Protein 5J7K (pdb70)

Sequence (607 aa):
GNLRVTDVTSTSVTLSWRGYPWATGYRVEYREAGGEWKEVTVPGDLSHRYTVTGLKPGTEYEFRVRAVNRPSSVSVTTGHHHHHPPGNLRVTDVTSTSVTLSWRGYPWATGYRVEYREAGGEWKEVTVPGDLSHRYTVTGLKPGTEYEFRVRAVNRVGRTFSVSVTTGHHHHHHGNLRVTDVTSTSVTLSWRGYPWATGYRVEYREAGGEWKEVTVPHRYTVTGLKPGTEYEFRVRAVNRSVSVTTGHHHHHLRVTDVTSTSVTLSWRVEYREARYTVTGLKPGTEYEFRVRAVVSVTTGHHHHHHNLRVTDVTSTSVTLSWYPWATGYRVEYREAEWKEVTVPGDLSHRYTVTGLKPGTEYEFRVRAVPSSVSVTTGHNLRVTDVTSTSVTLSWRGYPWATGYRVEYREAGGEWKEVTVPGDLSHRYTVTGLKPGTEYEFRVRAVSSVSVTTGHHHHNLRVTDVTSTSVTLSWRGYPWATGYRVEYREAGGWKEVTVPGDLSHRYTVTGLKPGTEYEFRVRAVNRVGRPSSVSVTTGHHHHHNLRVTDVTSTSVTLSWRYRYREVTVPGDLSHRYTVTGLKPGTEYEFRVRPSSVSVTTGHHHHHH

CATH classification: 2.60.40.10

Secondary structure (DSSP, 8-state):
--EEEEEE-SS-EEEEE---TT-SEEEEEEEESSS--EEEEE--SS-SEEEE--PPTT-EEEEEEEEET--EEEEEE-------/---SEEEEEE-SS-EEEEE---SS--EEEEEEEETTS--EEEEEE-SS--EEEE-SPPTT-EEEEEEEEESSSS----EEEE--B--S--/--EEEEEE-SS-EEEEE---TT-S-EEEEEEESS--EEEEEE--EEEE-SPPTT-EEEEEEEES---EEEE--EEE--/-EEEEE-SS-EEEE-----B---EEE--PPTT-EEE-------EEE---EETT-/--EEEEE-SS-EEEE--TT-SEEEEEEEE---EEEEEE-SS--EEEE--PPTT-EEEEEEEE----EEEE---/-EEEEEE-SS-EEEEE---SS-SSEEEEEEETT---EEEEE-SSS--EEEE--PPTT-EEEEEEEE--EEEEE--EEE-/-EEEEEE-SS-EEEEE---SS-SEEEEEEEES---EEEEE-S-SSS-EEE--PPTT-EEEEEEEEESSS---EEEEEE--EEE--/-EEEEEE-SS-EEEEE----B------SS--EEEE-S--TT-EEEEE----EEEEE-----S--

Nearest PDB structures (foldseek):
  5j7k-assembly1_H  TM=1.016E+00  e=1.680E-12  synthetic construct
  2uzx-assembly2_D  TM=4.941E-01  e=5.021E+00  Homo sapiens
  5j7k-assembly2_B  TM=1.011E+00  e=4.632E-16  synthetic construct
  5j7k-assembly1_A  TM=9.271E-01  e=4.120E-12  synthetic construct
  5j7k-assembly2_F  TM=9.405E-01  e=1.684E-10  synthetic construct

Foldseek 3Di:
DEKDWDDAAQFKTKIFADADPPFQWKKKWKAWPPGDIDIDIGGDDPGSMDMGGGHHGQTKMKIAMDGPVVGYIDIDGHHDDDDD/DDDQKDWDDAAQFKTKIAGDFDQQFQWKKKWKAFDVGDIDIDIGGDRVPRMDMGGGHHGFTKMWMDMATANPVDRDGTDIDHHHDDDDHD/DQKDWDDAAQFKTKIFGDDDPPAQWKKKWKFFPVTDIDIDTDSGMDMDGGHHGQGKMDMDMATVVGDDIDHHHDDPDD/DDFPDAEQFKTDDPPHDDKDDVCDIDGGRHGQGWIDDDDDVCDIGHHDDADPDD/DKDWDDAAQFKTKIFDDPPFQWKKKWKDWCDIDIDIGGDPVPRMDMGGRHHGQTKMKMDMDGCDDIDIDGHHD/DKDWDDFAQWKTKMADDDDPLDPFKKKWKQWVPDDIDIDTGGTDPDSMDMDGGHHGQTWMKIPMDGCHIDIDHGHDDDD/DKDWDDFAQFKTKMWDQADPPFQWKWKWKDFPPGTDIDIGTDDPNHIDMGGGHHGQTKMKMFMFGHHPPTHGDMDIDGHHDDPDD/DKDWDDAEQFKIKIFDCQDKDLDGDVDDPCRIDMDGGDHAQGWMWDCHPPPIDIDGGHDDVDHD

B-factor: mean 57.79, std 20.52, range [18.98, 185.15]

Solvent-accessible surface area: 32576 Å² total; per-residue (Å²): 73,93,10,51,6,61,64,6,41,14,68,15,0,6,0,7,14,102,14,63,83,93,8,120,3,2,86,2,8,36,82,64,76,79,34,130,75,66,95,54,90,12,102,23,40,131,32,39,65,73,52,9,96,72,8,93,69,39,24,99,10,62,0,84,14,42,29,14,131,104,132,37,56,3,46,0,28,1,2,64,82,24,138,62,142,76,36,56,14,34,11,52,82,3,37,25,64,19,0,15,2,23,4,41,34,18,117,177,2,67,6,5,49,0,52,39,60,70,64,76,33,146,106,68,107,41,82,17,112,28,30,62,36,11,84,66,57,4,96,72,12,73,63,38,31,102,11,63,0,52,36,38,26,16,84,55,162,40,81,30,140,97,4,43,2,21,1,0,87,32,88,77,67,121,96,86,14,36,4,79,84,2,37,20,62,22,0,32,5,39,18,50,46,36,129,117,35,104,12,31,29,8,22,47,66,44,74,81,43,91,129,46,71,47,102,23,142,50,83,89,49,5,95,75,10,108,77,39,41,103,19,28,1,37,38,51,41,64,111,124,118,9,50,1,19,1,2,71,44,88,146,124,78,42,12,81,40,2,41,15,63,34,6,14,36,14,61,94,41,124,111,60,107,91,133,141,66,9,101,61,5,86,66,39,28,118,14,47,31,98,124,28,88,157,43,53,2,28,2,0,45,40,104,117,60,187,124,14,38,3,81,41,2,36,23,65,21,1,15,0,27,57,70,133,96,7,105,1,15,9,2,36,33,82,62,101,146,112,71,100,49,65,24,96,30,69,50,25,22,79,64,56,2,92,75,9,92,75,38,24,99,16,60,1,83,24,49,57,108,136,67,47,5,48,1,25,1,2,130,78,21,136,9,69,43,1,47,23,66,15,1,12,6,24,15,48,39,33,144,78,16,85,4,4,10,0,9,34,69,68,80,69,39,82,88,82,101,39,101,8,121,27,62,66,53,28,77,71,54,5,100,70,11,111,65,34,23,105,10,55,3,93,37,116,44,70,107,27,5,32,1,22,2,0,52,44,110,158,127,8,50,18,76,44,6,34,17,75,15,0,13,0,22,16,69,24,51,87,68,13,52,4,7,72,4,39,64,119,62,63,60,100,115,43,80,40,108,22,108,34,60,75,63,12,73,80,45,7,95,73,9,89,68,40,25,99,7,62,2,38,15,53,24,35,61,118,112,39,112,190,22,56,6,62,1,29,1,0,54,32,76,87,124,130,52,103,58,99,45,10,29,16,70,21,0,8,16,31,33,105,114,84,143,161,140,105,80,17,127,28,113,55,40,64,103,111,37,18,100,64,29,48,71,39,27,112,10,83,12,79,43,201,130,81,62,45,65,1,27,2,2,100,54,39,72,63,81

Structure (mmCIF, N/CA/C/O backbone):
data_5J7K
#
_entry.id   5J7K
#
_cell.length_a   50.220
_cell.length_b   71.230
_cell.length_c   126.141
_cell.angle_alpha   90.00
_cell.angle_beta   90.43
_cell.angle_gamma   90.00
#
_symmetry.space_group_name_H-M   'P 1 21 1'
#
loop_
_entity.id
_entity.type
_entity.pdbx_description
1 polymer FN3con-a-lys
2 non-polymer 'ZINC ION'
3 water water
#
loop_
_atom_site.group_PDB
_atom_site.id
_atom_site.type_symbol
_atom_site.label_atom_id
_atom_site.label_alt_id
_atom_site.label_comp_id
_atom_site.label_asym_id
_atom_site.label_entity_id
_atom_site.label_seq_id
_atom_site.pdbx_PDB_ins_code
_atom_site.Cartn_x
_atom_site.Cartn_y
_atom_site.Cartn_z
_atom_site.occupancy
_atom_site.B_iso_or_equiv
_atom_site.auth_seq_id
_atom_site.auth_comp_id
_atom_site.auth_asym_id
_atom_site.auth_atom_id
_atom_site.pdbx_PDB_model_num
ATOM 1 N N . GLY A 1 6 ? 90.676 15.335 137.578 1.00 67.89 6 GLY A N 1
ATOM 2 C CA . GLY A 1 6 ? 91.180 14.561 136.459 1.00 65.35 6 GLY A CA 1
ATOM 3 C C . GLY A 1 6 ? 90.539 14.948 135.144 1.00 74.44 6 GLY A C 1
ATOM 4 O O . GLY A 1 6 ? 89.625 14.280 134.664 1.00 91.40 6 GLY A O 1
ATOM 5 N N . ASN A 1 7 ? 91.019 16.038 134.561 1.00 58.10 7 ASN A N 1
ATOM 6 C CA . ASN A 1 7 ? 90.459 16.534 133.317 1.00 54.16 7 ASN A CA 1
ATOM 7 C C . ASN A 1 7 ? 90.959 15.701 132.146 1.00 63.60 7 ASN A C 1
ATOM 8 O O . ASN A 1 7 ? 92.069 15.162 132.165 1.00 82.20 7 ASN A O 1
ATOM 13 N N . LEU A 1 8 ? 90.140 15.633 131.103 1.00 51.93 8 LEU A N 1
ATOM 14 C CA . LEU A 1 8 ? 90.461 14.877 129.906 1.00 39.65 8 LEU A CA 1
ATOM 15 C C . LEU A 1 8 ? 90.388 15.869 128.761 1.00 31.19 8 LEU A C 1
ATOM 16 O O . LEU A 1 8 ? 89.380 16.563 128.599 1.00 30.40 8 LEU A O 1
ATOM 21 N N . ARG A 1 9 ? 91.443 15.916 127.958 1.00 28.43 9 ARG A N 1
ATOM 22 C CA . ARG A 1 9 ? 91.606 16.975 126.981 1.00 31.14 9 ARG A CA 1
ATOM 23 C C . ARG A 1 9 ? 91.772 16.383 125.595 1.00 27.65 9 ARG A C 1
ATOM 24 O O . ARG A 1 9 ? 92.434 15.355 125.417 1.00 34.64 9 ARG A O 1
ATOM 28 N N . VAL A 1 10 ? 91.197 17.060 124.615 1.00 37.93 10 VAL A N 1
ATOM 29 C CA . VAL A 1 10 ? 91.277 16.639 123.228 1.00 28.80 10 VAL A CA 1
ATOM 30 C C . VAL A 1 10 ? 92.237 17.604 122.550 1.00 36.07 10 VAL A C 1
ATOM 31 O O . VAL A 1 10 ? 91.895 18.769 122.317 1.00 42.47 10 VAL A O 1
ATOM 35 N N . THR A 1 11 ? 93.449 17.144 122.247 1.00 59.80 11 THR A N 1
ATOM 36 C CA . THR A 1 11 ? 94.430 18.070 121.691 1.00 55.51 11 THR A CA 1
ATOM 37 C C . THR A 1 11 ? 94.209 18.269 120.197 1.00 53.05 11 THR A C 1
ATOM 38 O O . THR A 1 11 ? 94.184 19.405 119.713 1.00 68.82 11 THR A O 1
ATOM 42 N N . ASP A 1 12 ? 94.037 17.177 119.449 1.00 47.69 12 ASP A N 1
ATOM 43 C CA . ASP A 1 12 ? 93.861 17.260 118.006 1.00 46.03 12 ASP A CA 1
ATOM 44 C C . ASP A 1 12 ? 92.786 16.280 117.564 1.00 44.50 12 ASP A C 1
ATOM 45 O O . ASP A 1 12 ? 92.697 15.166 118.090 1.00 74.50 12 ASP A O 1
ATOM 50 N N . VAL A 1 13 ? 91.973 16.705 116.601 1.00 38.36 13 VAL A N 1
ATOM 51 C CA . VAL A 1 13 ? 90.923 15.885 116.009 1.00 37.93 13 VAL A CA 1
ATOM 52 C C . VAL A 1 13 ? 91.055 15.974 114.498 1.00 53.84 13 VAL A C 1
ATOM 53 O O . VAL A 1 13 ? 91.088 17.077 113.942 1.00 78.20 13 VAL A O 1
ATOM 57 N N . THR A 1 14 ? 91.097 14.827 113.836 1.00 45.99 14 THR A N 1
ATOM 58 C CA . THR A 1 14 ? 91.148 14.768 112.381 1.00 39.32 14 THR A CA 1
ATOM 59 C C . THR A 1 14 ? 89.925 13.997 111.883 1.00 41.40 14 THR A C 1
ATOM 60 O O . THR A 1 14 ? 89.048 13.611 112.658 1.00 51.74 14 THR A O 1
ATOM 64 N N . SER A 1 15 ? 89.856 13.813 110.566 1.00 42.47 15 SER A N 1
ATOM 65 C CA . SER A 1 15 ? 88.781 13.018 109.980 1.00 42.26 15 SER A CA 1
ATOM 66 C C . SER A 1 15 ? 88.831 11.558 110.422 1.00 36.51 15 SER A C 1
ATOM 67 O O . SER A 1 15 ? 87.783 10.911 110.524 1.00 46.92 15 SER A O 1
ATOM 70 N N . THR A 1 16 ? 90.024 11.022 110.693 1.00 36.04 16 THR A N 1
ATOM 71 C CA . THR A 1 16 ? 90.186 9.608 111.006 1.00 34.30 16 THR A CA 1
ATOM 72 C C . THR A 1 16 ? 90.815 9.345 112.365 1.00 46.18 16 THR A C 1
ATOM 73 O O . THR A 1 16 ? 91.001 8.176 112.724 1.00 55.01 16 THR A O 1
ATOM 77 N N . SER A 1 17 ? 91.135 10.377 113.140 1.00 43.40 17 SER A N 1
ATOM 78 C CA . SER A 1 17 ? 91.866 10.159 114.377 1.00 35.42 17 SER A CA 1
ATOM 79 C C . SER A 1 17 ? 91.439 11.185 115.414 1.00 32.29 17 SER A C 1
ATOM 80 O O . SER A 1 17 ? 90.820 12.201 115.094 1.00 35.47 17 SER A O 1
ATOM 83 N N . VAL A 1 18 ? 91.786 10.904 116.667 1.00 30.52 18 VAL A N 1
ATOM 84 C CA . VAL A 1 18 ? 91.531 11.797 117.791 1.00 36.14 18 VAL A CA 1
ATOM 85 C C . VAL A 1 18 ? 92.710 11.705 118.748 1.00 27.94 18 VAL A C 1
ATOM 86 O O . VAL A 1 18 ? 93.210 10.612 119.029 1.00 40.27 18 VAL A O 1
ATOM 90 N N . THR A 1 19 ? 93.162 12.853 119.240 1.00 33.48 19 THR A N 1
ATOM 91 C CA . THR A 1 19 ? 94.224 12.907 120.232 1.00 36.38 19 THR A CA 1
ATOM 92 C C . THR A 1 19 ? 93.613 13.277 121.572 1.00 56.26 19 THR A C 1
ATOM 93 O O . THR A 1 19 ? 92.801 14.206 121.655 1.00 68.11 19 THR A O 1
ATOM 97 N N . LEU A 1 20 ? 93.997 12.537 122.608 1.00 42.65 20 LEU A N 1
ATOM 98 C CA . LEU A 1 20 ? 93.465 12.729 123.944 1.00 25.45 20 LEU A CA 1
ATOM 99 C C . LEU A 1 20 ? 94.612 12.889 124.926 1.00 28.06 20 LEU A C 1
ATOM 100 O O . LEU A 1 20 ? 95.665 12.263 124.780 1.00 33.34 20 LEU A O 1
ATOM 105 N N . SER A 1 21 ? 94.400 13.733 125.928 1.00 36.66 21 SER A N 1
ATOM 106 C CA . SER A 1 21 ? 95.345 13.865 127.024 1.00 49.20 21 SER A CA 1
ATOM 107 C C . SER A 1 21 ? 94.553 13.944 128.320 1.00 38.42 21 SER A C 1
ATOM 108 O O . SER A 1 21 ? 93.496 14.578 128.370 1.00 63.49 21 SER A O 1
ATOM 111 N N . TRP A 1 22 ? 95.074 13.313 129.367 1.00 32.45 22 TRP A N 1
ATOM 112 C CA . TRP A 1 22 ? 94.388 13.250 130.648 1.00 34.37 22 TRP A CA 1
ATOM 113 C C . TRP A 1 22 ? 95.380 13.480 131.777 1.00 53.92 22 TRP A C 1
ATOM 114 O O . TRP A 1 22 ? 96.595 13.390 131.593 1.00 38.47 22 TRP A O 1
ATOM 125 N N . ARG A 1 23 ? 94.845 13.810 132.952 1.00 48.21 23 ARG A N 1
ATOM 126 C CA . ARG A 1 23 ? 95.702 13.989 134.116 1.00 41.49 23 ARG A CA 1
ATOM 127 C C . ARG A 1 23 ? 96.384 12.685 134.494 1.00 43.29 23 ARG A C 1
ATOM 128 O O . ARG A 1 23 ? 97.615 12.612 134.580 1.00 55.18 23 ARG A O 1
ATOM 136 N N . GLY A 1 24 ? 95.595 11.645 134.726 1.00 40.04 24 GLY A N 1
ATOM 137 C CA . GLY A 1 24 ? 96.130 10.357 135.110 1.00 51.33 24 GLY A CA 1
ATOM 138 C C . GLY A 1 24 ? 96.561 10.326 136.558 1.00 71.48 24 GLY A C 1
ATOM 139 O O . GLY A 1 24 ? 97.601 10.882 136.917 1.00 75.57 24 GLY A O 1
ATOM 140 N N . TYR A 1 25 ? 95.770 9.680 137.407 1.00 61.84 25 TYR A N 1
ATOM 141 C CA . TYR A 1 25 ? 96.081 9.678 138.823 1.00 54.75 25 TYR A CA 1
ATOM 142 C C . TYR A 1 25 ? 97.354 8.876 139.074 1.00 62.60 25 TYR A C 1
ATOM 143 O O . TYR A 1 25 ? 97.587 7.861 138.414 1.00 57.98 25 TYR A O 1
ATOM 145 N N . PRO A 1 26 ? 98.212 9.322 140.005 1.00 89.77 26 PRO A N 1
ATOM 146 C CA . PRO A 1 26 ? 99.452 8.627 140.358 1.00 89.81 26 PRO A CA 1
ATOM 147 C C . PRO A 1 26 ? 99.281 7.663 141.525 1.00 85.24 26 PRO A C 1
ATOM 148 O O . PRO A 1 26 ? 98.613 7.997 142.508 1.00 80.83 26 PRO A O 1
ATOM 152 N N . TRP A 1 27 ? 99.884 6.486 141.420 1.00 80.55 27 TRP A N 1
ATOM 153 C CA . TRP A 1 27 ? 100.574 6.106 140.192 1.00 64.33 27 TRP A CA 1
ATOM 154 C C . TRP A 1 27 ? 99.836 4.944 139.528 1.00 68.00 27 TRP A C 1
ATOM 155 O O . TRP A 1 27 ? 99.651 3.887 140.136 1.00 72.75 27 TRP A O 1
ATOM 157 N N . ALA A 1 28 ? 99.401 5.145 138.286 1.00 64.49 28 ALA A N 1
ATOM 158 C CA . ALA A 1 28 ? 98.683 4.116 137.548 1.00 63.21 28 ALA A CA 1
ATOM 159 C C . ALA A 1 28 ? 99.667 3.213 136.816 1.00 65.10 28 ALA A C 1
ATOM 160 O O . ALA A 1 28 ? 100.560 3.694 136.110 1.00 61.55 28 ALA A O 1
ATOM 162 N N . THR A 1 29 ? 99.509 1.902 137.006 1.00 62.52 29 THR A N 1
ATOM 163 C CA . THR A 1 29 ? 100.158 0.895 136.175 1.00 50.12 29 THR A CA 1
ATOM 164 C C . THR A 1 29 ? 99.899 1.101 134.688 1.00 55.88 29 THR A C 1
ATOM 165 O O . THR A 1 29 ? 100.567 0.491 133.850 1.00 64.26 29 THR A O 1
ATOM 169 N N . GLY A 1 30 ? 98.961 1.968 134.349 1.00 61.67 30 GLY A N 1
ATOM 170 C CA . GLY A 1 30 ? 98.619 2.189 132.961 1.00 50.19 30 GLY A CA 1
ATOM 171 C C . GLY A 1 30 ? 97.219 2.743 132.844 1.00 53.86 30 GLY A C 1
ATOM 172 O O . GLY A 1 30 ? 96.550 3.026 133.837 1.00 58.77 30 GLY A O 1
ATOM 173 N N . TYR A 1 31 ? 96.791 2.904 131.593 1.00 69.89 31 TYR A N 1
ATOM 174 C CA . TYR A 1 31 ? 95.502 3.509 131.301 1.00 68.23 31 TYR A CA 1
ATOM 175 C C . TYR A 1 31 ? 94.755 2.696 130.260 1.00 59.51 31 TYR A C 1
ATOM 176 O O . TYR A 1 31 ? 95.359 2.118 129.352 1.00 67.05 31 TYR A O 1
ATOM 185 N N . ARG A 1 32 ? 93.434 2.668 130.393 1.00 47.67 32 ARG A N 1
ATOM 186 C CA . ARG A 1 32 ? 92.562 2.021 129.424 1.00 48.66 32 ARG A CA 1
ATOM 187 C C . ARG A 1 32 ? 91.641 3.062 128.815 1.00 46.39 32 ARG A C 1
ATOM 188 O O . ARG A 1 32 ? 90.888 3.727 129.535 1.00 46.22 32 ARG A O 1
ATOM 196 N N . VAL A 1 33 ? 91.700 3.197 127.496 1.00 58.37 33 VAL A N 1
ATOM 197 C CA . VAL A 1 33 ? 90.847 4.117 126.759 1.00 59.82 33 VAL A CA 1
ATOM 198 C C . VAL A 1 33 ? 89.699 3.313 126.163 1.00 44.21 33 VAL A C 1
ATOM 199 O O . VAL A 1 33 ? 89.921 2.313 125.468 1.00 46.31 33 VAL A O 1
ATOM 201 N N . GLU A 1 34 ? 88.474 3.724 126.468 1.00 41.75 34 GLU A N 1
ATOM 202 C CA . GLU A 1 34 ? 87.269 3.090 125.958 1.00 45.74 34 GLU A CA 1
ATOM 203 C C . GLU A 1 34 ? 86.571 4.048 125.007 1.00 46.73 34 GLU A C 1
ATOM 204 O O . GLU A 1 34 ? 86.467 5.245 125.295 1.00 60.06 34 GLU A O 1
ATOM 207 N N . TYR A 1 35 ? 86.124 3.542 123.858 1.00 64.96 35 TYR A N 1
ATOM 208 C CA . TYR A 1 35 ? 85.403 4.416 122.944 1.00 47.08 35 TYR A CA 1
ATOM 209 C C . TYR A 1 35 ? 84.312 3.648 122.215 1.00 44.06 35 TYR A C 1
ATOM 210 O O . TYR A 1 35 ? 84.392 2.427 122.043 1.00 41.07 35 TYR A O 1
ATOM 219 N N . ARG A 1 36 ? 83.273 4.380 121.820 1.00 35.82 36 ARG A N 1
ATOM 220 C CA . ARG A 1 36 ? 82.179 3.825 121.039 1.00 38.61 36 ARG A CA 1
ATOM 221 C C . ARG A 1 36 ? 81.590 4.930 120.175 1.00 34.70 36 ARG A C 1
ATOM 222 O O . ARG A 1 36 ? 81.553 6.097 120.576 1.00 42.19 36 ARG A O 1
ATOM 230 N N . GLU A 1 37 ? 81.125 4.553 118.989 1.00 37.37 37 GLU A N 1
ATOM 231 C CA . GLU A 1 37 ? 80.340 5.476 118.190 1.00 39.33 37 GLU A CA 1
ATOM 232 C C . GLU A 1 37 ? 78.965 5.667 118.824 1.00 44.39 37 GLU A C 1
ATOM 233 O O . GLU A 1 37 ? 78.585 4.973 119.771 1.00 50.55 37 GLU A O 1
ATOM 239 N N . ALA A 1 38 ? 78.217 6.638 118.294 1.00 65.28 38 ALA A N 1
ATOM 240 C CA . ALA A 1 38 ? 76.899 6.940 118.844 1.00 69.89 38 ALA A CA 1
ATOM 241 C C . ALA A 1 38 ? 76.010 5.705 118.858 1.00 63.71 38 ALA A C 1
ATOM 242 O O . ALA A 1 38 ? 75.294 5.455 119.836 1.00 57.22 38 ALA A O 1
ATOM 244 N N . GLY A 1 39 ? 76.049 4.914 117.789 1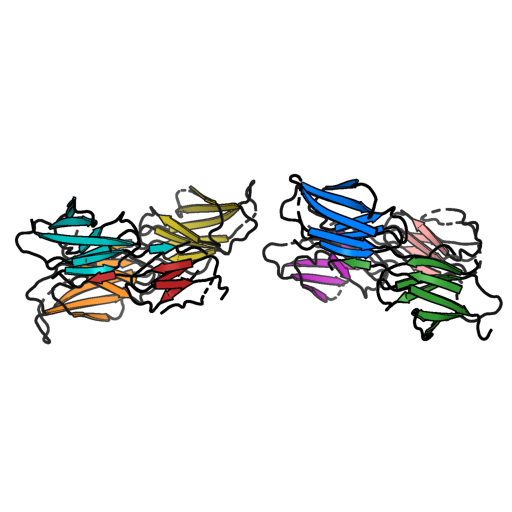.00 66.30 39 GLY A N 1
ATOM 245 C CA . GLY A 1 39 ? 75.279 3.689 117.744 1.00 69.13 39 GLY A CA 1
ATOM 246 C C . GLY A 1 39 ? 76.096 2.443 118.020 1.00 74.16 39 GLY A C 1
ATOM 247 O O . GLY A 1 39 ? 75.537 1.402 118.378 1.00 75.02 39 GLY A O 1
ATOM 248 N N . GLY A 1 40 ? 77.418 2.540 117.881 1.00 83.44 40 GLY A N 1
ATOM 249 C CA . GLY A 1 40 ? 78.279 1.376 117.886 1.00 69.19 40 GLY A CA 1
ATOM 250 C C . GLY A 1 40 ? 78.585 0.836 119.274 1.00 52.87 40 GLY A C 1
ATOM 251 O O . GLY A 1 40 ? 77.997 1.225 120.285 1.00 51.48 40 GLY A O 1
ATOM 252 N N . GLU A 1 41 ? 79.547 -0.083 119.303 1.00 61.01 41 GLU A N 1
ATOM 253 C CA . GLU A 1 41 ? 79.925 -0.816 120.502 1.00 64.80 41 GLU A CA 1
ATOM 254 C C . GLU A 1 41 ? 81.146 -0.195 121.171 1.00 61.63 41 GLU A C 1
ATOM 255 O O . GLU A 1 41 ? 81.965 0.463 120.525 1.00 66.99 41 GLU A O 1
ATOM 261 N N . TRP A 1 42 ? 81.268 -0.427 122.479 1.00 52.07 42 TRP A N 1
ATOM 262 C CA . TRP A 1 42 ? 82.471 -0.028 123.197 1.00 43.14 42 TRP A CA 1
ATOM 263 C C . TRP A 1 42 ? 83.663 -0.852 122.731 1.00 43.79 42 TRP A C 1
ATOM 264 O O . TRP A 1 42 ? 83.562 -2.070 122.560 1.00 52.01 42 TRP A O 1
ATOM 275 N N . LYS A 1 43 ? 84.792 -0.184 122.518 1.00 38.29 43 LYS A N 1
ATOM 276 C CA . LYS A 1 43 ? 86.063 -0.844 122.260 1.00 40.30 43 LYS A CA 1
ATOM 277 C C . LYS A 1 43 ? 87.093 -0.347 123.266 1.00 47.84 43 LYS A C 1
ATOM 278 O O . LYS A 1 43 ? 87.038 0.803 123.711 1.00 47.49 43 LYS A O 1
ATOM 282 N N . GLU A 1 44 ? 88.032 -1.217 123.633 1.00 42.27 44 GLU A N 1
ATOM 283 C CA . GLU A 1 44 ? 88.974 -0.932 124.707 1.00 41.65 44 GLU A CA 1
ATOM 284 C C . GLU A 1 44 ? 90.410 -1.034 124.217 1.00 45.51 44 GLU A C 1
ATOM 285 O O . GLU A 1 44 ? 90.776 -1.984 123.516 1.00 49.77 44 GLU A O 1
ATOM 291 N N . VAL A 1 45 ? 91.222 -0.055 124.608 1.00 40.15 45 VAL A N 1
ATOM 292 C CA . VAL A 1 45 ? 92.649 -0.033 124.315 1.00 43.29 45 VAL A CA 1
ATOM 293 C C . VAL A 1 45 ? 93.391 0.304 125.599 1.00 43.94 45 VAL A C 1
ATOM 294 O O . VAL A 1 45 ? 93.023 1.251 126.304 1.00 65.65 45 VAL A O 1
ATOM 298 N N . THR A 1 46 ? 94.440 -0.458 125.892 1.00 50.80 46 THR A N 1
ATOM 299 C CA . THR A 1 46 ? 95.208 -0.304 127.119 1.00 49.50 46 THR A CA 1
ATOM 300 C C . THR A 1 46 ? 96.521 0.396 126.795 1.00 47.09 46 THR A C 1
ATOM 301 O O . THR A 1 46 ? 97.245 -0.019 125.884 1.00 55.62 46 THR A O 1
ATOM 305 N N . VAL A 1 47 ? 96.809 1.464 127.523 1.00 46.73 47 VAL A N 1
ATOM 306 C CA . VAL A 1 47 ? 98.029 2.244 127.354 1.00 50.27 47 VAL A CA 1
ATOM 307 C C . VAL A 1 47 ? 98.881 2.057 128.603 1.00 57.92 47 VAL A C 1
ATOM 308 O O . VAL A 1 47 ? 98.445 2.421 129.702 1.00 52.34 47 VAL A O 1
ATOM 312 N N . PRO A 1 48 ? 100.078 1.490 128.491 1.00 75.43 48 PRO A N 1
ATOM 313 C CA . PRO A 1 48 ? 100.903 1.286 129.689 1.00 64.68 48 PRO A CA 1
ATOM 314 C C . PRO A 1 48 ? 101.475 2.607 130.172 1.00 71.07 48 PRO A C 1
ATOM 315 O O . PRO A 1 48 ? 102.336 3.195 129.512 1.00 72.99 48 PRO A O 1
ATOM 319 N N . GLY A 1 49 ? 100.992 3.089 131.311 1.00 81.51 49 GLY A N 1
ATOM 320 C CA . GLY A 1 49 ? 101.426 4.357 131.869 1.00 76.30 49 GLY A CA 1
ATOM 321 C C . GLY A 1 49 ? 102.785 4.277 132.535 1.00 75.88 49 GLY A C 1
ATOM 322 O O . GLY A 1 49 ? 103.485 3.277 132.385 1.00 76.86 49 GLY A O 1
ATOM 323 N N . ASP A 1 50 ? 103.170 5.322 133.267 1.00 77.51 50 ASP A N 1
ATOM 324 C CA . ASP A 1 50 ? 102.359 6.528 133.439 1.00 70.81 50 ASP A CA 1
ATOM 325 C C . ASP A 1 50 ? 103.101 7.681 132.768 1.00 64.65 50 ASP A C 1
ATOM 326 O O . ASP A 1 50 ? 102.756 8.857 132.915 1.00 72.77 50 ASP A O 1
ATOM 331 N N . LEU A 1 51 ? 104.144 7.302 132.030 1.00 62.98 51 LEU A N 1
ATOM 332 C CA . LEU A 1 51 ? 104.870 8.233 131.173 1.00 64.75 51 LEU A CA 1
ATOM 333 C C . LEU A 1 51 ? 103.921 9.116 130.375 1.00 61.93 51 LEU A C 1
ATOM 334 O O . LEU A 1 51 ? 104.085 10.341 130.315 1.00 55.52 51 LEU A O 1
ATOM 339 N N . SER A 1 52 ? 102.917 8.503 129.759 1.00 66.93 52 SER A N 1
ATOM 340 C CA . SER A 1 52 ? 102.124 9.117 128.700 1.00 59.25 52 SER A CA 1
ATOM 341 C C . SER A 1 52 ? 100.738 9.453 129.235 1.00 70.28 52 SER A C 1
ATOM 342 O O . SER A 1 52 ? 99.863 8.587 129.329 1.00 57.37 52 SER A O 1
ATOM 345 N N . HIS A 1 53 ? 100.543 10.727 129.566 1.00 79.03 53 HIS A N 1
ATOM 346 C CA . HIS A 1 53 ? 99.216 11.237 129.878 1.00 56.47 53 HIS A CA 1
ATOM 347 C C . HIS A 1 53 ? 98.430 11.439 128.587 1.00 46.61 53 HIS A C 1
ATOM 348 O O . HIS A 1 53 ? 97.438 12.171 128.581 1.00 53.71 53 HIS A O 1
ATOM 355 N N . ARG A 1 54 ? 98.857 10.813 127.490 1.00 49.91 54 ARG A N 1
ATOM 356 C CA . ARG A 1 54 ? 98.412 11.246 126.172 1.00 52.10 54 ARG A CA 1
ATOM 357 C C . ARG A 1 54 ? 98.310 10.047 125.238 1.00 48.59 54 ARG A C 1
ATOM 358 O O . ARG A 1 54 ? 99.087 9.095 125.349 1.00 53.07 54 ARG A O 1
ATOM 366 N N . TYR A 1 55 ? 97.348 10.100 124.314 1.00 42.23 55 TYR A N 1
ATOM 367 C CA . TYR A 1 55 ? 97.192 9.026 123.341 1.00 48.93 55 TYR A CA 1
ATOM 368 C C . TYR A 1 55 ? 96.437 9.521 122.113 1.00 34.64 55 TYR A C 1
ATOM 369 O O . TYR A 1 55 ? 95.563 10.386 122.212 1.00 33.58 55 TYR A O 1
ATOM 378 N N . THR A 1 56 ? 96.781 8.945 120.958 1.00 39.95 56 THR A N 1
ATOM 379 C CA . THR A 1 56 ? 96.163 9.255 119.671 1.00 41.56 56 THR A CA 1
ATOM 380 C C . THR A 1 56 ? 95.394 8.033 119.184 1.00 44.24 56 THR A C 1
ATOM 381 O O . THR A 1 56 ? 95.987 6.967 118.986 1.00 62.01 56 THR A O 1
ATOM 385 N N . VAL A 1 57 ? 94.085 8.187 118.986 1.00 33.40 57 VAL A N 1
ATOM 386 C CA . VAL A 1 57 ? 93.224 7.112 118.497 1.00 41.29 57 VAL A CA 1
ATOM 387 C C . VAL A 1 57 ? 93.078 7.271 116.990 1.00 38.83 57 VAL A C 1
ATOM 388 O O . VAL A 1 57 ? 92.559 8.291 116.527 1.00 45.29 57 VAL A O 1
ATOM 392 N N . THR A 1 58 ? 93.504 6.271 116.221 1.00 31.56 58 THR A N 1
ATOM 393 C CA . THR A 1 58 ? 93.430 6.334 114.767 1.00 32.92 58 THR A CA 1
ATOM 394 C C . THR A 1 58 ? 92.388 5.354 114.243 1.00 47.78 58 THR A C 1
ATOM 395 O O . THR A 1 58 ? 91.811 4.559 114.989 1.00 61.17 58 THR A O 1
ATOM 399 N N . GLY A 1 59 ? 92.165 5.418 112.931 1.00 44.61 59 GLY A N 1
ATOM 400 C CA . GLY A 1 59 ? 91.271 4.492 112.271 1.00 34.70 59 GLY A CA 1
ATOM 401 C C . GLY A 1 59 ? 89.803 4.809 112.420 1.00 43.17 59 GLY A C 1
ATOM 402 O O . GLY A 1 59 ? 88.973 3.897 112.347 1.00 52.65 59 GLY A O 1
ATOM 403 N N . LEU A 1 60 ? 89.447 6.072 112.628 1.00 39.24 60 LEU A N 1
ATOM 404 C CA . LEU A 1 60 ? 88.050 6.426 112.831 1.00 29.09 60 LEU A CA 1
ATOM 405 C C . LEU A 1 60 ? 87.383 6.787 111.502 1.00 39.43 60 LEU A C 1
ATOM 406 O O . LEU A 1 60 ? 88.034 7.176 110.531 1.00 58.05 60 LEU A O 1
ATOM 411 N N . LYS A 1 61 ? 86.112 6.655 111.475 1.00 32.54 61 LYS A N 1
ATOM 412 C CA . LYS A 1 61 ? 85.391 7.019 110.268 1.00 34.47 61 LYS A CA 1
ATOM 413 C C . LYS A 1 61 ? 85.105 8.515 110.255 1.00 49.01 61 LYS A C 1
ATOM 414 O O . LYS A 1 61 ? 84.729 9.082 111.285 1.00 47.41 61 LYS A O 1
ATOM 418 N N . PRO A 1 62 ? 85.312 9.167 109.107 1.00 52.33 62 PRO A N 1
ATOM 419 C CA . PRO A 1 62 ? 85.009 10.601 109.003 1.00 44.23 62 PRO A CA 1
ATOM 420 C C . PRO A 1 62 ? 83.554 10.888 109.333 1.00 44.47 62 PRO A C 1
ATOM 421 O O . PRO A 1 62 ? 82.668 10.071 109.096 1.00 53.31 62 PRO A O 1
ATOM 425 N N . GLY A 1 63 ? 83.331 12.044 109.946 1.00 45.52 63 GLY A N 1
ATOM 426 C CA . GLY A 1 63 ? 81.988 12.527 110.203 1.00 29.28 63 GLY A CA 1
ATOM 427 C C . GLY A 1 63 ? 81.204 11.676 111.178 1.00 26.28 63 GLY A C 1
ATOM 428 O O . GLY A 1 63 ? 79.992 11.502 111.005 1.00 37.54 63 GLY A O 1
ATOM 429 N N . THR A 1 64 ? 81.862 11.123 112.190 1.00 33.99 64 THR A N 1
ATOM 430 C CA . THR A 1 64 ? 81.235 10.159 113.081 1.00 38.02 64 THR A CA 1
ATOM 431 C C . THR A 1 64 ? 81.233 10.641 114.527 1.00 30.14 64 THR A C 1
ATOM 432 O O . THR A 1 64 ? 82.189 11.271 114.991 1.00 26.24 64 THR A O 1
ATOM 436 N N . GLU A 1 65 ? 80.142 10.341 115.231 1.00 38.69 65 GLU A N 1
ATOM 437 C CA . GLU A 1 65 ? 80.039 10.619 116.657 1.00 33.92 65 GLU A CA 1
ATOM 438 C C . GLU A 1 65 ? 80.718 9.524 117.460 1.00 24.92 65 GLU A C 1
ATOM 439 O O . GLU A 1 65 ? 80.393 8.343 117.304 1.00 36.37 65 GLU A O 1
ATOM 445 N N . TYR A 1 66 ? 81.646 9.917 118.328 1.00 28.86 66 TYR A N 1
ATOM 446 C CA . TYR A 1 66 ? 82.358 8.989 119.188 1.00 24.74 66 TYR A CA 1
ATOM 447 C C . TYR A 1 66 ? 82.239 9.451 120.628 1.00 25.63 66 TYR A C 1
ATOM 448 O O . TYR A 1 66 ? 82.100 10.644 120.903 1.00 56.26 66 TYR A O 1
ATOM 457 N N . GLU A 1 67 ? 82.327 8.501 121.546 1.00 26.91 67 GLU A N 1
ATOM 458 C CA . GLU A 1 67 ? 82.348 8.797 122.968 1.00 29.40 67 GLU A CA 1
ATOM 459 C C . GLU A 1 67 ? 83.601 8.187 123.574 1.00 41.58 67 GLU A C 1
ATOM 460 O O . GLU A 1 67 ? 83.965 7.056 123.246 1.00 36.37 67 GLU A O 1
ATOM 466 N N . PHE A 1 68 ? 84.265 8.942 124.445 1.00 44.31 68 PHE A N 1
ATOM 467 C CA . PHE A 1 68 ? 85.521 8.518 125.049 1.00 45.06 68 PHE A CA 1
ATOM 468 C C . PHE A 1 68 ? 85.471 8.688 126.558 1.00 42.57 68 PHE A C 1
ATOM 469 O O . PHE A 1 68 ? 84.908 9.662 127.067 1.00 44.76 68 PHE A O 1
ATOM 477 N N . ARG A 1 69 ? 86.049 7.723 127.265 1.00 28.90 69 ARG A N 1
ATOM 478 C CA . ARG A 1 69 ? 86.280 7.829 128.694 1.00 36.40 69 ARG A CA 1
ATOM 479 C C . ARG A 1 69 ? 87.567 7.078 128.988 1.00 31.18 69 ARG A C 1
ATOM 480 O O . ARG A 1 69 ? 87.867 6.069 128.344 1.00 42.66 69 ARG A O 1
ATOM 488 N N . VAL A 1 70 ? 88.331 7.575 129.953 1.00 34.00 70 VAL A N 1
ATOM 489 C CA . VAL A 1 70 ? 89.618 6.990 130.302 1.00 42.48 70 VAL A CA 1
ATOM 490 C C . VAL A 1 70 ? 89.619 6.631 131.779 1.00 41.61 70 VAL A C 1
ATOM 491 O O . VAL A 1 70 ? 89.142 7.405 132.615 1.00 38.73 70 VAL A O 1
ATOM 495 N N . ARG A 1 71 ? 90.165 5.461 132.098 1.00 51.49 71 ARG A N 1
ATOM 496 C CA . ARG A 1 71 ? 90.242 4.986 133.469 1.00 52.98 71 ARG A CA 1
ATOM 497 C C . ARG A 1 71 ? 91.667 4.540 133.756 1.00 64.40 71 ARG A C 1
ATOM 498 O O . ARG A 1 71 ? 92.297 3.872 132.930 1.00 78.91 71 ARG A O 1
ATOM 501 N N . ALA A 1 72 ? 92.166 4.913 134.931 1.00 54.62 72 ALA A N 1
ATOM 502 C CA . ALA A 1 72 ? 93.477 4.473 135.378 1.00 54.65 72 ALA A CA 1
ATOM 503 C C . ALA A 1 72 ? 93.403 3.016 135.810 1.00 54.21 72 ALA A C 1
ATOM 504 O O . ALA A 1 72 ? 92.371 2.543 136.294 1.00 69.69 72 ALA A O 1
ATOM 506 N N . VAL A 1 73 ? 94.507 2.303 135.637 1.00 58.87 73 VAL A N 1
ATOM 507 C CA . VAL A 1 73 ? 94.519 0.884 135.956 1.00 76.45 73 VAL A CA 1
ATOM 508 C C . VAL A 1 73 ? 95.595 0.544 136.989 1.00 91.78 73 VAL A C 1
ATOM 509 O O . VAL A 1 73 ? 96.765 0.833 136.746 1.00 82.86 73 VAL A O 1
ATOM 511 N N . ASN A 1 74 ? 95.246 -0.054 138.138 1.00 82.30 74 ASN A N 1
ATOM 512 C CA . ASN A 1 74 ? 93.886 -0.399 138.611 1.00 78.04 74 ASN A CA 1
ATOM 513 C C . ASN A 1 74 ? 93.023 -1.220 137.652 1.00 72.90 74 ASN A C 1
ATOM 514 O O . ASN A 1 74 ? 93.460 -2.239 137.117 1.00 64.92 74 ASN A O 1
ATOM 519 N N . ARG A 1 75 ? 91.796 -0.746 137.447 1.00 72.68 75 ARG A N 1
ATOM 520 C CA . ARG A 1 75 ? 90.842 -1.368 136.538 1.00 71.51 75 ARG A CA 1
ATOM 521 C C . ARG A 1 75 ? 89.628 -0.464 136.348 1.00 68.77 75 ARG A C 1
ATOM 522 O O . ARG A 1 75 ? 88.949 -0.107 137.314 1.00 69.99 75 ARG A O 1
ATOM 524 N N . PRO A 1 85 ? 85.054 8.401 136.062 1.00 72.36 85 PRO A N 1
ATOM 525 C CA . PRO A 1 85 ? 86.190 8.990 135.345 1.00 71.03 85 PRO A CA 1
ATOM 526 C C . PRO A 1 85 ? 85.806 10.249 134.576 1.00 68.84 85 PRO A C 1
ATOM 527 O O . PRO A 1 85 ? 84.734 10.804 134.811 1.00 79.50 85 PRO A O 1
ATOM 531 N N . SER A 1 86 ? 86.673 10.696 133.674 1.00 65.66 86 SER A N 1
ATOM 532 C CA . SER A 1 86 ? 86.379 11.829 132.808 1.00 64.43 86 SER A CA 1
ATOM 533 C C . SER A 1 86 ? 85.968 11.333 131.430 1.00 57.77 86 SER A C 1
ATOM 534 O O . SER A 1 86 ? 86.588 10.418 130.877 1.00 59.57 86 SER A O 1
ATOM 537 N N . SER A 1 87 ? 84.920 11.946 130.879 1.00 58.87 87 SER A N 1
ATOM 538 C CA . SER A 1 87 ? 84.315 11.516 129.625 1.00 44.09 87 SER A CA 1
ATOM 539 C C . SER A 1 87 ? 84.251 12.684 128.650 1.00 42.31 87 SER A C 1
ATOM 540 O O . SER A 1 87 ? 83.976 13.821 129.047 1.00 45.03 87 SER A O 1
ATOM 543 N N . VAL A 1 88 ? 84.519 12.402 127.372 1.00 36.46 88 VAL A N 1
ATOM 544 C CA . VAL A 1 88 ? 84.470 13.404 126.313 1.00 32.27 88 VAL A CA 1
ATOM 545 C C . VA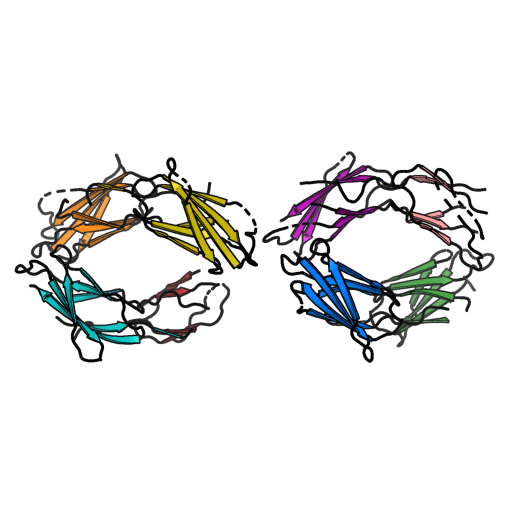L A 1 88 ? 83.729 12.846 125.099 1.00 38.60 88 VAL A C 1
ATOM 546 O O . VAL A 1 88 ? 83.730 11.637 124.849 1.00 58.79 88 VAL A O 1
ATOM 550 N N . SER A 1 89 ? 83.053 13.734 124.368 1.00 46.37 89 SER A N 1
ATOM 551 C CA . SER A 1 89 ? 82.327 13.401 123.144 1.00 27.58 89 SER A CA 1
ATOM 552 C C . SER A 1 89 ? 83.007 14.067 121.950 1.00 27.80 89 SER A C 1
ATOM 553 O O . SER A 1 89 ? 83.408 15.225 122.044 1.00 46.88 89 SER A O 1
ATOM 556 N N . VAL A 1 90 ? 83.176 13.338 120.838 1.00 28.32 90 VAL A N 1
ATOM 557 C CA . VAL A 1 90 ? 83.868 13.862 119.655 1.00 34.53 90 VAL A CA 1
ATOM 558 C C . VAL A 1 90 ? 83.101 13.531 118.371 1.00 36.14 90 VAL A C 1
ATOM 559 O O . VAL A 1 90 ? 82.609 12.412 118.198 1.00 55.47 90 VAL A O 1
ATOM 563 N N . THR A 1 91 ? 83.001 14.510 117.464 1.00 46.95 91 THR A N 1
ATOM 564 C CA . THR A 1 91 ? 82.547 14.300 116.086 1.00 40.94 91 THR A CA 1
ATOM 565 C C . THR A 1 91 ? 83.639 14.747 115.126 1.00 38.54 91 THR A C 1
ATOM 566 O O . THR A 1 91 ? 84.119 15.882 115.220 1.00 48.00 91 THR A O 1
ATOM 570 N N . THR A 1 92 ? 84.010 13.865 114.195 1.00 33.15 92 THR A N 1
ATOM 571 C CA . THR A 1 92 ? 85.063 14.125 113.220 1.00 32.66 92 THR A CA 1
ATOM 572 C C . THR A 1 92 ? 84.528 14.880 111.995 1.00 35.78 92 THR A C 1
ATOM 573 O O . THR A 1 92 ? 83.319 14.966 111.760 1.00 60.14 92 THR A O 1
ATOM 577 N N . GLY A 1 93 ? 85.456 15.453 111.225 1.00 43.55 93 GLY A N 1
ATOM 578 C CA . GLY A 1 93 ? 85.109 16.238 110.050 1.00 38.75 93 GLY A CA 1
ATOM 579 C C . GLY A 1 93 ? 84.990 15.506 108.718 1.00 52.27 93 GLY A C 1
ATOM 580 O O . GLY A 1 93 ? 85.618 14.481 108.488 1.00 65.85 93 GLY A O 1
ATOM 581 N N . HIS A 1 94 ? 84.163 16.076 107.840 1.00 62.18 94 HIS A N 1
ATOM 582 C CA . HIS A 1 94 ? 83.865 15.606 106.475 1.00 39.65 94 HIS A CA 1
ATOM 583 C C . HIS A 1 94 ? 83.700 16.862 105.588 1.00 42.50 94 HIS A C 1
ATOM 584 O O . HIS A 1 94 ? 83.590 17.937 106.164 1.00 57.10 94 HIS A O 1
ATOM 591 N N . HIS A 1 95 ? 83.686 16.826 104.243 1.00 51.06 95 HIS A N 1
ATOM 592 C CA . HIS A 1 95 ? 84.145 15.770 103.336 1.00 50.01 95 HIS A CA 1
ATOM 593 C C . HIS A 1 95 ? 85.645 15.874 103.103 1.00 73.17 95 HIS A C 1
ATOM 594 O O . HIS A 1 95 ? 86.215 16.966 103.154 1.00 72.69 95 HIS A O 1
ATOM 601 N N . HIS A 1 96 ? 86.278 14.753 102.769 1.00 80.13 96 HIS A N 1
ATOM 602 C CA . HIS A 1 96 ? 87.647 14.789 102.269 1.00 73.05 96 HIS A CA 1
ATOM 603 C C . HIS A 1 96 ? 87.690 14.447 100.787 1.00 76.29 96 HIS A C 1
ATOM 604 O O . HIS A 1 96 ? 87.258 15.244 99.946 1.00 85.67 96 HIS A O 1
ATOM 606 N N . HIS A 1 97 ? 88.201 13.266 100.467 1.00 61.63 97 HIS A N 1
ATOM 607 C CA . HIS A 1 97 ? 88.351 12.842 99.086 1.00 26.72 97 HIS A CA 1
ATOM 608 C C . HIS A 1 97 ? 89.232 13.966 98.419 1.00 27.09 97 HIS A C 1
ATOM 609 O O . HIS A 1 97 ? 90.362 14.051 98.874 1.00 29.93 97 HIS A O 1
ATOM 616 N N . HIS A 1 98 ? 88.890 14.831 97.433 1.00 52.43 98 HIS A N 1
ATOM 617 C CA . HIS A 1 98 ? 87.848 14.874 96.387 1.00 54.26 98 HIS A CA 1
ATOM 618 C C . HIS A 1 98 ? 86.426 15.139 96.869 1.00 34.69 98 HIS A C 1
ATOM 619 O O . HIS A 1 98 ? 85.696 15.929 96.264 1.00 36.34 98 HIS A O 1
ATOM 621 N N . PRO B 1 4 ? 111.379 16.598 193.486 1.00 97.22 4 PRO B N 1
ATOM 622 C CA . PRO B 1 4 ? 111.219 17.665 194.480 1.00 99.52 4 PRO B CA 1
ATOM 623 C C . PRO B 1 4 ? 112.520 18.435 194.694 1.00 97.12 4 PRO B C 1
ATOM 624 O O . PRO B 1 4 ? 113.583 17.862 194.449 1.00 98.48 4 PRO B O 1
ATOM 628 N N . PRO B 1 5 ? 112.450 19.703 195.139 1.00 90.47 5 PRO B N 1
ATOM 629 C CA . PRO B 1 5 ? 111.317 20.569 195.506 1.00 84.96 5 PRO B CA 1
ATOM 630 C C . PRO B 1 5 ? 110.176 20.645 194.487 1.00 73.54 5 PRO B C 1
ATOM 631 O O . PRO B 1 5 ? 110.418 20.579 193.282 1.00 78.35 5 PRO B O 1
ATOM 635 N N . GLY B 1 6 ? 108.945 20.783 194.976 1.00 71.02 6 GLY B N 1
ATOM 636 C CA . GLY B 1 6 ? 108.689 20.969 196.394 1.00 67.13 6 GLY B CA 1
ATOM 637 C C . GLY B 1 6 ? 108.484 22.441 196.686 1.00 55.17 6 GLY B C 1
ATOM 638 O O . GLY B 1 6 ? 109.443 23.204 196.755 1.00 58.87 6 GLY B O 1
ATOM 639 N N . ASN B 1 7 ? 107.217 22.836 196.834 1.00 68.30 7 ASN B N 1
ATOM 640 C CA . ASN B 1 7 ? 106.821 24.232 196.982 1.00 68.97 7 ASN B CA 1
ATOM 641 C C . ASN B 1 7 ? 107.093 25.005 195.700 1.00 58.18 7 ASN B C 1
ATOM 642 O O . ASN B 1 7 ? 106.860 26.216 195.648 1.00 49.85 7 ASN B O 1
ATOM 644 N N . LEU B 1 8 ? 107.568 24.317 194.659 1.00 62.47 8 LEU B N 1
ATOM 645 C CA . LEU B 1 8 ? 107.756 24.924 193.345 1.00 57.02 8 LEU B CA 1
ATOM 646 C C . LEU B 1 8 ? 107.979 23.813 192.331 1.00 43.95 8 LEU B C 1
ATOM 647 O O . LEU B 1 8 ? 108.885 22.992 192.494 1.00 49.01 8 LEU B O 1
ATOM 652 N N . ARG B 1 9 ? 107.145 23.787 191.298 1.00 49.16 9 ARG B N 1
ATOM 653 C CA . ARG B 1 9 ? 107.173 22.750 190.283 1.00 50.98 9 ARG B CA 1
ATOM 654 C C . ARG B 1 9 ? 106.995 23.412 188.932 1.00 41.88 9 ARG B C 1
ATOM 655 O O . ARG B 1 9 ? 106.430 24.503 188.834 1.00 48.79 9 ARG B O 1
ATOM 658 N N . VAL B 1 10 ? 107.469 22.757 187.884 1.00 36.32 10 VAL B N 1
ATOM 659 C CA . VAL B 1 10 ? 107.250 23.241 186.527 1.00 49.67 10 VAL B CA 1
ATOM 660 C C . VAL B 1 10 ? 106.464 22.160 185.814 1.00 46.71 10 VAL B C 1
ATOM 661 O O . VAL B 1 10 ? 106.883 20.997 185.804 1.00 51.52 10 VAL B O 1
ATOM 665 N N . THR B 1 11 ? 105.308 22.532 185.252 1.00 48.20 11 THR B N 1
ATOM 666 C CA . THR B 1 11 ? 104.387 21.547 184.690 1.00 39.98 11 THR B CA 1
ATOM 667 C C . THR B 1 11 ? 104.733 21.224 183.240 1.00 53.34 11 THR B C 1
ATOM 668 O O . THR B 1 11 ? 104.885 20.053 182.865 1.00 71.88 11 THR B O 1
ATOM 672 N N . ASP B 1 12 ? 104.917 22.258 182.426 1.00 38.96 12 ASP B N 1
ATOM 673 C CA . ASP B 1 12 ? 105.161 22.088 181.004 1.00 41.32 12 ASP B CA 1
ATOM 674 C C . ASP B 1 12 ? 106.141 23.143 180.514 1.00 40.11 12 ASP B C 1
ATOM 675 O O . ASP B 1 12 ? 106.052 24.314 180.891 1.00 50.95 12 ASP B O 1
ATOM 680 N N . VAL B 1 13 ? 107.066 22.720 179.658 1.00 37.94 13 VAL B N 1
ATOM 681 C CA . VAL B 1 13 ? 108.113 23.579 179.125 1.00 35.30 13 VAL B CA 1
ATOM 682 C C . VAL B 1 13 ? 108.030 23.538 177.607 1.00 40.71 13 VAL B C 1
ATOM 683 O O . VAL B 1 13 ? 108.205 22.472 177.005 1.00 40.22 13 VAL B O 1
ATOM 687 N N . THR B 1 14 ? 107.772 24.687 176.992 1.00 42.49 14 THR B N 1
ATOM 688 C CA . THR B 1 14 ? 107.751 24.815 175.541 1.00 54.99 14 THR B CA 1
ATOM 689 C C . THR B 1 14 ? 108.923 25.691 175.097 1.00 58.05 14 THR B C 1
ATOM 690 O O . THR B 1 14 ? 109.768 26.091 175.904 1.00 74.49 14 THR B O 1
ATOM 694 N N . SER B 1 15 ? 108.970 25.980 173.794 1.00 50.74 15 SER B N 1
ATOM 695 C CA . SER B 1 15 ? 110.050 26.795 173.246 1.00 49.65 15 SER B CA 1
ATOM 696 C C . SER B 1 15 ? 109.969 28.239 173.718 1.00 42.13 15 SER B C 1
ATOM 697 O O . SER B 1 15 ? 111.005 28.892 173.884 1.00 56.57 15 SER B O 1
ATOM 700 N N . THR B 1 16 ? 108.758 28.755 173.928 1.00 41.29 16 THR B N 1
ATOM 701 C CA . THR B 1 16 ? 108.569 30.157 174.267 1.00 44.89 16 THR B CA 1
ATOM 702 C C . THR B 1 16 ? 107.862 30.382 175.594 1.00 48.96 16 THR B C 1
ATOM 703 O O . THR B 1 16 ? 107.644 31.540 175.966 1.00 50.76 16 THR B O 1
ATOM 707 N N . SER B 1 17 ? 107.491 29.329 176.317 1.00 53.15 17 SER B N 1
ATOM 708 C CA . SER B 1 17 ? 106.757 29.538 177.552 1.00 36.95 17 SER B CA 1
ATOM 709 C C . SER B 1 17 ? 107.092 28.430 178.534 1.00 32.78 17 SER B C 1
ATOM 710 O O . SER B 1 17 ? 107.542 27.348 178.153 1.00 36.81 17 SER B O 1
ATOM 713 N N . VAL B 1 18 ? 106.868 28.721 179.810 1.00 34.51 18 VAL B N 1
ATOM 714 C CA . VAL B 1 18 ? 107.008 27.754 180.892 1.00 41.54 18 VAL B CA 1
ATOM 715 C C . VAL B 1 18 ? 105.863 27.986 181.868 1.00 39.96 18 VAL B C 1
ATOM 716 O O . VAL B 1 18 ? 105.522 29.132 182.174 1.00 37.80 18 VAL B O 1
ATOM 720 N N . THR B 1 19 ? 105.254 26.904 182.341 1.00 33.08 19 THR B N 1
ATOM 721 C CA . THR B 1 19 ? 104.178 26.981 183.318 1.00 31.21 19 THR B CA 1
ATOM 722 C C . THR B 1 19 ? 104.726 26.590 184.683 1.00 41.96 19 THR B C 1
ATOM 723 O O . THR B 1 19 ? 105.407 25.567 184.811 1.00 38.58 19 THR B O 1
ATOM 727 N N . LEU B 1 20 ? 104.443 27.410 185.693 1.00 45.14 20 LEU B N 1
ATOM 728 C CA . LEU B 1 20 ? 104.923 27.188 187.047 1.00 33.56 20 LEU B CA 1
ATOM 729 C C . LEU B 1 20 ? 103.753 26.959 187.996 1.00 47.49 20 LEU B C 1
ATOM 730 O O . LEU B 1 20 ? 102.668 27.522 187.820 1.00 45.74 20 LEU B O 1
ATOM 735 N N . SER B 1 21 ? 103.992 26.134 189.011 1.00 54.75 21 SER B N 1
ATOM 736 C CA . SER B 1 21 ? 103.028 25.863 190.066 1.00 38.02 21 SER B CA 1
ATOM 737 C C . SER B 1 21 ? 103.797 25.812 191.373 1.00 39.25 21 SER B C 1
ATOM 738 O O . SER B 1 21 ? 104.900 25.261 191.417 1.00 43.70 21 SER B O 1
ATOM 741 N N . TRP B 1 22 ? 103.232 26.389 192.431 1.00 47.75 22 TRP B N 1
ATOM 742 C CA . TRP B 1 22 ? 103.999 26.544 193.655 1.00 39.91 22 TRP B CA 1
ATOM 743 C C . TRP B 1 22 ? 103.093 26.469 194.875 1.00 61.21 22 TRP B C 1
ATOM 744 O O . TRP B 1 22 ? 101.864 26.386 194.777 1.00 79.52 22 TRP B O 1
ATOM 755 N N . ARG B 1 23 ? 103.738 26.497 196.036 1.00 62.29 23 ARG B N 1
ATOM 756 C CA . ARG B 1 23 ? 103.040 26.521 197.312 1.00 50.46 23 ARG B CA 1
ATOM 757 C C . ARG B 1 23 ? 102.239 27.802 197.469 1.00 50.61 23 ARG B C 1
ATOM 758 O O . ARG B 1 23 ? 102.782 28.906 197.382 1.00 57.58 23 ARG B O 1
ATOM 760 N N . GLY B 1 24 ? 100.941 27.640 197.706 1.00 65.70 24 GLY B N 1
ATOM 761 C CA . GLY B 1 24 ? 100.063 28.765 197.917 1.00 61.67 24 GLY B CA 1
ATOM 762 C C . GLY B 1 24 ? 99.793 28.967 199.397 1.00 66.08 24 GLY B C 1
ATOM 763 O O . GLY B 1 24 ? 99.542 28.017 200.133 1.00 70.55 24 GLY B O 1
ATOM 764 N N . TYR B 1 25 ? 99.862 30.223 199.820 1.00 73.87 25 TYR B N 1
ATOM 765 C CA . TYR B 1 25 ? 99.563 30.593 201.189 1.00 69.18 25 TYR B CA 1
ATOM 766 C C . TYR B 1 25 ? 98.296 31.430 201.219 1.00 67.13 25 TYR B C 1
ATOM 767 O O . TYR B 1 25 ? 98.170 32.370 200.422 1.00 68.41 25 TYR B O 1
ATOM 769 N N . PRO B 1 26 ? 97.341 31.133 202.104 1.00 59.31 26 PRO B N 1
ATOM 770 C CA . PRO B 1 26 ? 96.084 31.896 202.089 1.00 58.65 26 PRO B CA 1
ATOM 771 C C . PRO B 1 26 ? 96.246 33.327 202.571 1.00 56.27 26 PRO B C 1
ATOM 772 O O . PRO B 1 26 ? 95.580 34.225 202.038 1.00 64.85 26 PRO B O 1
ATOM 776 N N . TRP B 1 27 ? 97.108 33.566 203.567 1.00 53.71 27 TRP B N 1
ATOM 777 C CA . TRP B 1 27 ? 97.346 34.927 204.044 1.00 55.44 27 TRP B CA 1
ATOM 778 C C . TRP B 1 27 ? 97.941 35.816 202.957 1.00 59.53 27 TRP B C 1
ATOM 779 O O . TRP B 1 27 ? 97.681 37.024 202.938 1.00 65.45 27 TRP B O 1
ATOM 790 N N . ALA B 1 28 ? 98.733 35.244 202.053 1.00 65.88 28 ALA B N 1
ATOM 791 C CA . ALA B 1 28 ? 99.373 36.029 201.006 1.00 61.15 28 ALA B CA 1
ATOM 792 C C . ALA B 1 28 ? 98.333 36.643 200.078 1.00 62.79 28 ALA B C 1
ATOM 793 O O . ALA B 1 28 ? 97.375 35.981 199.670 1.00 60.50 28 ALA B O 1
ATOM 795 N N . THR B 1 29 ? 98.527 37.920 199.745 1.00 71.16 29 THR B N 1
ATOM 796 C CA . THR B 1 29 ? 97.618 38.595 198.825 1.00 78.77 29 THR B CA 1
ATOM 797 C C . THR B 1 29 ? 97.950 38.285 197.370 1.00 85.76 29 THR B C 1
ATOM 798 O O . THR B 1 29 ? 97.044 38.217 196.532 1.00 89.56 29 THR B O 1
ATOM 802 N N . GLY B 1 30 ? 99.226 38.081 197.057 1.00 82.55 30 GLY B N 1
ATOM 803 C CA . GLY B 1 30 ? 99.646 37.787 195.702 1.00 64.43 30 GLY B CA 1
ATOM 804 C C . GLY B 1 30 ? 101.031 37.180 195.698 1.00 68.03 30 GLY B C 1
ATOM 805 O O . GLY B 1 30 ? 101.622 36.915 196.747 1.00 65.50 30 GLY B O 1
ATOM 806 N N . TYR B 1 31 ? 101.549 36.968 194.487 1.00 78.24 31 TYR B N 1
ATOM 807 C CA . TYR B 1 31 ? 102.844 36.334 194.291 1.00 65.33 31 TYR B CA 1
ATOM 808 C C . TYR B 1 31 ? 103.602 37.045 193.180 1.00 47.29 31 TYR B C 1
ATOM 809 O O . TYR B 1 31 ? 103.007 37.548 192.225 1.00 56.70 31 TYR B O 1
ATOM 818 N N . ARG B 1 32 ? 104.926 37.077 193.310 1.00 39.54 32 ARG B N 1
ATOM 819 C CA . ARG B 1 32 ? 105.796 37.684 192.312 1.00 37.08 32 ARG B CA 1
ATOM 820 C C . ARG B 1 32 ? 106.718 36.618 191.745 1.00 43.61 32 ARG B C 1
ATOM 821 O O . ARG B 1 32 ? 107.487 36.001 192.489 1.00 39.47 32 ARG B O 1
ATOM 829 N N . VAL B 1 33 ? 106.648 36.418 190.432 1.00 38.36 33 VAL B N 1
ATOM 830 C CA . VAL B 1 33 ? 107.513 35.486 189.719 1.00 31.71 33 VAL B CA 1
ATOM 831 C C . VAL B 1 33 ? 108.672 36.268 189.120 1.00 34.88 33 VAL B C 1
ATOM 832 O O . VAL B 1 33 ? 108.461 37.272 188.427 1.00 25.85 33 VAL B O 1
ATOM 834 N N . GLU B 1 34 ? 109.892 35.810 189.380 1.00 41.66 34 GLU B N 1
ATOM 835 C CA . GLU B 1 34 ? 111.099 36.463 188.896 1.00 38.53 34 GLU B CA 1
ATOM 836 C C . GLU B 1 34 ? 111.843 35.509 187.975 1.00 38.13 34 GLU B C 1
ATOM 837 O O . GLU B 1 34 ? 111.900 34.304 188.234 1.00 36.76 34 GLU B O 1
ATOM 843 N N . TYR B 1 35 ? 112.403 36.051 186.896 1.00 32.56 35 TYR B N 1
ATOM 844 C CA . TYR B 1 35 ? 113.017 35.220 185.871 1.00 24.29 35 TYR B CA 1
ATOM 845 C C . TYR B 1 35 ? 113.972 36.051 185.032 1.00 31.44 35 TYR B C 1
ATOM 846 O O . TYR B 1 35 ? 113.852 37.276 184.961 1.00 39.03 35 TYR B O 1
ATOM 855 N N . ARG B 1 36 ? 114.909 35.363 184.383 1.00 32.73 36 ARG B N 1
ATOM 856 C CA . ARG B 1 36 ? 115.894 36.036 183.554 1.00 37.55 36 ARG B CA 1
ATOM 857 C C . ARG B 1 36 ? 116.580 35.019 182.656 1.00 34.61 36 ARG B C 1
ATOM 858 O O . ARG B 1 36 ? 116.558 33.813 182.915 1.00 29.04 36 ARG B O 1
ATOM 866 N N . GLU B 1 37 ? 117.187 35.531 181.590 1.00 44.48 37 GLU B N 1
ATOM 867 C CA . GLU B 1 37 ? 118.177 34.764 180.858 1.00 40.51 37 GLU B CA 1
ATOM 868 C C . GLU B 1 37 ? 119.408 34.551 181.732 1.00 54.22 37 GLU B C 1
ATOM 869 O O . GLU B 1 37 ? 119.647 35.280 182.696 1.00 64.13 37 GLU B O 1
ATOM 875 N N . ALA B 1 38 ? 120.197 33.540 181.379 1.00 93.99 38 ALA B N 1
ATOM 876 C CA . ALA B 1 38 ? 121.444 33.280 182.090 1.00 112.85 38 ALA B CA 1
ATOM 877 C C . ALA B 1 38 ? 122.382 34.468 181.937 1.00 132.56 38 ALA B C 1
ATOM 878 O O . ALA B 1 38 ? 122.791 34.806 180.822 1.00 138.90 38 ALA B O 1
ATOM 880 N N . GLY B 1 39 ? 122.709 35.112 183.053 1.00 141.78 39 GLY B N 1
ATOM 881 C CA . GLY B 1 39 ? 123.542 36.302 183.004 1.00 149.14 39 GLY B CA 1
ATOM 882 C C . GLY B 1 39 ? 122.839 37.499 182.404 1.00 142.60 39 GLY B C 1
ATOM 883 O O . GLY B 1 39 ? 123.483 38.334 181.755 1.00 150.66 39 GLY B O 1
ATOM 884 N N . GLY B 1 40 ? 121.527 37.602 182.602 1.00 116.95 40 GLY B N 1
ATOM 885 C CA . GLY B 1 40 ? 120.762 38.695 182.039 1.00 93.05 40 GLY B CA 1
ATOM 886 C C . GLY B 1 40 ? 120.064 39.566 183.062 1.00 68.03 40 GLY B C 1
ATOM 887 O O . GLY B 1 40 ? 120.409 39.561 184.248 1.00 62.87 40 GLY B O 1
ATOM 888 N N . GLU B 1 41 ? 119.072 40.322 182.603 1.00 59.33 41 GLU B N 1
ATOM 889 C CA . GLU B 1 41 ? 118.367 41.277 183.446 1.00 54.85 41 GLU B CA 1
ATOM 890 C C . GLU B 1 41 ? 117.149 40.594 184.051 1.00 44.11 41 GLU B C 1
ATOM 891 O O . GLU B 1 41 ? 116.260 40.139 183.322 1.00 46.63 41 GLU B O 1
ATOM 897 N N . TRP B 1 42 ? 117.121 40.509 185.380 1.00 37.49 42 TRP B N 1
ATOM 898 C CA . TRP B 1 42 ? 115.965 39.958 186.070 1.00 30.53 42 TRP B CA 1
ATOM 899 C C . TRP B 1 42 ? 114.700 40.674 185.639 1.00 37.87 42 TRP B C 1
ATOM 900 O O . TRP B 1 42 ? 114.663 41.905 185.564 1.00 51.22 42 TRP B O 1
ATOM 911 N N . LYS B 1 43 ? 113.667 39.895 185.346 1.00 31.94 43 LYS B N 1
ATOM 912 C CA . LYS B 1 43 ? 112.346 40.424 185.071 1.00 32.69 43 LYS B CA 1
ATOM 913 C C . LYS B 1 43 ? 111.401 39.924 186.149 1.00 33.69 43 LYS B C 1
ATOM 914 O O . LYS B 1 43 ? 111.715 38.990 186.890 1.00 42.10 43 LYS B O 1
ATOM 918 N N . GLU B 1 44 ? 110.242 40.564 186.249 1.00 40.87 44 GLU B N 1
ATOM 919 C CA . GLU B 1 44 ? 109.278 40.182 187.265 1.00 35.10 44 GLU B CA 1
ATOM 920 C C . GLU B 1 44 ? 107.869 40.399 186.746 1.00 47.30 44 GLU B C 1
ATOM 921 O O . GLU B 1 44 ? 10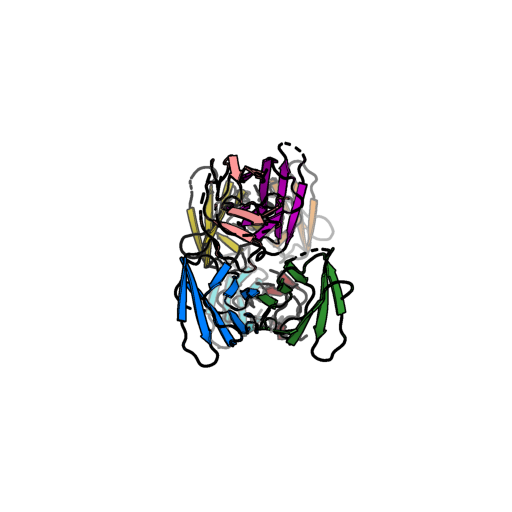7.622 41.243 185.880 1.00 47.08 44 GLU B O 1
ATOM 927 N N . VAL B 1 45 ? 106.950 39.610 187.287 1.00 50.85 45 VAL B N 1
ATOM 928 C CA . VAL B 1 45 ? 105.524 39.753 187.030 1.00 45.59 45 VAL B CA 1
ATOM 929 C C . VAL B 1 45 ? 104.787 39.380 188.307 1.00 58.31 45 VAL B C 1
ATOM 930 O O . VAL B 1 45 ? 105.128 38.392 188.965 1.00 63.68 45 VAL B O 1
ATOM 934 N N . THR B 1 46 ? 103.798 40.186 188.677 1.00 67.29 46 THR B N 1
ATOM 935 C CA . THR B 1 46 ? 103.017 39.954 189.883 1.00 52.05 46 THR B CA 1
ATOM 936 C C . THR B 1 46 ? 101.680 39.341 189.497 1.00 40.12 46 THR B C 1
ATOM 937 O O . THR B 1 46 ? 100.996 39.851 188.605 1.00 43.12 46 THR B O 1
ATOM 941 N N . VAL B 1 47 ? 101.318 38.250 190.157 1.00 40.81 47 VAL B N 1
ATOM 942 C CA . VAL B 1 47 ? 100.087 37.520 189.873 1.00 40.06 47 VAL B CA 1
ATOM 943 C C . VAL B 1 47 ? 99.184 37.621 191.099 1.00 61.32 47 VAL B C 1
ATOM 944 O O . VAL B 1 47 ? 99.561 37.153 192.182 1.00 68.54 47 VAL B O 1
ATOM 948 N N . PRO B 1 48 ? 98.010 38.238 190.988 1.00 60.14 48 PRO B N 1
ATOM 949 C CA . PRO B 1 48 ? 97.132 38.374 192.155 1.00 64.76 48 PRO B CA 1
ATOM 950 C C . PRO B 1 48 ? 96.538 37.040 192.587 1.00 66.14 48 PRO B C 1
ATOM 951 O O . PRO B 1 48 ? 96.411 36.095 191.805 1.00 75.45 48 PRO B O 1
ATOM 955 N N . GLY B 1 49 ? 96.184 36.972 193.870 1.00 65.45 49 GLY B N 1
ATOM 956 C CA . GLY B 1 49 ? 95.394 35.866 194.380 1.00 65.06 49 GLY B CA 1
ATOM 957 C C . GLY B 1 49 ? 96.133 34.851 195.230 1.00 65.28 49 GLY B C 1
ATOM 958 O O . GLY B 1 49 ? 97.190 34.355 194.833 1.00 61.87 49 GLY B O 1
ATOM 959 N N . ASP B 1 50 ? 95.571 34.521 196.399 1.00 76.57 50 ASP B N 1
ATOM 960 C CA . ASP B 1 50 ? 96.188 33.519 197.266 1.00 79.73 50 ASP B CA 1
ATOM 961 C C . ASP B 1 50 ? 96.028 32.117 196.694 1.00 79.05 50 ASP B C 1
ATOM 962 O O . ASP B 1 50 ? 96.942 31.288 196.795 1.00 70.46 50 ASP B O 1
ATOM 964 N N . LEU B 1 51 ? 94.871 31.828 196.106 1.00 72.19 51 LEU B N 1
ATOM 965 C CA . LEU B 1 51 ? 94.637 30.544 195.464 1.00 69.53 51 LEU B CA 1
ATOM 966 C C . LEU B 1 51 ? 95.195 30.491 194.052 1.00 72.77 51 LEU B C 1
ATOM 967 O O . LEU B 1 51 ? 95.115 29.440 193.406 1.00 68.06 51 LEU B O 1
ATOM 969 N N . SER B 1 52 ? 95.750 31.590 193.559 1.00 75.06 52 SER B N 1
ATOM 970 C CA . SER B 1 52 ? 96.360 31.608 192.234 1.00 68.30 52 SER B CA 1
ATOM 971 C C . SER B 1 52 ? 97.838 31.248 192.300 1.00 70.98 52 SER B C 1
ATOM 972 O O . SER B 1 52 ? 98.686 32.004 191.833 1.00 78.10 52 SER B O 1
ATOM 974 N N . HIS B 1 53 ? 98.180 30.102 192.891 1.00 66.90 53 HIS B N 1
ATOM 975 C CA . HIS B 1 53 ? 99.570 29.645 192.844 1.00 49.73 53 HIS B CA 1
ATOM 976 C C . HIS B 1 53 ? 99.760 28.754 191.614 1.00 54.40 53 HIS B C 1
ATOM 977 O O . HIS B 1 53 ? 99.892 27.529 191.682 1.00 65.18 53 HIS B O 1
ATOM 984 N N . ARG B 1 54 ? 99.774 29.426 190.462 1.00 39.31 54 ARG B N 1
ATOM 985 C CA . ARG B 1 54 ? 99.925 28.804 189.154 1.00 37.15 54 ARG B CA 1
ATOM 986 C C . ARG B 1 54 ? 100.077 29.891 188.097 1.00 37.75 54 ARG B C 1
ATOM 987 O O . ARG B 1 54 ? 99.319 30.867 188.103 1.00 38.56 54 ARG B O 1
ATOM 995 N N . TYR B 1 55 ? 101.044 29.746 187.192 1.00 47.79 55 TYR B N 1
ATOM 996 C CA . TYR B 1 55 ? 101.293 30.805 186.222 1.00 40.30 55 TYR B CA 1
ATOM 997 C C . TYR B 1 55 ? 102.043 30.241 185.021 1.00 35.41 55 TYR B C 1
ATOM 998 O O . TYR B 1 55 ? 102.771 29.254 185.136 1.00 58.34 55 TYR B O 1
ATOM 1007 N N . THR B 1 56 ? 101.860 30.888 183.870 1.00 44.64 56 THR B N 1
ATOM 1008 C CA . THR B 1 56 ? 102.539 30.535 182.625 1.00 44.19 56 THR B CA 1
ATOM 1009 C C . THR B 1 56 ? 103.346 31.740 182.156 1.00 40.80 56 THR B C 1
ATOM 1010 O O . THR B 1 56 ? 102.772 32.787 181.849 1.00 32.01 56 THR B O 1
ATOM 1014 N N . VAL B 1 57 ? 104.669 31.604 182.108 1.00 36.11 57 VAL B N 1
ATOM 1015 C CA . VAL B 1 57 ? 105.552 32.694 181.696 1.00 27.82 57 VAL B CA 1
ATOM 1016 C C . VAL B 1 57 ? 105.739 32.620 180.187 1.00 38.02 57 VAL B C 1
ATOM 1017 O O . VAL B 1 57 ? 106.335 31.666 179.676 1.00 37.62 57 VAL B O 1
ATOM 1021 N N . THR B 1 58 ? 105.245 33.634 179.479 1.00 44.14 58 THR B N 1
ATOM 1022 C CA . THR B 1 58 ? 105.241 33.686 178.023 1.00 36.64 58 THR B CA 1
ATOM 1023 C C . THR B 1 58 ? 106.363 34.588 177.509 1.00 40.75 58 THR B C 1
ATOM 1024 O O . THR B 1 58 ? 106.973 35.355 178.258 1.00 41.06 58 THR B O 1
ATOM 1028 N N . GLY B 1 59 ? 106.639 34.473 176.210 1.00 59.60 59 GLY B N 1
ATOM 1029 C CA . GLY B 1 59 ? 107.567 35.365 175.536 1.00 53.74 59 GLY B CA 1
ATOM 1030 C C . GLY B 1 59 ? 109.034 35.015 175.648 1.00 44.25 59 GLY B C 1
ATOM 1031 O O . GLY B 1 59 ? 109.879 35.872 175.361 1.00 48.86 59 GLY B O 1
ATOM 1032 N N . LEU B 1 60 ? 109.371 33.787 176.041 1.00 39.27 60 LEU B N 1
ATOM 1033 C CA . LEU B 1 60 ? 110.762 33.409 176.237 1.00 40.34 60 LEU B CA 1
ATOM 1034 C C . LEU B 1 60 ? 111.358 32.858 174.940 1.00 43.78 60 LEU B C 1
ATOM 1035 O O . LEU B 1 60 ? 110.645 32.477 174.007 1.00 67.10 60 LEU B O 1
ATOM 1040 N N . LYS B 1 61 ? 112.709 32.817 174.895 1.00 39.03 61 LYS B N 1
ATOM 1041 C CA . LYS B 1 61 ? 113.437 32.440 173.689 1.00 37.72 61 LYS B CA 1
ATOM 1042 C C . LYS B 1 61 ? 113.616 30.930 173.621 1.00 37.79 61 LYS B C 1
ATOM 1043 O O . LYS B 1 61 ? 113.843 30.285 174.648 1.00 36.45 61 LYS B O 1
ATOM 1047 N N . PRO B 1 62 ? 113.503 30.352 172.427 1.00 57.90 62 PRO B N 1
ATOM 1048 C CA . PRO B 1 62 ? 113.834 28.932 172.271 1.00 45.66 62 PRO B CA 1
ATOM 1049 C C . PRO B 1 62 ? 115.313 28.675 172.523 1.00 46.04 62 PRO B C 1
ATOM 1050 O O . PRO B 1 62 ? 116.179 29.467 172.140 1.00 52.62 62 PRO B O 1
ATOM 1054 N N . GLY B 1 63 ? 115.590 27.560 173.190 1.00 52.57 63 GLY B N 1
ATOM 1055 C CA . GLY B 1 63 ? 116.944 27.064 173.362 1.00 30.99 63 GLY B CA 1
ATOM 1056 C C . GLY B 1 63 ? 117.830 27.853 174.302 1.00 41.69 63 GLY B C 1
ATOM 1057 O O . GLY B 1 63 ? 119.018 28.036 174.013 1.00 53.21 63 GLY B O 1
ATOM 1058 N N . THR B 1 64 ? 117.296 28.313 175.429 1.00 35.50 64 THR B N 1
ATOM 1059 C CA . THR B 1 64 ? 118.083 29.151 176.324 1.00 32.70 64 THR B CA 1
ATOM 1060 C C . THR B 1 64 ? 117.834 28.763 177.772 1.00 38.51 64 THR B C 1
ATOM 1061 O O . THR B 1 64 ? 116.691 28.542 178.174 1.00 32.06 64 THR B O 1
ATOM 1065 N N . GLU B 1 65 ? 118.904 28.732 178.559 1.00 43.55 65 GLU B N 1
ATOM 1066 C CA . GLU B 1 65 ? 118.786 28.486 179.987 1.00 31.14 65 GLU B CA 1
ATOM 1067 C C . GLU B 1 65 ? 118.087 29.663 180.659 1.00 25.90 65 GLU B C 1
ATOM 1068 O O . GLU B 1 65 ? 118.363 30.819 180.342 1.00 36.18 65 GLU B O 1
ATOM 1074 N N . TYR B 1 66 ? 117.136 29.363 181.544 1.00 42.07 66 TYR B N 1
ATOM 1075 C CA . TYR B 1 66 ? 116.366 30.348 182.288 1.00 27.33 66 TYR B CA 1
ATOM 1076 C C . TYR B 1 66 ? 116.252 29.948 183.752 1.00 37.41 66 TYR B C 1
ATOM 1077 O O . TYR B 1 66 ? 116.188 28.764 184.091 1.00 52.68 66 TYR B O 1
ATOM 1086 N N . GLU B 1 67 ? 116.194 30.954 184.622 1.00 35.74 67 GLU B N 1
ATOM 1087 C CA . GLU B 1 67 ? 115.936 30.757 186.042 1.00 26.88 67 GLU B CA 1
ATOM 1088 C C . GLU B 1 67 ? 114.587 31.363 186.398 1.00 33.40 67 GLU B C 1
ATOM 1089 O O . GLU B 1 67 ? 114.227 32.425 185.886 1.00 24.54 67 GLU B O 1
ATOM 1095 N N . PHE B 1 68 ? 113.843 30.682 187.271 1.00 38.54 68 PHE B N 1
ATOM 1096 C CA . PHE B 1 68 ? 112.559 31.163 187.764 1.00 24.54 68 PHE B CA 1
ATOM 1097 C C . PHE B 1 68 ? 112.495 30.996 189.275 1.00 39.85 68 PHE B C 1
ATOM 1098 O O . PHE B 1 68 ? 112.941 29.979 189.812 1.00 48.42 68 PHE B O 1
ATOM 1106 N N . ARG B 1 69 ? 111.926 31.991 189.952 1.00 36.67 69 ARG B N 1
ATOM 1107 C CA . ARG B 1 69 ? 111.679 31.906 191.383 1.00 25.00 69 ARG B CA 1
ATOM 1108 C C . ARG B 1 69 ? 110.505 32.809 191.726 1.00 29.95 69 ARG B C 1
ATOM 1109 O O . ARG B 1 69 ? 110.328 33.871 191.123 1.00 44.06 69 ARG B O 1
ATOM 1113 N N . VAL B 1 70 ? 109.704 32.378 192.699 1.00 42.01 70 VAL B N 1
ATOM 1114 C CA . VAL B 1 70 ? 108.469 33.061 193.067 1.00 43.19 70 VAL B CA 1
ATOM 1115 C C . VAL B 1 70 ? 108.523 33.436 194.544 1.00 44.37 70 VAL B C 1
ATOM 1116 O O . VAL B 1 70 ? 109.069 32.692 195.367 1.00 55.28 70 VAL B O 1
ATOM 1120 N N . ARG B 1 71 ? 107.978 34.610 194.873 1.00 39.72 71 ARG B N 1
ATOM 1121 C CA . ARG B 1 71 ? 108.004 35.135 196.233 1.00 34.27 71 ARG B CA 1
ATOM 1122 C C . ARG B 1 71 ? 106.623 35.648 196.606 1.00 34.29 71 ARG B C 1
ATOM 1123 O O . ARG B 1 71 ? 105.986 36.360 195.822 1.00 45.82 71 ARG B O 1
ATOM 1125 N N . ALA B 1 72 ? 106.169 35.289 197.802 1.00 45.31 72 ALA B N 1
ATOM 1126 C CA . ALA B 1 72 ? 104.878 35.738 198.294 1.00 41.55 72 ALA B CA 1
ATOM 1127 C C . ALA B 1 72 ? 104.996 37.137 198.885 1.00 47.09 72 ALA B C 1
ATOM 1128 O O . ALA B 1 72 ? 105.999 37.480 199.520 1.00 44.90 72 ALA B O 1
ATOM 1130 N N . VAL B 1 73 ? 103.962 37.946 198.669 1.00 48.85 73 VAL B N 1
ATOM 1131 C CA . VAL B 1 73 ? 103.944 39.343 199.086 1.00 57.02 73 VAL B CA 1
ATOM 1132 C C . VAL B 1 73 ? 102.763 39.563 200.028 1.00 63.65 73 VAL B C 1
ATOM 1133 O O . VAL B 1 73 ? 101.694 38.970 199.850 1.00 53.79 73 VAL B O 1
ATOM 1137 N N . ASN B 1 74 ? 102.968 40.407 201.048 1.00 84.07 74 ASN B N 1
ATOM 1138 C CA . ASN B 1 74 ? 101.960 40.596 202.090 1.00 77.80 74 ASN B CA 1
ATOM 1139 C C . ASN B 1 74 ? 100.868 41.569 201.670 1.00 84.47 74 ASN B C 1
ATOM 1140 O O . ASN B 1 74 ? 99.702 41.387 202.038 1.00 95.95 74 ASN B O 1
ATOM 1145 N N . ARG B 1 75 ? 101.235 42.605 200.920 1.00 77.20 75 ARG B N 1
ATOM 1146 C CA . ARG B 1 75 ? 100.300 43.651 200.518 1.00 85.11 75 ARG B CA 1
ATOM 1147 C C . ARG B 1 75 ? 100.905 44.372 199.315 1.00 74.91 75 ARG B C 1
ATOM 1148 O O . ARG B 1 75 ? 101.625 43.755 198.517 1.00 72.45 75 ARG B O 1
ATOM 1150 N N . VAL B 1 76 ? 100.616 45.667 199.181 1.00 71.83 76 VAL B N 1
ATOM 1151 C CA . VAL B 1 76 ? 101.346 46.477 198.213 1.00 84.41 76 VAL B CA 1
ATOM 1152 C C . VAL B 1 76 ? 102.818 46.539 198.594 1.00 88.39 76 VAL B C 1
ATOM 1153 O O . VAL B 1 76 ? 103.703 46.435 197.737 1.00 81.69 76 VAL B O 1
ATOM 1157 N N . GLY B 1 77 ? 103.106 46.678 199.885 1.00 92.28 77 GLY B N 1
ATOM 1158 C CA . GLY B 1 77 ? 104.480 46.606 200.339 1.00 91.41 77 GLY B CA 1
ATOM 1159 C C . GLY B 1 77 ? 105.058 45.214 200.162 1.00 76.42 77 GLY B C 1
ATOM 1160 O O . GLY B 1 77 ? 104.343 44.213 200.142 1.00 75.86 77 GLY B O 1
ATOM 1161 N N . ARG B 1 78 ? 106.379 45.156 200.033 1.00 77.53 78 ARG B N 1
ATOM 1162 C CA . ARG B 1 78 ? 107.051 43.885 199.805 1.00 88.16 78 ARG B CA 1
ATOM 1163 C C . ARG B 1 78 ? 107.068 43.049 201.079 1.00 84.57 78 ARG B C 1
ATOM 1164 O O . ARG B 1 78 ? 107.141 43.574 202.193 1.00 88.52 78 ARG B O 1
ATOM 1166 N N . THR B 1 79 ? 106.996 41.732 200.908 1.00 73.45 79 THR B N 1
ATOM 1167 C CA . THR B 1 79 ? 107.097 40.803 202.021 1.00 80.31 79 THR B CA 1
ATOM 1168 C C . THR B 1 79 ? 108.309 39.901 201.849 1.00 71.83 79 THR B C 1
ATOM 1169 O O . THR B 1 79 ? 108.846 39.746 200.749 1.00 73.14 79 THR B O 1
ATOM 1171 N N . PHE B 1 80 ? 108.728 39.297 202.957 1.00 71.41 80 PHE B N 1
ATOM 1172 C CA . PHE B 1 80 ? 109.802 38.311 202.937 1.00 75.00 80 PHE B CA 1
ATOM 1173 C C . PHE B 1 80 ? 109.242 36.908 202.738 1.00 69.41 80 PHE B C 1
ATOM 1174 O O . PHE B 1 80 ? 108.033 36.693 202.827 1.00 71.21 80 PHE B O 1
ATOM 1176 N N . SER B 1 87 ? 114.050 28.190 193.824 1.00 94.42 87 SER B N 1
ATOM 1177 C CA . SER B 1 87 ? 114.138 28.497 192.403 1.00 73.78 87 SER B CA 1
ATOM 1178 C C . SER B 1 87 ? 114.272 27.224 191.577 1.00 74.28 87 SER B C 1
ATOM 1179 O O . SER B 1 87 ? 114.605 26.163 192.104 1.00 69.86 87 SER B O 1
ATOM 1182 N N . VAL B 1 88 ? 113.995 27.334 190.280 1.00 50.67 88 VAL B N 1
ATOM 1183 C CA . VAL B 1 88 ? 114.170 26.233 189.344 1.00 44.49 88 VAL B CA 1
ATOM 1184 C C . VAL B 1 88 ? 114.860 26.755 188.092 1.00 37.95 88 VAL B C 1
ATOM 1185 O O . VAL B 1 88 ? 114.739 27.932 187.737 1.00 41.35 88 VAL B O 1
ATOM 1189 N N . SER B 1 89 ? 115.593 25.868 187.425 1.00 35.59 89 SER B N 1
ATOM 1190 C CA . SER B 1 89 ? 116.312 26.181 186.197 1.00 30.58 89 SER B CA 1
ATOM 1191 C C . SER B 1 89 ? 115.624 25.483 185.032 1.00 28.30 89 SER B C 1
ATOM 1192 O O . SER B 1 89 ? 115.325 24.293 185.121 1.00 32.58 89 SER B O 1
ATOM 1195 N N . VAL B 1 90 ? 115.371 26.217 183.949 1.00 28.74 90 VAL B N 1
ATOM 1196 C CA . VAL B 1 90 ? 114.640 25.697 182.797 1.00 30.51 90 VAL B CA 1
ATOM 1197 C C . VAL B 1 90 ? 115.407 26.020 181.519 1.00 28.58 90 VAL B C 1
ATOM 1198 O O . VAL B 1 90 ? 115.952 27.120 181.374 1.00 49.86 90 VAL B O 1
ATOM 1202 N N . THR B 1 91 ? 115.448 25.063 180.593 1.00 31.97 91 THR B N 1
ATOM 1203 C CA . THR B 1 91 ? 115.914 25.291 179.231 1.00 28.08 91 THR B CA 1
ATOM 1204 C C . THR B 1 91 ? 114.762 25.001 178.281 1.00 33.89 91 THR B C 1
ATOM 1205 O O . THR B 1 91 ? 114.142 23.936 178.357 1.00 51.64 91 THR B O 1
ATOM 1209 N N . THR B 1 92 ? 114.466 25.960 177.410 1.00 39.07 92 THR B N 1
ATOM 1210 C CA . THR B 1 92 ? 113.410 25.820 176.423 1.00 29.74 92 THR B CA 1
ATOM 1211 C C . THR B 1 92 ? 113.902 24.998 175.231 1.00 44.79 92 THR B C 1
ATOM 1212 O O . THR B 1 92 ? 115.104 24.835 175.010 1.00 74.12 92 THR B O 1
ATOM 1216 N N . GLY B 1 93 ? 112.950 24.466 174.461 1.00 39.96 93 GLY B N 1
ATOM 1217 C CA . GLY B 1 93 ? 113.297 23.704 173.278 1.00 51.14 93 GLY B CA 1
ATOM 1218 C C . GLY B 1 93 ? 113.501 24.590 172.066 1.00 45.61 93 GLY B C 1
ATOM 1219 O O . GLY B 1 93 ? 113.115 25.758 172.051 1.00 45.06 93 GLY B O 1
ATOM 1220 N N . HIS B 1 94 ? 114.118 24.036 171.019 1.00 43.09 94 HIS B N 1
ATOM 1221 C CA . HIS B 1 94 ? 114.442 24.851 169.855 1.00 50.42 94 HIS B CA 1
ATOM 1222 C C . HIS B 1 94 ? 114.415 24.027 168.575 1.00 51.44 94 HIS B C 1
ATOM 1223 O O . HIS B 1 94 ? 114.815 22.862 168.581 1.00 60.22 94 HIS B O 1
ATOM 1230 N N . HIS B 1 95 ? 113.888 24.651 167.499 1.00 67.14 95 HIS B N 1
ATOM 1231 C CA . HIS B 1 95 ? 113.915 24.222 166.088 1.00 52.90 95 HIS B CA 1
ATOM 1232 C C . HIS B 1 95 ? 112.624 24.581 165.350 1.00 65.62 95 HIS B C 1
ATOM 1233 O O . HIS B 1 95 ? 111.790 23.703 165.108 1.00 64.39 95 HIS B O 1
ATOM 1235 N N . HIS B 1 96 ? 112.473 25.842 164.928 1.00 72.80 96 HIS B N 1
ATOM 1236 C CA . HIS B 1 96 ? 111.207 26.353 164.406 1.00 81.43 96 HIS B CA 1
ATOM 1237 C C . HIS B 1 96 ? 111.030 26.221 162.889 1.00 45.86 96 HIS B C 1
ATOM 1238 O O . HIS B 1 96 ? 109.892 26.133 162.420 1.00 37.35 96 HIS B O 1
ATOM 1240 N N . HIS B 1 97 ? 112.105 26.206 162.101 1.00 39.06 97 HIS B N 1
ATOM 1241 C CA . HIS B 1 97 ? 111.967 26.128 160.655 1.00 43.69 97 HIS B CA 1
ATOM 1242 C C . HIS B 1 97 ? 112.397 24.764 160.158 1.00 50.19 97 HIS B C 1
ATOM 1243 O O . HIS B 1 97 ? 111.566 23.834 160.091 1.00 52.25 97 HIS B O 1
ATOM 1245 N N . HIS B 1 98 ? 113.645 24.582 159.737 1.00 68.16 98 HIS B N 1
ATOM 1246 C CA . HIS B 1 98 ? 114.052 23.344 159.084 1.00 84.09 98 HIS B CA 1
ATOM 1247 C C . HIS B 1 98 ? 115.568 23.215 159.136 1.00 72.08 98 HIS B C 1
ATOM 1248 O O . HIS B 1 98 ? 116.277 24.098 159.625 1.00 69.34 98 HIS B O 1
ATOM 1250 N N . HIS B 1 99 ? 116.050 22.099 158.597 1.00 60.49 99 HIS B N 1
ATOM 1251 C CA . HIS B 1 99 ? 117.456 21.712 158.605 1.00 62.95 99 HIS B CA 1
ATOM 1252 C C . HIS B 1 99 ? 118.410 22.842 158.236 1.00 63.34 99 HIS B C 1
ATOM 1253 O O . HIS B 1 99 ? 119.531 22.902 158.743 1.00 69.53 99 HIS B O 1
ATOM 1255 N N . GLY C 1 6 ? 87.345 14.773 92.320 1.00 77.20 6 GLY C N 1
ATOM 1256 C CA . GLY C 1 6 ? 87.541 15.812 91.326 1.00 72.59 6 GLY C CA 1
ATOM 1257 C C . GLY C 1 6 ? 88.970 16.312 91.252 1.00 75.72 6 GLY C C 1
ATOM 1258 O O . GLY C 1 6 ? 89.910 15.616 91.638 1.00 78.91 6 GLY C O 1
ATOM 1259 N N . ASN C 1 7 ? 89.131 17.536 90.752 1.00 68.09 7 ASN C N 1
ATOM 1260 C CA . ASN C 1 7 ? 90.454 18.126 90.610 1.00 69.18 7 ASN C CA 1
ATOM 1261 C C . ASN C 1 7 ? 90.974 18.741 91.903 1.00 75.45 7 ASN C C 1
ATOM 1262 O O . ASN C 1 7 ? 92.155 19.101 91.962 1.00 82.72 7 ASN C O 1
ATOM 1264 N N . LEU C 1 8 ? 90.136 18.867 92.934 1.00 71.81 8 LEU C N 1
ATOM 1265 C CA . LEU C 1 8 ? 90.532 19.464 94.203 1.00 62.79 8 LEU C CA 1
ATOM 1266 C C . LEU C 1 8 ? 90.163 18.514 95.334 1.00 79.20 8 LEU C C 1
ATOM 1267 O O . LEU C 1 8 ? 89.019 18.055 95.417 1.00 83.92 8 LEU C O 1
ATOM 1272 N N . ARG C 1 9 ? 91.132 18.243 96.212 1.00 68.24 9 ARG C N 1
ATOM 1273 C CA . ARG C 1 9 ? 91.008 17.233 97.254 1.00 52.63 9 ARG C CA 1
ATOM 1274 C C . ARG C 1 9 ? 91.375 17.801 98.619 1.00 52.89 9 ARG C C 1
ATOM 1275 O O . ARG C 1 9 ? 92.199 18.714 98.733 1.00 47.84 9 ARG C O 1
ATOM 1277 N N . VAL C 1 10 ? 90.759 17.238 99.656 1.00 63.43 10 VAL C N 1
ATOM 1278 C CA . VAL C 1 10 ? 90.994 17.632 101.044 1.00 52.76 10 VAL C CA 1
ATOM 1279 C C . VAL C 1 10 ? 91.875 16.582 101.718 1.00 56.10 10 VAL C C 1
ATOM 1280 O O . VAL C 1 10 ? 91.429 15.456 101.963 1.00 73.31 10 VAL C O 1
ATOM 1284 N N . THR C 1 11 ? 93.126 16.939 102.033 1.00 53.61 11 THR C N 1
ATOM 1285 C CA . THR C 1 11 ? 94.047 15.968 102.618 1.00 52.36 11 THR C CA 1
ATOM 1286 C C . THR C 1 11 ? 93.820 15.764 104.121 1.00 62.47 11 THR C C 1
ATOM 1287 O O . THR C 1 11 ? 93.659 14.624 104.576 1.00 77.56 11 THR C O 1
ATOM 1291 N N . ASP C 1 12 ? 93.776 16.842 104.908 1.00 53.19 12 ASP C N 1
ATOM 1292 C CA . ASP C 1 12 ? 93.630 16.737 106.358 1.00 52.75 12 ASP C CA 1
ATOM 1293 C C . ASP C 1 12 ? 92.604 17.762 106.820 1.00 48.58 12 ASP C C 1
ATOM 1294 O O . ASP C 1 12 ? 92.592 18.895 106.335 1.00 63.57 12 ASP C O 1
ATOM 1299 N N . VAL C 1 13 ? 91.766 17.376 107.782 1.00 47.21 13 VAL C N 1
ATOM 1300 C CA . VAL C 1 13 ? 90.722 18.251 108.301 1.00 38.92 13 VAL C CA 1
ATOM 1301 C C . VAL C 1 13 ? 90.823 18.266 109.817 1.00 38.97 13 VAL C C 1
ATOM 1302 O O . VAL C 1 13 ? 90.839 17.208 110.453 1.00 38.47 13 VAL C O 1
ATOM 1306 N N . THR C 1 14 ? 90.879 19.459 110.395 1.00 42.05 14 THR C N 1
ATOM 1307 C CA . THR C 1 14 ? 90.929 19.634 111.839 1.00 48.24 14 THR C CA 1
ATOM 1308 C C . THR C 1 14 ? 89.716 20.468 112.252 1.00 57.43 14 THR C C 1
ATOM 1309 O O . THR C 1 14 ? 88.920 20.898 111.416 1.00 68.12 14 THR C O 1
ATOM 1313 N N . SER C 1 15 ? 89.559 20.678 113.560 1.00 50.85 15 SER C N 1
ATOM 1314 C CA . SER C 1 15 ? 88.503 21.557 114.051 1.00 50.55 15 SER C CA 1
ATOM 1315 C C . SER C 1 15 ? 88.719 23.005 113.626 1.00 61.30 15 SER C C 1
ATOM 1316 O O . SER C 1 15 ? 87.750 23.741 113.421 1.00 69.21 15 SER C O 1
ATOM 1319 N N . THR C 1 16 ? 89.970 23.436 113.481 1.00 74.04 16 THR C N 1
ATOM 1320 C CA . THR C 1 16 ? 90.256 24.830 113.183 1.00 64.44 16 THR C CA 1
ATOM 1321 C C . THR C 1 16 ? 91.021 25.023 111.886 1.00 61.30 16 THR C C 1
ATOM 1322 O O . THR C 1 16 ? 91.289 26.169 111.510 1.00 76.41 16 THR C O 1
ATOM 1326 N N . SER C 1 17 ? 91.368 23.951 111.181 1.00 63.03 17 SER C N 1
ATOM 1327 C CA . SER C 1 17 ? 92.157 24.108 109.973 1.00 62.11 17 SER C CA 1
ATOM 1328 C C . SER C 1 17 ? 91.798 22.996 109.007 1.00 43.52 17 SER C C 1
ATOM 1329 O O . SER C 1 17 ? 91.264 21.953 109.392 1.00 43.18 17 SER C O 1
ATOM 1332 N N . VAL C 1 18 ? 92.126 23.232 107.743 1.00 51.85 18 VAL C N 1
ATOM 1333 C CA . VAL C 1 18 ? 91.949 22.264 106.671 1.00 46.26 18 VAL C CA 1
ATOM 1334 C C . VAL C 1 18 ? 93.094 22.473 105.694 1.00 45.20 18 VAL C C 1
ATOM 1335 O O . VAL C 1 18 ? 93.467 23.611 105.396 1.00 52.71 18 VAL C O 1
ATOM 1339 N N . THR C 1 19 ? 93.671 21.379 105.212 1.00 48.11 19 THR C N 1
ATOM 1340 C CA . THR C 1 19 ? 94.725 21.438 104.211 1.00 59.77 19 THR C CA 1
ATOM 1341 C C . THR C 1 19 ? 94.157 20.981 102.873 1.00 43.82 19 THR C C 1
ATOM 1342 O O . THR C 1 19 ? 93.408 20.001 102.807 1.00 41.20 19 THR C O 1
ATOM 1346 N N . LEU C 1 20 ? 94.485 21.722 101.816 1.00 43.75 20 LEU C N 1
ATOM 1347 C CA . LEU C 1 20 ? 93.974 21.461 100.479 1.00 66.26 20 LEU C CA 1
ATOM 1348 C C . LEU C 1 20 ? 95.115 21.329 99.480 1.00 65.86 20 LEU C C 1
ATOM 1349 O O . LEU C 1 20 ? 96.161 21.971 99.611 1.00 62.66 20 LEU C O 1
ATOM 1354 N N . SER C 1 21 ? 94.888 20.487 98.471 1.00 67.30 21 SER C N 1
ATOM 1355 C CA . SER C 1 21 ? 95.796 20.318 97.347 1.00 59.61 21 SER C CA 1
ATOM 1356 C C . SER C 1 21 ? 94.996 20.338 96.054 1.00 50.43 21 SER C C 1
ATOM 1357 O O . SER C 1 21 ? 93.891 19.790 95.982 1.00 48.05 21 SER C O 1
ATOM 1360 N N . TRP C 1 22 ? 95.568 20.971 95.036 1.00 57.76 22 TRP C N 1
ATOM 1361 C CA . TRP C 1 22 ? 94.912 21.159 93.754 1.00 54.63 22 TRP C CA 1
ATOM 1362 C C . TRP C 1 22 ? 95.910 20.968 92.623 1.00 69.21 22 TRP C C 1
ATOM 1363 O O . TRP C 1 22 ? 97.093 21.289 92.758 1.00 82.04 22 TRP C O 1
ATOM 1374 N N . ARG C 1 23 ? 95.416 20.447 91.502 1.00 65.27 23 ARG C N 1
ATOM 1375 C CA . ARG C 1 23 ? 96.277 20.218 90.350 1.00 62.17 23 ARG C CA 1
ATOM 1376 C C . ARG C 1 23 ? 96.822 21.539 89.819 1.00 55.35 23 ARG C C 1
ATOM 1377 O O . ARG C 1 23 ? 96.120 22.553 89.788 1.00 49.43 23 ARG C O 1
ATOM 1379 N N . GLY C 1 24 ? 98.085 21.522 89.407 1.00 68.76 24 GLY C N 1
ATOM 1380 C CA . GLY C 1 24 ? 98.693 22.723 88.876 1.00 79.55 24 GLY C CA 1
ATOM 1381 C C . GLY C 1 24 ? 98.062 23.153 87.566 1.00 84.98 24 GLY C C 1
ATOM 1382 O O . GLY C 1 24 ? 97.545 22.344 86.792 1.00 90.31 24 GLY C O 1
ATOM 1383 N N . TYR C 1 25 ? 98.111 24.465 87.319 1.00 79.55 25 TYR C N 1
ATOM 1384 C CA . TYR C 1 25 ? 97.611 25.061 86.092 1.00 63.79 25 TYR C CA 1
ATOM 1385 C C . TYR C 1 25 ? 98.778 25.541 85.236 1.00 63.72 25 TYR C C 1
ATOM 1386 O O . TYR C 1 25 ? 99.800 25.987 85.764 1.00 69.75 25 TYR C O 1
ATOM 1388 N N . PRO C 1 26 ? 98.663 25.471 83.910 1.00 63.85 26 PRO C N 1
ATOM 1389 C CA . PRO C 1 26 ? 99.804 25.850 83.065 1.00 60.19 26 PRO C CA 1
ATOM 1390 C C . PRO C 1 26 ? 99.944 27.362 82.968 1.00 71.45 26 PRO C C 1
ATOM 1391 O O . PRO C 1 26 ? 98.965 28.076 82.731 1.00 79.39 26 PRO C O 1
ATOM 1395 N N . TRP C 1 27 ? 101.173 27.844 83.176 1.00 80.85 27 TRP C N 1
ATOM 1396 C CA . TRP C 1 27 ? 101.518 29.262 83.020 1.00 86.10 27 TRP C CA 1
ATOM 1397 C C . TRP C 1 27 ? 100.815 30.136 84.066 1.00 69.01 27 TRP C C 1
ATOM 1398 O O . TRP C 1 27 ? 100.236 31.177 83.749 1.00 69.74 27 TRP C O 1
ATOM 1400 N N . ALA C 1 28 ? 100.885 29.707 85.326 1.00 68.45 28 ALA C N 1
ATOM 1401 C CA . ALA C 1 28 ? 100.258 30.401 86.445 1.00 61.74 28 ALA C CA 1
ATOM 1402 C C . ALA C 1 28 ? 101.314 30.740 87.487 1.00 74.28 28 ALA C C 1
ATOM 1403 O O . ALA C 1 28 ? 102.121 29.881 87.860 1.00 76.60 28 ALA C O 1
ATOM 1405 N N . THR C 1 29 ? 101.313 31.992 87.942 1.00 79.73 29 THR C N 1
ATOM 1406 C CA . THR C 1 29 ? 102.263 32.492 88.932 1.00 70.90 29 THR C CA 1
ATOM 1407 C C . THR C 1 29 ? 101.831 32.237 90.370 1.00 81.17 29 THR C C 1
ATOM 1408 O O . THR C 1 29 ? 102.611 32.506 91.291 1.00 93.85 29 THR C O 1
ATOM 1410 N N . GLY C 1 30 ? 100.633 31.718 90.580 1.00 81.42 30 GLY C N 1
ATOM 1411 C CA . GLY C 1 30 ? 100.126 31.479 91.916 1.00 58.41 30 GLY C CA 1
ATOM 1412 C C . GLY C 1 30 ? 98.622 31.306 91.884 1.00 60.36 30 GLY C C 1
ATOM 1413 O O . GLY C 1 30 ? 97.989 31.348 90.828 1.00 80.81 30 GLY C O 1
ATOM 1414 N N . TYR C 1 31 ? 98.061 31.100 93.077 1.00 57.58 31 TYR C N 1
ATOM 1415 C CA . TYR C 1 31 ? 96.663 30.714 93.207 1.00 55.00 31 TYR C CA 1
ATOM 1416 C C . TYR C 1 31 ? 95.965 31.504 94.305 1.00 65.62 31 TYR C C 1
ATOM 1417 O O . TYR C 1 31 ? 96.588 31.938 95.277 1.00 77.06 31 TYR C O 1
ATOM 1426 N N . ARG C 1 32 ? 94.658 31.693 94.124 1.00 71.06 32 ARG C N 1
ATOM 1427 C CA . ARG C 1 32 ? 93.794 32.344 95.101 1.00 64.00 32 ARG C CA 1
ATOM 1428 C C . ARG C 1 32 ? 92.762 31.335 95.584 1.00 61.68 32 ARG C C 1
ATOM 1429 O O . ARG C 1 32 ? 91.968 30.824 94.786 1.00 76.12 32 ARG C O 1
ATOM 1431 N N . VAL C 1 33 ? 92.765 31.063 96.885 1.00 57.55 33 VAL C N 1
ATOM 1432 C CA . VAL C 1 33 ? 91.829 30.134 97.506 1.00 53.03 33 VAL C CA 1
ATOM 1433 C C . VAL C 1 33 ? 90.715 30.945 98.145 1.00 50.81 33 VAL C C 1
ATOM 1434 O O . VAL C 1 33 ? 90.976 31.822 98.977 1.00 54.25 33 VAL C O 1
ATOM 1436 N N . GLU C 1 34 ? 89.478 30.652 97.768 1.00 50.74 34 GLU C N 1
ATOM 1437 C CA . GLU C 1 34 ? 88.312 31.333 98.306 1.00 50.12 34 GLU C CA 1
ATOM 1438 C C . GLU C 1 34 ? 87.552 30.362 99.194 1.00 46.66 34 GLU C C 1
ATOM 1439 O O . GLU C 1 34 ? 87.346 29.203 98.817 1.00 45.53 34 GLU C O 1
ATOM 1441 N N . TYR C 1 35 ? 87.145 30.834 100.370 1.00 58.95 35 TYR C N 1
ATOM 1442 C CA . TYR C 1 35 ? 86.408 30.020 101.326 1.00 45.86 35 TYR C CA 1
ATOM 1443 C C . TYR C 1 35 ? 85.355 30.863 102.033 1.00 50.48 35 TYR C C 1
ATOM 1444 O O . TYR C 1 35 ? 85.521 32.073 102.213 1.00 65.84 35 TYR C O 1
ATOM 1453 N N . ARG C 1 36 ? 84.265 30.209 102.432 1.00 47.55 36 ARG C N 1
ATOM 1454 C CA . ARG C 1 36 ? 83.168 30.885 103.107 1.00 51.94 36 ARG C CA 1
ATOM 1455 C C . ARG C 1 36 ? 82.466 29.921 104.048 1.00 64.75 36 ARG C C 1
ATOM 1456 O O . ARG C 1 36 ? 82.526 28.700 103.882 1.00 76.48 36 ARG C O 1
ATOM 1464 N N . GLU C 1 37 ? 81.789 30.497 105.035 1.00 70.88 37 GLU C N 1
ATOM 1465 C CA . GLU C 1 37 ? 80.889 29.753 105.895 1.00 65.04 37 GLU C CA 1
ATOM 1466 C C . GLU C 1 37 ? 79.537 29.585 105.207 1.00 66.77 37 GLU C C 1
ATOM 1467 O O . GLU C 1 37 ? 79.246 30.208 104.182 1.00 64.98 37 GLU C O 1
ATOM 1469 N N . ALA C 1 38 ? 78.697 28.731 105.792 1.00 84.80 38 ALA C N 1
ATOM 1470 C CA . ALA C 1 38 ? 77.411 28.391 105.196 1.00 85.29 38 ALA C CA 1
ATOM 1471 C C . ALA C 1 38 ? 76.406 29.532 105.240 1.00 81.86 38 ALA C C 1
ATOM 1472 O O . ALA C 1 38 ? 75.258 29.329 104.830 1.00 83.37 38 ALA C O 1
ATOM 1474 N N . GLY C 1 39 ? 76.794 30.709 105.718 1.00 74.80 39 GLY C N 1
ATOM 1475 C CA . GLY C 1 39 ? 75.923 31.870 105.698 1.00 73.00 39 GLY C CA 1
ATOM 1476 C C . GLY C 1 39 ? 75.513 32.289 104.298 1.00 78.18 39 GLY C C 1
ATOM 1477 O O . GLY C 1 39 ? 74.359 32.103 103.912 1.00 88.71 39 GLY C O 1
ATOM 1478 N N . GLY C 1 40 ? 76.449 32.846 103.532 1.00 81.30 40 GLY C N 1
ATOM 1479 C CA . GLY C 1 40 ? 77.816 33.047 103.983 1.00 71.92 40 GLY C CA 1
ATOM 1480 C C . GLY C 1 40 ? 78.657 33.892 103.047 1.00 76.33 40 GLY C C 1
ATOM 1481 O O . GLY C 1 40 ? 78.487 33.844 101.828 1.00 65.62 40 GLY C O 1
ATOM 1482 N N . GLU C 1 41 ? 79.577 34.664 103.618 1.00 73.55 41 GLU C N 1
ATOM 1483 C CA . GLU C 1 41 ? 80.365 35.630 102.865 1.00 81.66 41 GLU C CA 1
ATOM 1484 C C . GLU C 1 41 ? 81.718 35.035 102.498 1.00 72.99 41 GLU C C 1
ATOM 1485 O O . GLU C 1 41 ? 82.434 34.520 103.364 1.00 64.57 41 GLU C O 1
ATOM 1487 N N . TRP C 1 42 ? 82.066 35.126 101.218 1.00 73.11 42 TRP C N 1
ATOM 1488 C CA . TRP C 1 42 ? 83.314 34.550 100.743 1.00 58.13 42 TRP C CA 1
ATOM 1489 C C . TRP C 1 42 ? 84.513 35.332 101.252 1.00 60.89 42 TRP C C 1
ATOM 1490 O O . TRP C 1 42 ? 84.536 36.566 101.228 1.00 66.14 42 TRP C O 1
ATOM 1501 N N . LYS C 1 43 ? 85.520 34.596 101.695 1.00 63.33 43 LYS C N 1
ATOM 1502 C CA . LYS C 1 43 ? 86.828 35.141 102.003 1.00 60.90 43 LYS C CA 1
ATOM 1503 C C . LYS C 1 43 ? 87.838 34.400 101.143 1.00 76.10 43 LYS C C 1
ATOM 1504 O O . LYS C 1 43 ? 87.681 33.206 100.866 1.00 89.40 43 LYS C O 1
ATOM 1506 N N . GLU C 1 44 ? 88.850 35.122 100.685 1.00 69.59 44 GLU C N 1
ATOM 1507 C CA . GLU C 1 44 ? 89.878 34.550 99.835 1.00 64.92 44 GLU C CA 1
ATOM 1508 C C . GLU C 1 44 ? 91.237 34.844 100.436 1.00 56.70 44 GLU C C 1
ATOM 1509 O O . GLU C 1 44 ? 91.445 35.917 100.999 1.00 57.09 44 GLU C O 1
ATOM 1511 N N . VAL C 1 45 ? 92.145 33.877 100.328 1.00 56.43 45 VAL C N 1
ATOM 1512 C CA . VAL C 1 45 ? 93.556 34.032 100.669 1.00 56.42 45 VAL C CA 1
ATOM 1513 C C . VAL C 1 45 ? 94.378 33.706 99.429 1.00 60.45 45 VAL C C 1
ATOM 1514 O O . VAL C 1 45 ? 94.067 32.757 98.698 1.00 71.73 45 VAL C O 1
ATOM 1518 N N . THR C 1 46 ? 95.380 34.536 99.146 1.00 57.61 46 THR C N 1
ATOM 1519 C CA . THR C 1 46 ? 96.198 34.381 97.949 1.00 61.49 46 THR C CA 1
ATOM 1520 C C . THR C 1 46 ? 97.572 33.834 98.328 1.00 61.00 46 THR C C 1
ATOM 1521 O O . THR C 1 46 ? 98.320 34.480 99.071 1.00 72.14 46 THR C O 1
ATOM 1525 N N . VAL C 1 47 ? 97.906 32.663 97.791 1.00 64.65 47 VAL C N 1
ATOM 1526 C CA . VAL C 1 47 ? 99.178 31.985 98.005 1.00 62.19 47 VAL C CA 1
ATOM 1527 C C . VAL C 1 47 ? 99.881 31.815 96.661 1.00 70.66 47 VAL C C 1
ATOM 1528 O O . VAL C 1 47 ? 99.342 31.161 95.763 1.00 69.22 47 VAL C O 1
ATOM 1530 N N . PRO C 1 48 ? 101.076 32.389 96.453 1.00 69.29 48 PRO C N 1
ATOM 1531 C CA . PRO C 1 48 ? 101.736 32.208 95.153 1.00 69.32 48 PRO C CA 1
ATOM 1532 C C . PRO C 1 48 ? 102.308 30.800 94.993 1.00 84.52 48 PRO C C 1
ATOM 1533 O O . PRO C 1 48 ? 101.898 29.878 95.700 1.00 92.47 48 PRO C O 1
ATOM 1537 N N . HIS C 1 53 ? 101.526 23.356 95.187 1.00 95.86 53 HIS C N 1
ATOM 1538 C CA . HIS C 1 53 ? 100.163 23.866 95.086 1.00 94.16 53 HIS C CA 1
ATOM 1539 C C . HIS C 1 53 ? 99.290 23.373 96.240 1.00 96.25 53 HIS C C 1
ATOM 1540 O O . HIS C 1 53 ? 98.207 22.834 96.018 1.00 101.88 53 HIS C O 1
ATOM 1542 N N . ARG C 1 54 ? 99.763 23.559 97.471 1.00 84.86 54 ARG C N 1
ATOM 1543 C CA . ARG C 1 54 ? 99.044 23.124 98.660 1.00 65.63 54 ARG C CA 1
ATOM 1544 C C . ARG C 1 54 ? 99.090 24.217 99.719 1.00 75.91 54 ARG C C 1
ATOM 1545 O O . ARG C 1 54 ? 100.086 24.935 99.850 1.00 71.19 54 ARG C O 1
ATOM 1550 N N . TYR C 1 55 ? 98.012 24.318 100.495 1.00 76.27 55 TYR C N 1
ATOM 1551 C CA . TYR C 1 55 ? 97.933 25.329 101.539 1.00 62.80 55 TYR C CA 1
ATOM 1552 C C . TYR C 1 55 ? 96.928 24.893 102.595 1.00 58.11 55 TYR C C 1
ATOM 1553 O O . TYR C 1 55 ? 95.949 24.205 102.294 1.00 48.06 55 TYR C O 1
ATOM 1562 N N . THR C 1 56 ? 97.178 25.310 103.834 1.00 50.97 56 THR C N 1
ATOM 1563 C CA . THR C 1 56 ? 96.320 24.993 104.968 1.00 45.42 56 THR C CA 1
ATOM 1564 C C . THR C 1 56 ? 95.633 26.273 105.426 1.00 45.54 56 THR C C 1
ATOM 1565 O O . THR C 1 56 ? 96.303 27.237 105.808 1.00 46.83 56 THR C O 1
ATOM 1569 N N . VAL C 1 57 ? 94.305 26.276 105.415 1.00 44.79 57 VAL C N 1
ATOM 1570 C CA . VAL C 1 57 ? 93.544 27.445 105.836 1.00 46.72 57 VAL C CA 1
ATOM 1571 C C . VAL C 1 57 ? 93.290 27.298 107.327 1.00 56.62 57 VAL C C 1
ATOM 1572 O O . VAL C 1 57 ? 92.677 26.320 107.767 1.00 64.11 57 VAL C O 1
ATOM 1576 N N . THR C 1 58 ? 93.763 28.268 108.100 1.00 55.73 58 THR C N 1
ATOM 1577 C CA . THR C 1 58 ? 93.677 28.247 109.549 1.00 63.54 58 THR C CA 1
ATOM 1578 C C . THR C 1 58 ? 92.676 29.290 110.030 1.00 66.78 58 THR C C 1
ATOM 1579 O O . THR C 1 58 ? 92.158 30.098 109.255 1.00 72.84 58 THR C O 1
ATOM 1583 N N . GLY C 1 59 ? 92.420 29.272 111.335 1.00 66.44 59 GLY C N 1
ATOM 1584 C CA . GLY C 1 59 ? 91.554 30.269 111.929 1.00 74.88 59 GLY C CA 1
ATOM 1585 C C . GLY C 1 59 ? 90.083 30.006 111.717 1.00 68.66 59 GLY C C 1
ATOM 1586 O O . GLY C 1 59 ? 89.283 30.950 111.725 1.00 76.38 59 GLY C O 1
ATOM 1587 N N . LEU C 1 60 ? 89.708 28.746 111.512 1.00 55.19 60 LEU C N 1
ATOM 1588 C CA . LEU C 1 60 ? 88.340 28.332 111.250 1.00 53.71 60 LEU C CA 1
ATOM 1589 C C . LEU C 1 60 ? 87.634 27.902 112.536 1.00 54.19 60 LEU C C 1
ATOM 1590 O O . LEU C 1 60 ? 88.261 27.457 113.504 1.00 48.85 60 LEU C O 1
ATOM 1595 N N . LYS C 1 61 ? 86.275 28.002 112.517 1.00 61.90 61 LYS C N 1
ATOM 1596 C CA . LYS C 1 61 ? 85.481 27.646 113.694 1.00 64.90 61 LYS C CA 1
ATOM 1597 C C . LYS C 1 61 ? 85.197 26.151 113.706 1.00 56.40 61 LYS C C 1
ATOM 1598 O O . LYS C 1 61 ? 84.778 25.599 112.685 1.00 47.54 61 LYS C O 1
ATOM 1602 N N . PRO C 1 62 ? 85.421 25.475 114.828 1.00 63.20 62 PRO C N 1
ATOM 1603 C CA . PRO C 1 62 ? 85.096 24.046 114.911 1.00 51.03 62 PRO C CA 1
ATOM 1604 C C . PRO C 1 62 ? 83.619 23.735 114.704 1.00 51.36 62 PRO C C 1
ATOM 1605 O O . PRO C 1 62 ? 82.732 24.519 115.050 1.00 70.13 62 PRO C O 1
ATOM 1609 N N . GLY C 1 63 ? 83.379 22.564 114.113 1.00 51.12 63 GLY C N 1
ATOM 1610 C CA . GLY C 1 63 ? 82.053 21.991 113.943 1.00 62.85 63 GLY C CA 1
ATOM 1611 C C . GLY C 1 63 ? 81.106 22.720 113.016 1.00 69.69 63 GLY C C 1
ATOM 1612 O O . GLY C 1 63 ? 79.886 22.633 113.197 1.00 65.28 63 GLY C O 1
ATOM 1613 N N . THR C 1 64 ? 81.629 23.424 112.017 1.00 72.23 64 THR C N 1
ATOM 1614 C CA . THR C 1 64 ? 80.805 24.182 111.087 1.00 71.40 64 THR C CA 1
ATOM 1615 C C . THR C 1 64 ? 81.180 23.811 109.658 1.00 60.26 64 THR C C 1
ATOM 1616 O O . THR C 1 64 ? 82.335 23.490 109.362 1.00 65.56 64 THR C O 1
ATOM 1620 N N . GLU C 1 65 ? 80.183 23.838 108.784 1.00 48.64 65 GLU C N 1
ATOM 1621 C CA . GLU C 1 65 ? 80.368 23.525 107.375 1.00 45.92 65 GLU C CA 1
ATOM 1622 C C . GLU C 1 65 ? 80.931 24.728 106.627 1.00 47.52 65 GLU C C 1
ATOM 1623 O O . GLU C 1 65 ? 80.356 25.822 106.667 1.00 54.57 65 GLU C O 1
ATOM 1629 N N . TYR C 1 66 ? 82.029 24.504 105.910 1.00 52.26 66 TYR C N 1
ATOM 1630 C CA . TYR C 1 66 ? 82.732 25.504 105.121 1.00 47.98 66 TYR C CA 1
ATOM 1631 C C . TYR C 1 66 ? 82.786 25.072 103.662 1.00 66.42 66 TYR C C 1
ATOM 1632 O O . TYR C 1 66 ? 82.665 23.889 103.332 1.00 85.58 66 TYR C O 1
ATOM 1641 N N . GLU C 1 67 ? 82.977 26.054 102.787 1.00 56.24 67 GLU C N 1
ATOM 1642 C CA . GLU C 1 67 ? 83.159 25.823 101.362 1.00 38.38 67 GLU C CA 1
ATOM 1643 C C . GLU C 1 67 ? 84.503 26.377 100.920 1.00 38.16 67 GLU C C 1
ATOM 1644 O O . GLU C 1 67 ? 84.902 27.460 101.349 1.00 40.26 67 GLU C O 1
ATOM 1647 N N . PHE C 1 68 ? 85.209 25.623 100.078 1.00 51.03 68 PHE C N 1
ATOM 1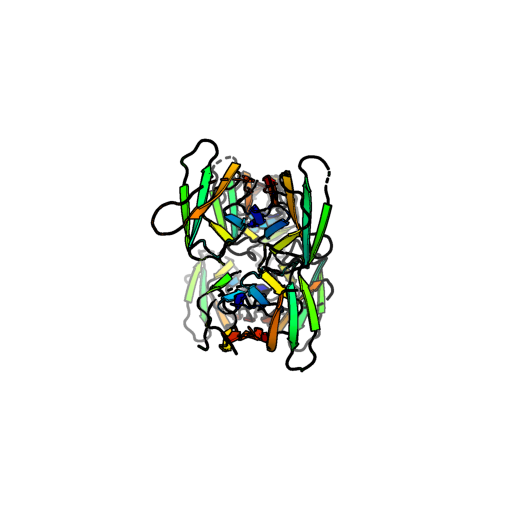648 C CA . PHE C 1 68 ? 86.522 26.009 99.580 1.00 39.06 68 PHE C CA 1
ATOM 1649 C C . PHE C 1 68 ? 86.568 25.858 98.069 1.00 61.84 68 PHE C C 1
ATOM 1650 O O . PHE C 1 68 ? 86.069 24.873 97.515 1.00 70.39 68 PHE C O 1
ATOM 1658 N N . ARG C 1 69 ? 87.183 26.836 97.412 1.00 54.75 69 ARG C N 1
ATOM 1659 C CA . ARG C 1 69 ? 87.471 26.756 95.991 1.00 38.94 69 ARG C CA 1
ATOM 1660 C C . ARG C 1 69 ? 88.778 27.489 95.746 1.00 52.25 69 ARG C C 1
ATOM 1661 O O . ARG C 1 69 ? 89.108 28.452 96.444 1.00 68.01 69 ARG C O 1
ATOM 1664 N N . VAL C 1 70 ? 89.534 27.007 94.770 1.00 49.77 70 VAL C N 1
ATOM 1665 C CA . VAL C 1 70 ? 90.801 27.613 94.390 1.00 51.01 70 VAL C CA 1
ATOM 1666 C C . VAL C 1 70 ? 90.638 28.031 92.941 1.00 58.80 70 VAL C C 1
ATOM 1667 O O . VAL C 1 70 ? 90.008 27.323 92.147 1.00 68.53 70 VAL C O 1
ATOM 1671 N N . ARG C 1 71 ? 91.160 29.203 92.613 1.00 53.20 71 ARG C N 1
ATOM 1672 C CA . ARG C 1 71 ? 90.977 29.781 91.296 1.00 51.36 71 ARG C CA 1
ATOM 1673 C C . ARG C 1 71 ? 92.321 30.156 90.701 1.00 53.16 71 ARG C C 1
ATOM 1674 O O . ARG C 1 71 ? 93.226 30.616 91.405 1.00 46.22 71 ARG C O 1
ATOM 1676 N N . ALA C 1 72 ? 92.443 29.921 89.402 1.00 65.92 72 ALA C N 1
ATOM 1677 C CA . ALA C 1 72 ? 93.622 30.328 88.664 1.00 88.62 72 ALA C CA 1
ATOM 1678 C C . ALA C 1 72 ? 93.611 31.841 88.510 1.00 90.82 72 ALA C C 1
ATOM 1679 O O . ALA C 1 72 ? 92.554 32.478 88.504 1.00 89.62 72 ALA C O 1
ATOM 1681 N N . VAL C 1 73 ? 94.798 32.422 88.395 1.00 151.99 73 VAL C N 1
ATOM 1682 C CA . VAL C 1 73 ? 94.900 33.871 88.352 1.00 169.43 73 VAL C CA 1
ATOM 1683 C C . VAL C 1 73 ? 95.511 34.352 87.042 1.00 177.60 73 VAL C C 1
ATOM 1684 O O . VAL C 1 73 ? 96.553 33.860 86.610 1.00 185.15 73 VAL C O 1
ATOM 1686 N N . ASN C 1 74 ? 94.845 35.321 86.413 1.00 180.28 74 ASN C N 1
ATOM 1687 C CA . ASN C 1 74 ? 93.637 35.930 86.976 1.00 139.25 74 ASN C CA 1
ATOM 1688 C C . ASN C 1 74 ? 92.376 35.127 86.662 1.00 109.62 74 ASN C C 1
ATOM 1689 O O . ASN C 1 74 ? 91.301 35.412 87.192 1.00 98.28 74 ASN C O 1
ATOM 1691 N N . ARG C 1 75 ? 92.523 34.119 85.806 1.00 101.88 75 ARG C N 1
ATOM 1692 C CA . ARG C 1 75 ? 91.430 33.207 85.481 1.00 99.83 75 ARG C CA 1
ATOM 1693 C C . ARG C 1 75 ? 91.948 32.017 84.681 1.00 102.40 75 ARG C C 1
ATOM 1694 O O . ARG C 1 75 ? 91.171 31.177 84.229 1.00 98.20 75 ARG C O 1
ATOM 1696 N N . SER C 1 87 ? 83.242 24.156 95.137 1.00 82.87 87 SER C N 1
ATOM 1697 C CA . SER C 1 87 ? 84.200 23.144 94.706 1.00 85.41 87 SER C CA 1
ATOM 1698 C C . SER C 1 87 ? 84.245 21.996 95.712 1.00 79.79 87 SER C C 1
ATOM 1699 O O . SER C 1 87 ? 83.849 20.875 95.396 1.00 75.25 87 SER C O 1
ATOM 1702 N N . VAL C 1 88 ? 84.697 22.267 96.932 1.00 76.35 88 VAL C N 1
ATOM 1703 C CA . VAL C 1 88 ? 84.725 21.248 97.971 1.00 73.12 88 VAL C CA 1
ATOM 1704 C C . VAL C 1 88 ? 84.093 21.816 99.235 1.00 56.49 88 VAL C C 1
ATOM 1705 O O . VAL C 1 88 ? 84.217 23.011 99.525 1.00 56.14 88 VAL C O 1
ATOM 1709 N N . SER C 1 89 ? 83.387 20.961 99.969 1.00 55.54 89 SER C N 1
ATOM 1710 C CA . SER C 1 89 ? 82.737 21.331 101.219 1.00 61.58 89 SER C CA 1
ATOM 1711 C C . SER C 1 89 ? 83.388 20.575 102.372 1.00 52.89 89 SER C C 1
ATOM 1712 O O . SER C 1 89 ? 83.620 19.365 102.276 1.00 58.43 89 SER C O 1
ATOM 1715 N N . VAL C 1 90 ? 83.660 21.283 103.466 1.00 51.72 90 VAL C N 1
ATOM 1716 C CA . VAL C 1 90 ? 84.380 20.732 104.605 1.00 53.35 90 VAL C CA 1
ATOM 1717 C C . VAL C 1 90 ? 83.627 21.065 105.885 1.00 49.24 90 VAL C C 1
ATOM 1718 O O . VAL C 1 90 ? 83.119 22.179 106.047 1.00 56.94 90 VAL C O 1
ATOM 1722 N N . THR C 1 91 ? 83.560 20.095 106.795 1.00 57.55 91 THR C N 1
ATOM 1723 C CA . THR C 1 91 ? 83.059 20.283 108.152 1.00 46.89 91 THR C CA 1
ATOM 1724 C C . THR C 1 91 ? 84.179 19.983 109.132 1.00 46.20 91 THR C C 1
ATOM 1725 O O . THR C 1 91 ? 84.887 18.986 108.985 1.00 46.60 91 THR C O 1
ATOM 1729 N N . THR C 1 92 ? 84.376 20.882 110.082 1.00 51.32 92 THR C N 1
ATOM 1730 C CA . THR C 1 92 ? 85.396 20.758 111.110 1.00 50.08 92 THR C CA 1
ATOM 1731 C C . THR C 1 92 ? 84.894 19.890 112.269 1.00 60.22 92 THR C C 1
ATOM 1732 O O . THR C 1 92 ? 83.713 19.535 112.355 1.00 59.98 92 THR C O 1
ATOM 1736 N N . GLY C 1 93 ? 85.826 19.548 113.169 1.00 62.83 93 GLY C N 1
ATOM 1737 C CA . GLY C 1 93 ? 85.525 18.691 114.294 1.00 47.74 93 GLY C CA 1
ATOM 1738 C C . GLY C 1 93 ? 84.787 19.401 115.418 1.00 56.84 93 GLY C C 1
ATOM 1739 O O . GLY C 1 93 ? 84.818 20.624 115.559 1.00 67.12 93 GLY C O 1
ATOM 1740 N N . HIS C 1 94 ? 84.110 18.581 116.227 1.00 55.24 94 HIS C N 1
ATOM 1741 C CA . HIS C 1 94 ? 83.215 18.970 117.302 1.00 44.46 94 HIS C CA 1
ATOM 1742 C C . HIS C 1 94 ? 83.542 18.107 118.517 1.00 42.43 94 HIS C C 1
ATOM 1743 O O . HIS C 1 94 ? 83.897 16.936 118.359 1.00 39.98 94 HIS C O 1
ATOM 1750 N N . HIS C 1 95 ? 83.506 18.690 119.721 1.00 48.78 95 HIS C N 1
ATOM 1751 C CA . HIS C 1 95 ? 83.795 17.882 120.905 1.00 45.05 95 HIS C CA 1
ATOM 1752 C C . HIS C 1 95 ? 83.332 18.558 122.194 1.00 38.25 95 HIS C C 1
ATOM 1753 O O . HIS C 1 95 ? 83.360 19.785 122.316 1.00 50.93 95 HIS C O 1
ATOM 1760 N N . HIS C 1 96 ? 82.932 17.725 123.161 1.00 45.24 96 HIS C N 1
ATOM 1761 C CA . HIS C 1 96 ? 82.586 18.122 124.538 1.00 47.98 96 HIS C CA 1
ATOM 1762 C C . HIS C 1 96 ? 83.056 17.033 125.506 1.00 33.42 96 HIS C C 1
ATOM 1763 O O . HIS C 1 96 ? 82.878 15.858 125.207 1.00 63.29 96 HIS C O 1
ATOM 1770 N N . HIS C 1 97 ? 83.592 17.376 126.676 1.00 38.71 97 HIS C N 1
ATOM 1771 C CA . HIS C 1 97 ? 83.689 18.736 127.180 1.00 53.33 97 HIS C CA 1
ATOM 1772 C C . HIS C 1 97 ? 85.139 19.173 127.245 1.00 52.83 97 HIS C C 1
ATOM 1773 O O . HIS C 1 97 ? 85.939 18.580 127.966 1.00 33.06 97 HIS C O 1
ATOM 1780 N N . HIS C 1 98 ? 85.462 20.214 126.489 1.00 58.48 98 HIS C N 1
ATOM 1781 C CA . HIS C 1 98 ? 86.800 20.786 126.444 1.00 35.40 98 HIS C CA 1
ATOM 1782 C C . HIS C 1 98 ? 86.723 22.056 125.616 1.00 37.07 98 HIS C C 1
ATOM 1783 O O . HIS C 1 98 ? 86.692 23.161 126.162 1.00 64.49 98 HIS C O 1
ATOM 1790 N N . LEU D 1 8 ? 83.890 19.429 157.137 1.00 64.92 8 LEU D N 1
ATOM 1791 C CA . LEU D 1 8 ? 85.265 19.283 157.595 1.00 62.59 8 LEU D CA 1
ATOM 1792 C C . LEU D 1 8 ? 85.323 18.421 158.848 1.00 68.61 8 LEU D C 1
ATOM 1793 O O . LEU D 1 8 ? 84.551 17.474 159.001 1.00 63.39 8 LEU D O 1
ATOM 1795 N N . ARG D 1 9 ? 86.238 18.758 159.751 1.00 71.02 9 ARG D N 1
ATOM 1796 C CA . ARG D 1 9 ? 86.447 17.991 160.969 1.00 68.49 9 ARG D CA 1
ATOM 1797 C C . ARG D 1 9 ? 86.544 18.940 162.152 1.00 70.53 9 ARG D C 1
ATOM 1798 O O . ARG D 1 9 ? 87.328 19.894 162.125 1.00 74.35 9 ARG D O 1
ATOM 1800 N N . VAL D 1 10 ? 85.744 18.682 163.180 1.00 65.44 10 VAL D N 1
ATOM 1801 C CA . VAL D 1 10 ? 85.752 19.480 164.404 1.00 54.76 10 VAL D CA 1
ATOM 1802 C C . VAL D 1 10 ? 86.673 18.755 165.378 1.00 67.62 10 VAL D C 1
ATOM 1803 O O . VAL D 1 10 ? 86.251 17.879 166.134 1.00 74.60 10 VAL D O 1
ATOM 1807 N N . THR D 1 11 ? 87.951 19.133 165.362 1.00 71.00 11 THR D N 1
ATOM 1808 C CA . THR D 1 11 ? 88.965 18.417 166.129 1.00 73.12 11 THR D CA 1
ATOM 1809 C C . THR D 1 11 ? 88.979 18.781 167.609 1.00 64.70 11 THR D C 1
ATOM 1810 O O . THR D 1 11 ? 89.397 17.955 168.427 1.00 71.34 11 THR D O 1
ATOM 1814 N N . ASP D 1 12 ? 88.548 19.987 167.974 1.00 49.57 12 ASP D N 1
ATOM 1815 C CA . ASP D 1 12 ? 88.505 20.379 169.376 1.00 48.90 12 ASP D CA 1
ATOM 1816 C C . ASP D 1 12 ? 87.342 21.333 169.597 1.00 60.03 12 ASP D C 1
ATOM 1817 O O . ASP D 1 12 ? 86.988 22.118 168.716 1.00 52.82 12 ASP D O 1
ATOM 1819 N N . VAL D 1 13 ? 86.752 21.258 170.787 1.00 66.38 13 VAL D N 1
ATOM 1820 C CA . VAL D 1 13 ? 85.668 22.149 171.183 1.00 59.01 13 VAL D CA 1
ATOM 1821 C C . VAL D 1 13 ? 85.992 22.697 172.564 1.00 69.31 13 VAL D C 1
ATOM 1822 O O . VAL D 1 13 ? 86.306 21.935 173.483 1.00 74.15 13 VAL D O 1
ATOM 1826 N N . THR D 1 14 ? 85.930 24.016 172.705 1.00 71.12 14 THR D N 1
ATOM 1827 C CA . THR D 1 14 ? 86.212 24.700 173.956 1.00 55.14 14 THR D CA 1
ATOM 1828 C C . THR D 1 14 ? 85.024 25.610 174.254 1.00 44.58 14 THR D C 1
ATOM 1829 O O . THR D 1 14 ? 84.073 25.685 173.473 1.00 45.25 14 THR D O 1
ATOM 1833 N N . SER D 1 15 ? 85.059 26.273 175.411 1.00 45.78 15 SER D N 1
ATOM 1834 C CA . SER D 1 15 ? 84.000 27.208 175.763 1.00 40.38 15 SER D CA 1
ATOM 1835 C C . SER D 1 15 ? 83.954 28.380 174.791 1.00 52.99 15 SER D C 1
ATOM 1836 O O . SER D 1 15 ? 82.873 28.874 174.454 1.00 69.10 15 SER D O 1
ATOM 1839 N N . THR D 1 16 ? 85.120 28.836 174.323 1.00 60.84 16 THR D N 1
ATOM 1840 C CA . THR D 1 16 ? 85.209 30.057 173.531 1.00 55.30 16 THR D CA 1
ATOM 1841 C C . THR D 1 16 ? 86.013 29.891 172.245 1.00 46.35 16 THR D C 1
ATOM 1842 O O . THR D 1 16 ? 86.222 30.880 171.533 1.00 47.56 16 THR D O 1
ATOM 1846 N N . SER D 1 17 ? 86.469 28.681 171.924 1.00 47.79 17 SER D N 1
ATOM 1847 C CA . SER D 1 17 ? 87.324 28.470 170.765 1.00 56.00 17 SER D CA 1
ATOM 1848 C C . SER D 1 17 ? 87.008 27.131 170.117 1.00 65.12 17 SER D C 1
ATOM 1849 O O . SER D 1 17 ? 86.501 26.211 170.766 1.00 74.26 17 SER D O 1
ATOM 1852 N N . VAL D 1 18 ? 87.325 27.038 168.825 1.00 54.18 18 VAL D N 1
ATOM 1853 C CA . VAL D 1 18 ? 87.143 25.831 168.024 1.00 54.39 18 VAL D CA 1
ATOM 1854 C C . VAL D 1 18 ? 88.297 25.741 167.033 1.00 66.79 18 VAL D C 1
ATOM 1855 O O . VAL D 1 18 ? 88.747 26.759 166.498 1.00 81.45 18 VAL D O 1
ATOM 1859 N N . THR D 1 19 ? 88.777 24.524 166.793 1.00 63.81 19 THR D N 1
ATOM 1860 C CA . THR D 1 19 ? 89.847 24.263 165.843 1.00 70.62 19 THR D CA 1
ATOM 1861 C C . THR D 1 19 ? 89.312 23.436 164.680 1.00 67.68 19 THR D C 1
ATOM 1862 O O . THR D 1 19 ? 88.396 22.625 164.847 1.00 68.26 19 THR D O 1
ATOM 1866 N N . LEU D 1 20 ? 89.890 23.648 163.496 1.00 57.62 20 LEU D N 1
ATOM 1867 C CA . LEU D 1 20 ? 89.416 23.008 162.277 1.00 65.35 20 LEU D CA 1
ATOM 1868 C C . LEU D 1 20 ? 90.583 22.706 161.348 1.00 71.14 20 LEU D C 1
ATOM 1869 O O . LEU D 1 20 ? 91.605 23.397 161.360 1.00 74.74 20 LEU D O 1
ATOM 1871 N N . SER D 1 21 ? 90.409 21.676 160.520 1.00 75.74 21 SER D N 1
ATOM 1872 C CA . SER D 1 21 ? 91.450 21.249 159.597 1.00 86.60 21 SER D CA 1
ATOM 1873 C C . SER D 1 21 ? 90.832 20.894 158.252 1.00 87.99 21 SER D C 1
ATOM 1874 O O . SER D 1 21 ? 89.640 20.593 158.149 1.00 103.93 21 SER D O 1
ATOM 1877 N N . TRP D 1 22 ? 91.682 20.914 157.227 1.00 69.94 22 TRP D N 1
ATOM 1878 C CA . TRP D 1 22 ? 91.303 20.644 155.838 1.00 65.48 22 TRP D CA 1
ATOM 1879 C C . TRP D 1 22 ? 89.997 21.318 155.401 1.00 78.70 22 TRP D C 1
ATOM 1880 O O . TRP D 1 22 ? 88.997 20.637 155.171 1.00 80.90 22 TRP D O 1
ATOM 1882 N N . ARG D 1 23 ? 89.998 22.645 155.278 1.00 80.01 23 ARG D N 1
ATOM 1883 C CA . ARG D 1 23 ? 91.160 23.483 155.573 1.00 70.71 23 ARG D CA 1
ATOM 1884 C C . ARG D 1 23 ? 90.709 24.789 156.216 1.00 78.30 23 ARG D C 1
ATOM 1885 O O . ARG D 1 23 ? 91.526 25.643 156.555 1.00 80.81 23 ARG D O 1
ATOM 1887 N N . VAL D 1 33 ? 87.286 29.954 158.827 1.00 80.67 33 VAL D N 1
ATOM 1888 C CA . VAL D 1 33 ? 86.297 30.814 158.193 1.00 64.53 33 VAL D CA 1
ATOM 1889 C C . VAL D 1 33 ? 85.268 29.948 157.483 1.00 62.29 33 VAL D C 1
ATOM 1890 O O . VAL D 1 33 ? 85.563 28.804 157.139 1.00 64.11 33 VAL D O 1
ATOM 1892 N N . GLU D 1 34 ? 84.048 30.455 157.322 1.00 63.61 34 GLU D N 1
ATOM 1893 C CA . GLU D 1 34 ? 83.590 31.671 157.990 1.00 68.54 34 GLU D CA 1
ATOM 1894 C C . GLU D 1 34 ? 82.555 31.295 159.043 1.00 73.80 34 GLU D C 1
ATOM 1895 O O . GLU D 1 34 ? 81.473 30.805 158.714 1.00 79.71 34 GLU D O 1
ATOM 1901 N N . TYR D 1 35 ? 82.897 31.518 160.310 1.00 62.48 35 TYR D N 1
ATOM 1902 C CA . TYR D 1 35 ? 82.034 31.130 161.417 1.00 55.63 35 TYR D CA 1
ATOM 1903 C C . TYR D 1 35 ? 80.846 32.073 161.560 1.00 59.21 35 TYR D C 1
ATOM 1904 O O . TYR D 1 35 ? 80.976 33.288 161.398 1.00 59.45 35 TYR D O 1
ATOM 1913 N N . ARG D 1 36 ? 79.681 31.500 161.864 1.00 74.23 36 ARG D N 1
ATOM 1914 C CA . ARG D 1 36 ? 78.445 32.264 162.010 1.00 71.06 36 ARG D CA 1
ATOM 1915 C C . ARG D 1 36 ? 77.565 31.600 163.065 1.00 74.99 36 ARG D C 1
ATOM 1916 O O . ARG D 1 36 ? 77.997 30.676 163.758 1.00 60.59 36 ARG D O 1
ATOM 1918 N N . GLU D 1 37 ? 76.324 32.107 163.170 1.00 91.40 37 GLU D N 1
ATOM 1919 C CA . GLU D 1 37 ? 75.164 31.560 163.892 1.00 79.91 37 GLU D CA 1
ATOM 1920 C C . GLU D 1 37 ? 74.916 32.231 165.245 1.00 64.42 37 GLU D C 1
ATOM 1921 O O . GLU D 1 37 ? 73.806 32.133 165.786 1.00 56.37 37 GLU D O 1
ATOM 1927 N N . ALA D 1 38 ? 75.898 32.956 165.773 1.00 69.07 38 ALA D N 1
ATOM 1928 C CA . ALA D 1 38 ? 75.650 33.830 166.929 1.00 64.94 38 ALA D CA 1
ATOM 1929 C C . ALA D 1 38 ? 76.790 34.814 167.142 1.00 71.86 38 ALA D C 1
ATOM 1930 O O . ALA D 1 38 ? 76.911 35.412 168.213 1.00 72.34 38 ALA D O 1
ATOM 1932 N N . ARG D 1 54 ? 95.094 24.909 158.922 1.00 75.74 54 ARG D N 1
ATOM 1933 C CA . ARG D 1 54 ? 94.575 24.475 160.212 1.00 62.76 54 ARG D CA 1
ATOM 1934 C C . ARG D 1 54 ? 94.541 25.645 161.193 1.00 68.81 54 ARG D C 1
ATOM 1935 O O . ARG D 1 54 ? 95.580 26.219 161.516 1.00 73.60 54 ARG D O 1
ATOM 1943 N N . TYR D 1 55 ? 93.347 25.988 161.676 1.00 66.37 55 TYR D N 1
ATOM 1944 C CA . TYR D 1 55 ? 93.143 27.243 162.387 1.00 68.15 55 TYR D CA 1
ATOM 1945 C C . TYR D 1 55 ? 92.253 27.047 163.606 1.00 85.75 55 TYR D C 1
ATOM 1946 O O . TYR D 1 55 ? 91.325 26.232 163.587 1.00 82.06 55 TYR D O 1
ATOM 1955 N N . THR D 1 56 ? 92.537 27.814 164.660 1.00 82.64 56 THR D N 1
ATOM 1956 C CA . THR D 1 56 ? 91.764 27.800 165.899 1.00 61.32 56 THR D CA 1
ATOM 1957 C C . THR D 1 56 ? 90.957 29.093 165.971 1.00 64.05 56 THR D C 1
ATOM 1958 O O . THR D 1 56 ? 91.532 30.183 166.060 1.00 73.32 56 THR D O 1
ATOM 1962 N N . VAL D 1 57 ? 89.627 28.967 165.936 1.00 70.44 57 VAL D N 1
ATOM 1963 C CA . VAL D 1 57 ? 88.754 30.134 165.950 1.00 67.93 57 VAL D CA 1
ATOM 1964 C C . VAL D 1 57 ? 88.667 30.699 167.367 1.00 66.59 57 VAL D C 1
ATOM 1965 O O . VAL D 1 57 ? 88.789 29.974 168.361 1.00 63.26 57 VAL D O 1
ATOM 1969 N N . THR D 1 58 ? 88.465 32.013 167.460 1.00 73.00 58 THR D N 1
ATOM 1970 C CA . THR D 1 58 ? 88.506 32.751 168.716 1.00 71.08 58 THR D CA 1
ATOM 1971 C C . THR D 1 58 ? 87.232 33.578 168.873 1.00 63.79 58 THR D C 1
ATOM 1972 O O . THR D 1 58 ? 86.575 33.935 167.890 1.00 68.35 58 THR D O 1
ATOM 1976 N N . GLY D 1 59 ? 86.863 33.845 170.127 1.00 63.39 59 GLY D N 1
ATOM 1977 C CA . GLY D 1 59 ? 85.820 34.807 170.431 1.00 61.65 59 GLY D CA 1
ATOM 1978 C C . GLY D 1 59 ? 84.425 34.241 170.520 1.00 65.37 59 GLY D C 1
ATOM 1979 O O . GLY D 1 59 ? 83.454 35.002 170.421 1.00 65.15 59 GLY D O 1
ATOM 1980 N N . LEU D 1 60 ? 84.293 32.934 170.718 1.00 63.12 60 LEU D N 1
ATOM 1981 C CA . LEU D 1 60 ? 82.991 32.294 170.709 1.00 51.75 60 LEU D CA 1
ATOM 1982 C C . LEU D 1 60 ? 82.368 32.341 172.102 1.00 47.50 60 LEU D C 1
ATOM 1983 O O . LEU D 1 60 ? 83.063 32.364 173.123 1.00 51.33 60 LEU D O 1
ATOM 1988 N N . LYS D 1 61 ? 81.090 32.368 172.137 1.00 45.42 61 LYS D N 1
ATOM 1989 C CA . LYS D 1 61 ? 80.565 32.451 173.490 1.00 46.13 61 LYS D CA 1
ATOM 1990 C C . LYS D 1 61 ? 80.216 31.060 174.008 1.00 46.98 61 LYS D C 1
ATOM 1991 O O . LYS D 1 61 ? 79.759 30.211 173.235 1.00 48.23 61 LYS D O 1
ATOM 1995 N N . PRO D 1 62 ? 80.442 30.797 175.298 1.00 40.52 62 PRO D N 1
ATOM 1996 C CA . PRO D 1 62 ? 80.080 29.488 175.862 1.00 38.66 62 PRO D CA 1
ATOM 1997 C C . PRO D 1 62 ? 78.587 29.209 175.745 1.00 37.75 62 PRO D C 1
ATOM 1998 O O . PRO D 1 62 ? 77.753 30.110 175.857 1.00 44.25 62 PRO D O 1
ATOM 2002 N N . GLY D 1 63 ? 78.255 27.942 175.512 1.00 38.80 63 GLY D N 1
ATOM 2003 C CA . GLY D 1 63 ? 76.867 27.526 175.436 1.00 35.85 63 GLY D CA 1
ATOM 2004 C C . GLY D 1 63 ? 76.101 28.099 174.269 1.00 59.08 63 GLY D C 1
ATOM 2005 O O . GLY D 1 63 ? 74.906 28.360 174.394 1.00 80.83 63 GLY D O 1
ATOM 2006 N N . THR D 1 64 ? 76.762 28.309 173.141 1.00 56.47 64 THR D N 1
ATOM 2007 C CA . THR D 1 64 ? 76.173 28.956 171.981 1.00 66.62 64 THR D CA 1
ATOM 2008 C C . THR D 1 64 ? 76.288 28.022 170.792 1.00 62.53 64 THR D C 1
ATOM 2009 O O . THR D 1 64 ? 77.359 27.479 170.530 1.00 62.51 64 THR D O 1
ATOM 2013 N N . GLU D 1 65 ? 75.193 27.831 170.074 1.00 50.87 65 GLU D N 1
ATOM 2014 C CA . GLU D 1 65 ? 75.254 27.074 168.836 1.00 52.45 65 GLU D CA 1
ATOM 2015 C C . GLU D 1 65 ? 75.940 27.888 167.742 1.00 63.48 65 GLU D C 1
ATOM 2016 O O . GLU D 1 65 ? 75.814 29.113 167.668 1.00 71.22 65 GLU D O 1
ATOM 2022 N N . TYR D 1 66 ? 76.677 27.185 166.885 1.00 52.09 66 TYR D N 1
ATOM 2023 C CA . TYR D 1 66 ? 77.419 27.806 165.799 1.00 49.84 66 TYR D CA 1
ATOM 2024 C C . TYR D 1 66 ? 77.379 26.905 164.577 1.00 63.35 66 TYR D C 1
ATOM 2025 O O . TYR D 1 66 ? 77.286 25.679 164.693 1.00 72.67 66 TYR D O 1
ATOM 2034 N N . GLU D 1 67 ? 77.455 27.528 163.402 1.00 65.09 67 GLU D N 1
ATOM 2035 C CA . GLU D 1 67 ? 77.363 26.838 162.123 1.00 54.27 67 GLU D CA 1
ATOM 2036 C C . GLU D 1 67 ? 78.638 27.066 161.325 1.00 59.91 67 GLU D C 1
ATOM 2037 O O . GLU D 1 67 ? 79.154 28.188 161.267 1.00 76.13 67 GLU D O 1
ATOM 2039 N N . PHE D 1 68 ? 79.138 25.996 160.712 1.00 66.68 68 PHE D N 1
ATOM 2040 C CA . PHE D 1 68 ? 80.352 26.039 159.910 1.00 84.32 68 PHE D CA 1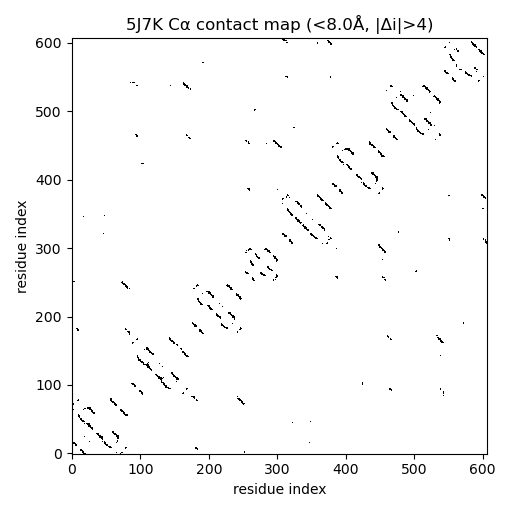
ATOM 2041 C C . PHE D 1 68 ? 80.157 25.235 158.632 1.00 121.97 68 PHE D C 1
ATOM 2042 O O . PHE D 1 68 ? 79.603 24.132 158.659 1.00 126.93 68 PHE D O 1
ATOM 2050 N N . ARG D 1 69 ? 80.624 25.795 157.518 1.00 151.56 69 ARG D N 1
ATOM 2051 C CA . ARG D 1 69 ? 80.626 25.117 156.230 1.00 164.83 69 ARG D CA 1
ATOM 2052 C C . ARG D 1 69 ? 81.880 25.523 155.466 1.00 165.25 69 ARG D C 1
ATOM 2053 O O . ARG D 1 69 ? 82.352 26.658 155.586 1.00 175.54 69 ARG D O 1
ATOM 2056 N N . VAL D 1 70 ? 82.403 24.577 154.679 1.00 151.66 70 VAL D N 1
ATOM 2057 C CA . VAL D 1 70 ? 83.660 24.696 153.932 1.00 136.01 70 VAL D CA 1
ATOM 2058 C C . VAL D 1 70 ? 84.684 25.239 155.002 1.00 140.07 70 VAL D C 1
ATOM 2059 O O . VAL D 1 70 ? 84.961 24.461 155.912 1.00 130.84 70 VAL D O 1
ATOM 2063 N N . ARG D 1 71 ? 85.263 26.454 155.026 1.00 148.32 71 ARG D N 1
ATOM 2064 C CA . ARG D 1 71 ? 85.459 27.443 153.973 1.00 161.61 71 ARG D CA 1
ATOM 2065 C C . ARG D 1 71 ? 86.951 27.675 153.757 1.00 161.59 71 ARG D C 1
ATOM 2066 O O . ARG D 1 71 ? 87.704 27.917 154.702 1.00 169.47 71 ARG D O 1
ATOM 2068 N N . ALA D 1 72 ? 87.369 27.586 152.498 1.00 154.74 72 ALA D N 1
ATOM 2069 C CA . ALA D 1 72 ? 88.758 27.846 152.150 1.00 136.38 72 ALA D CA 1
ATOM 2070 C C . ALA D 1 72 ? 89.109 29.298 152.437 1.00 124.13 72 ALA D C 1
ATOM 2071 O O . ALA D 1 72 ? 88.443 30.215 151.947 1.00 124.49 72 ALA D O 1
ATOM 2073 N N . VAL D 1 73 ? 90.152 29.497 153.238 1.00 116.60 73 VAL D N 1
ATOM 2074 C CA . VAL D 1 73 ? 90.684 30.820 153.556 1.00 110.93 73 VAL D CA 1
ATOM 2075 C C . VAL D 1 73 ? 92.163 30.682 153.905 1.00 111.09 73 VAL D C 1
ATOM 2076 O O . VAL D 1 73 ? 93.003 31.440 153.421 1.00 121.61 73 VAL D O 1
ATOM 2080 N N . VAL D 1 88 ? 79.478 21.907 159.410 1.00 78.49 88 VAL D N 1
ATOM 2081 C CA . VAL D 1 88 ? 79.516 21.344 160.754 1.00 53.87 88 VAL D CA 1
ATOM 2082 C C . VAL D 1 88 ? 78.927 22.315 161.775 1.00 51.97 88 VAL D C 1
ATOM 2083 O O . VAL D 1 88 ? 79.228 23.508 161.763 1.00 47.03 88 VAL D O 1
ATOM 2087 N N . SER D 1 89 ? 78.071 21.793 162.648 1.00 54.65 89 SER D N 1
ATOM 2088 C CA . SER D 1 89 ? 77.534 22.544 163.774 1.00 40.98 89 SER D CA 1
ATOM 2089 C C . SER D 1 89 ? 78.392 22.286 165.007 1.00 37.73 89 SER D C 1
ATOM 2090 O O . SER D 1 89 ? 78.894 21.176 165.200 1.00 42.93 89 SER D O 1
ATOM 2093 N N . VAL D 1 90 ? 78.575 23.315 165.830 1.00 32.70 90 VAL D N 1
ATOM 2094 C CA . VAL D 1 90 ? 79.418 23.225 167.017 1.00 29.76 90 VAL D CA 1
ATOM 2095 C C . VAL D 1 90 ? 78.750 23.991 168.150 1.00 36.57 90 VAL D C 1
ATOM 2096 O O . VAL D 1 90 ? 78.374 25.155 167.980 1.00 56.41 90 VAL D O 1
ATOM 2100 N N . THR D 1 91 ? 78.608 23.343 169.305 1.00 37.96 91 THR D N 1
ATOM 2101 C CA . THR D 1 91 ? 78.103 23.980 170.514 1.00 30.35 91 THR D CA 1
ATOM 2102 C C . THR D 1 91 ? 79.231 24.048 171.534 1.00 48.35 91 THR D C 1
ATOM 2103 O O . THR D 1 91 ? 79.897 23.042 171.798 1.00 45.23 91 THR D O 1
ATOM 2107 N N . THR D 1 92 ? 79.446 25.233 172.096 1.00 43.50 92 THR D N 1
ATOM 2108 C CA . THR D 1 92 ? 80.571 25.502 172.975 1.00 41.67 92 THR D CA 1
ATOM 2109 C C . THR D 1 92 ? 80.149 25.367 174.435 1.00 49.42 92 THR D C 1
ATOM 2110 O O . THR D 1 92 ? 79.098 24.805 174.755 1.00 55.04 92 THR D O 1
ATOM 2114 N N . GLY D 1 93 ? 80.979 25.901 175.330 1.00 61.23 93 GLY D N 1
ATOM 2115 C CA . GLY D 1 93 ? 80.743 25.892 176.766 1.00 30.41 93 GLY D CA 1
ATOM 2116 C C . GLY D 1 93 ? 80.288 24.569 177.351 1.00 41.85 93 GLY D C 1
ATOM 2117 O O . GLY D 1 93 ? 80.561 23.515 176.781 1.00 53.50 93 GLY D O 1
ATOM 2118 N N . HIS D 1 94 ? 79.643 24.606 178.515 1.00 31.31 94 HIS D N 1
ATOM 2119 C CA . HIS D 1 94 ? 79.619 25.782 179.373 1.00 19.69 94 HIS D CA 1
ATOM 2120 C C . HIS D 1 94 ? 79.614 25.288 180.805 1.00 18.98 94 HIS D C 1
ATOM 2121 O O . HIS D 1 94 ? 79.705 24.086 181.060 1.00 28.51 94 HIS D O 1
ATOM 2128 N N . HIS D 1 95 ? 79.545 26.222 181.740 1.00 20.34 95 HIS D N 1
ATOM 2129 C CA . HIS D 1 95 ? 79.422 25.868 183.139 1.00 30.76 95 HIS D CA 1
ATOM 2130 C C . HIS D 1 95 ? 78.726 27.005 183.852 1.00 36.58 95 HIS D C 1
ATOM 2131 O O . HIS D 1 95 ? 78.819 28.168 183.454 1.00 52.50 95 HIS D O 1
ATOM 2138 N N . HIS D 1 96 ? 78.043 26.658 184.920 1.00 28.19 96 HIS D N 1
ATOM 2139 C CA . HIS D 1 96 ? 77.383 27.649 185.752 1.00 31.83 96 HIS D CA 1
ATOM 2140 C C . HIS D 1 96 ? 78.221 27.856 187.002 1.00 39.50 96 HIS D C 1
ATOM 2141 O O . HIS D 1 96 ? 78.272 26.989 187.881 1.00 25.92 96 HIS D O 1
ATOM 2148 N N . HIS D 1 97 ? 78.943 28.976 187.021 1.00 62.08 97 HIS D N 1
ATOM 2149 C CA . HIS D 1 97 ? 79.433 29.568 188.249 1.00 67.56 97 HIS D CA 1
ATOM 2150 C C . HIS D 1 97 ? 78.243 30.156 189.016 1.00 83.54 97 HIS D C 1
ATOM 2151 O O . HIS D 1 97 ? 77.841 31.269 188.671 1.00 84.45 97 HIS D O 1
ATOM 2158 N N . HIS D 1 98 ? 77.642 29.502 190.019 1.00 84.48 98 HIS D N 1
ATOM 2159 C CA . HIS D 1 98 ? 77.808 28.114 190.457 1.00 63.91 98 HIS D CA 1
ATOM 2160 C C . HIS D 1 98 ? 76.587 27.778 191.324 1.00 62.75 98 HIS D C 1
ATOM 2161 O O . HIS D 1 98 ? 76.060 28.654 192.008 1.00 81.00 98 HIS D O 1
ATOM 2163 N N . HIS D 1 99 ? 76.123 26.532 191.306 1.00 70.20 99 HIS D N 1
ATOM 2164 C CA . HIS D 1 99 ? 74.929 26.199 192.085 1.00 68.47 99 HIS D CA 1
ATOM 2165 C C . HIS D 1 99 ? 75.258 25.966 193.559 1.00 51.50 99 HIS D C 1
ATOM 2166 O O . HIS D 1 99 ? 74.602 25.164 194.224 1.00 52.82 99 HIS D O 1
ATOM 2174 N N . ASN E 1 7 ? 114.459 12.545 134.077 1.00 57.69 7 ASN E N 1
ATOM 2175 C CA . ASN E 1 7 ? 113.520 11.806 133.239 1.00 66.20 7 ASN E CA 1
ATOM 2176 C C . ASN E 1 7 ? 112.824 12.741 132.249 1.00 68.86 7 ASN E C 1
ATOM 2177 O O . ASN E 1 7 ? 111.762 13.294 132.537 1.00 70.44 7 ASN E O 1
ATOM 2179 N N . LEU E 1 8 ? 113.469 12.945 131.099 1.00 72.14 8 LEU E N 1
ATOM 2180 C CA . LEU E 1 8 ? 113.003 13.837 130.041 1.00 56.15 8 LEU E CA 1
ATOM 2181 C C . LEU E 1 8 ? 113.088 13.143 128.685 1.00 66.35 8 LEU E C 1
ATOM 2182 O O . LEU E 1 8 ? 114.022 12.375 128.441 1.00 66.66 8 LEU E O 1
ATOM 2187 N N . ARG E 1 9 ? 112.091 13.365 127.824 1.00 68.46 9 ARG E N 1
ATOM 2188 C CA . ARG E 1 9 ? 112.034 12.717 126.519 1.00 46.91 9 ARG E CA 1
ATOM 2189 C C . ARG E 1 9 ? 111.921 13.763 125.413 1.00 50.64 9 ARG E C 1
ATOM 2190 O O . ARG E 1 9 ? 111.276 14.800 125.587 1.00 56.30 9 ARG E O 1
ATOM 2192 N N . VAL E 1 10 ? 112.541 13.474 124.269 1.00 57.70 10 VAL E N 1
ATOM 2193 C CA . VAL E 1 10 ? 112.487 14.329 123.087 1.00 46.94 10 VAL E CA 1
ATOM 2194 C C . VAL E 1 10 ? 111.531 13.668 122.105 1.00 50.46 10 VAL E C 1
ATOM 2195 O O . VAL E 1 10 ? 111.859 12.652 121.480 1.00 55.77 10 VAL E O 1
ATOM 2199 N N . THR E 1 11 ? 110.353 14.266 121.936 1.00 53.78 11 THR E N 1
ATOM 2200 C CA . THR E 1 11 ? 109.314 13.617 121.141 1.00 61.27 11 THR E CA 1
ATOM 2201 C C . THR E 1 11 ? 109.594 13.729 119.648 1.00 64.09 11 THR E C 1
ATOM 2202 O O . THR E 1 11 ? 109.551 12.730 118.922 1.00 86.37 11 THR E O 1
ATOM 2206 N N . ASP E 1 12 ? 109.881 14.935 119.170 1.00 50.66 12 ASP E N 1
ATOM 2207 C CA . ASP E 1 12 ? 110.122 15.171 117.753 1.00 52.48 12 ASP E CA 1
ATOM 2208 C C . ASP E 1 12 ? 111.231 16.197 117.596 1.00 69.96 12 ASP E C 1
ATOM 2209 O O . ASP E 1 12 ? 111.380 17.100 118.423 1.00 83.07 12 ASP E O 1
ATOM 2211 N N . VAL E 1 13 ? 112.017 16.046 116.537 1.00 60.52 13 VAL E N 1
ATOM 2212 C CA . VAL E 1 13 ? 113.088 16.978 116.227 1.00 40.03 13 VAL E CA 1
ATOM 2213 C C . VAL E 1 13 ? 112.861 17.443 114.801 1.00 57.49 13 VAL E C 1
ATOM 2214 O O . VAL E 1 13 ? 112.744 16.619 113.892 1.00 67.26 13 VAL E O 1
ATOM 2218 N N . THR E 1 14 ? 112.788 18.753 114.604 1.00 48.96 14 THR E N 1
ATOM 2219 C CA . THR E 1 14 ? 112.632 19.329 113.279 1.00 48.87 14 THR E CA 1
ATOM 2220 C C . THR E 1 14 ? 113.832 20.246 113.044 1.00 51.31 14 THR E C 1
ATOM 2221 O O . THR E 1 14 ? 114.658 20.462 113.934 1.00 59.85 14 THR E O 1
ATOM 2225 N N . SER E 1 15 ? 113.927 20.800 111.836 1.00 48.66 15 SER E N 1
ATOM 2226 C CA . SER E 1 15 ? 114.992 21.746 111.527 1.00 37.44 15 SER E CA 1
ATOM 2227 C C . SER E 1 15 ? 114.894 23.008 112.377 1.00 36.11 15 SER E C 1
ATOM 2228 O O . SER E 1 15 ? 115.913 23.645 112.663 1.00 51.50 15 SER E O 1
ATOM 2231 N N . THR E 1 16 ? 113.687 23.395 112.775 1.00 40.33 16 THR E N 1
ATOM 2232 C CA . THR E 1 16 ? 113.479 24.636 113.506 1.00 34.74 16 THR E CA 1
ATOM 2233 C C . THR E 1 16 ? 112.810 24.443 114.858 1.00 37.17 16 THR E C 1
ATOM 2234 O O . THR E 1 16 ? 112.617 25.428 115.578 1.00 43.82 16 THR E O 1
ATOM 2238 N N . SER E 1 17 ? 112.466 23.215 115.243 1.00 33.75 17 SER E N 1
ATOM 2239 C CA . SER E 1 17 ? 111.689 23.027 116.459 1.00 32.99 17 SER E CA 1
ATOM 2240 C C . SER E 1 17 ? 112.036 21.701 117.122 1.00 36.59 17 SER E C 1
ATOM 2241 O O . SER E 1 17 ? 112.627 20.807 116.509 1.00 33.67 17 SER E O 1
ATOM 2244 N N . VAL E 1 18 ? 111.651 21.592 118.393 1.00 40.33 18 VAL E N 1
ATOM 2245 C CA . VAL E 1 18 ? 111.851 20.392 119.200 1.00 32.17 18 VAL E CA 1
ATOM 2246 C C . VAL E 1 18 ? 110.656 20.241 120.134 1.00 34.51 18 VAL E C 1
ATOM 2247 O O . VAL E 1 18 ? 110.183 21.220 120.719 1.00 47.39 18 VAL E O 1
ATOM 2251 N N . THR E 1 19 ? 110.161 19.012 120.271 1.00 36.41 19 THR E N 1
ATOM 2252 C CA . THR E 1 19 ? 109.063 18.702 121.179 1.00 38.56 19 THR E CA 1
ATOM 2253 C C . THR E 1 19 ? 109.597 17.922 122.372 1.00 38.17 19 THR E C 1
ATOM 2254 O O . THR E 1 19 ? 110.395 16.993 122.210 1.00 40.00 19 THR E O 1
ATOM 2258 N N . LEU E 1 20 ? 109.145 18.290 123.566 1.00 32.24 20 LEU E N 1
ATOM 2259 C CA . LEU E 1 20 ? 109.635 17.696 124.798 1.00 44.24 20 LEU E CA 1
ATOM 2260 C C . LEU E 1 20 ? 108.481 17.135 125.620 1.00 50.32 20 LEU E C 1
ATOM 2261 O O . LEU E 1 20 ? 107.381 17.695 125.641 1.00 41.32 20 LEU E O 1
ATOM 2266 N N . SER E 1 21 ? 108.747 16.027 126.308 1.00 53.65 21 SER E N 1
ATOM 2267 C CA . SER E 1 21 ? 107.801 15.438 127.245 1.00 40.96 21 SER E CA 1
ATOM 2268 C C . SER E 1 21 ? 108.528 15.030 128.515 1.00 47.75 21 SER E C 1
ATOM 2269 O O . SER E 1 21 ? 109.680 14.593 128.462 1.00 77.59 21 SER E O 1
ATOM 2272 N N . TRP E 1 22 ? 107.870 15.221 129.657 1.00 41.60 22 TRP E N 1
ATOM 2273 C CA . TRP E 1 22 ? 108.465 14.847 130.937 1.00 42.22 22 TRP E CA 1
ATOM 2274 C C . TRP E 1 22 ? 107.444 14.302 131.948 1.00 51.51 22 TRP E C 1
ATOM 2275 O O . TRP E 1 22 ? 106.233 14.477 131.801 1.00 63.98 22 TRP E O 1
ATOM 2286 N N . TYR E 1 25 ? 105.995 16.539 138.520 1.00 112.18 25 TYR E N 1
ATOM 2287 C CA . TYR E 1 25 ? 106.661 16.985 139.737 1.00 93.36 25 TYR E CA 1
ATOM 2288 C C . TYR E 1 25 ? 105.642 17.261 140.838 1.00 84.00 25 TYR E C 1
ATOM 2289 O O . TYR E 1 25 ? 104.534 17.721 140.561 1.00 82.57 25 TYR E O 1
ATOM 2291 N N . PRO E 1 26 ? 106.025 17.012 142.091 1.00 81.45 26 PRO E N 1
ATOM 2292 C CA . PRO E 1 26 ? 105.065 17.160 143.195 1.00 79.93 26 PRO E CA 1
ATOM 2293 C C . PRO E 1 26 ? 104.786 18.625 143.494 1.00 80.29 26 PRO E C 1
ATOM 2294 O O . PRO E 1 26 ? 105.707 19.426 143.669 1.00 68.13 26 PRO E O 1
ATOM 2298 N N . TRP E 1 27 ? 103.496 18.963 143.553 1.00 92.36 27 TRP E N 1
ATOM 2299 C CA . TRP E 1 27 ? 103.038 20.321 143.854 1.00 88.68 27 TRP E CA 1
ATOM 2300 C C . TRP E 1 27 ? 103.637 21.339 142.888 1.00 83.14 27 TRP E C 1
ATOM 2301 O O . TRP E 1 27 ? 104.079 22.418 143.289 1.00 84.19 27 TRP E O 1
ATOM 2303 N N . ALA E 1 28 ? 103.656 20.994 141.604 1.00 65.97 28 ALA E N 1
ATOM 2304 C CA . ALA E 1 28 ? 104.208 21.877 140.588 1.00 54.82 28 ALA E CA 1
ATOM 2305 C C . ALA E 1 28 ? 103.091 22.723 139.995 1.00 54.82 28 ALA E C 1
ATOM 2306 O O . ALA E 1 28 ? 102.068 22.193 139.554 1.00 52.50 28 ALA E O 1
ATOM 2308 N N . THR E 1 29 ? 103.290 24.039 139.991 1.00 58.95 29 THR E N 1
ATOM 2309 C CA . THR E 1 29 ? 102.320 24.940 139.380 1.00 51.89 29 THR E CA 1
ATOM 2310 C C . THR E 1 29 ? 102.446 24.912 137.866 1.00 50.93 29 THR E C 1
ATOM 2311 O O . THR E 1 29 ? 101.446 24.827 137.144 1.00 47.00 29 THR E O 1
ATOM 2315 N N . GLY E 1 30 ? 103.677 24.971 137.385 1.00 50.06 30 GLY E N 1
ATOM 2316 C CA . GLY E 1 30 ? 104.001 24.956 135.980 1.00 49.65 30 GLY E CA 1
ATOM 2317 C C . GLY E 1 30 ? 105.415 24.448 135.847 1.00 62.52 30 GLY E C 1
ATOM 2318 O O . GLY E 1 30 ? 106.011 23.968 136.812 1.00 61.36 30 GLY E O 1
ATOM 2319 N N . TYR E 1 31 ? 105.942 24.511 134.634 1.00 52.70 31 TYR E N 1
ATOM 2320 C CA . TYR E 1 31 ? 107.281 24.006 134.398 1.00 40.00 31 TYR E CA 1
ATOM 2321 C C . TYR E 1 31 ? 108.060 25.039 133.610 1.00 41.33 31 TYR E C 1
ATOM 2322 O O . TYR E 1 31 ? 107.503 25.753 132.777 1.00 42.20 31 TYR E O 1
ATOM 2331 N N . ARG E 1 32 ? 109.359 25.103 133.880 1.00 47.77 32 ARG E N 1
ATOM 2332 C CA . ARG E 1 32 ? 110.256 26.030 133.210 1.00 46.29 32 ARG E CA 1
ATOM 2333 C C . ARG E 1 32 ? 111.264 25.231 132.406 1.00 51.64 32 ARG E C 1
ATOM 2334 O O . ARG E 1 32 ? 112.027 24.440 132.970 1.00 64.27 32 ARG E O 1
ATOM 2336 N N . VAL E 1 33 ? 111.252 25.429 131.095 1.00 33.04 33 VAL E N 1
ATOM 2337 C CA . VAL E 1 33 ? 112.186 24.786 130.186 1.00 30.52 33 VAL E CA 1
ATOM 2338 C C . VAL E 1 33 ? 113.256 25.803 129.823 1.00 34.48 33 VAL E C 1
ATOM 2339 O O . VAL E 1 33 ? 112.941 26.893 129.332 1.00 53.74 33 VAL E O 1
ATOM 2341 N N . GLU E 1 34 ? 114.516 25.455 130.070 1.00 35.78 34 GLU E N 1
ATOM 2342 C CA . GLU E 1 34 ? 115.652 26.300 129.730 1.00 33.09 34 GLU E CA 1
ATOM 2343 C C . GLU E 1 34 ? 116.446 25.645 128.609 1.00 35.33 34 GLU E C 1
ATOM 2344 O O . GLU E 1 34 ? 116.713 24.440 128.647 1.00 38.86 34 GLU E O 1
ATOM 2350 N N . TYR E 1 35 ? 116.836 26.443 127.621 1.00 36.08 35 TYR E N 1
ATOM 2351 C CA . TYR E 1 35 ? 117.581 25.941 126.480 1.00 30.70 35 TYR E CA 1
ATOM 2352 C C . TYR E 1 35 ? 118.646 26.939 126.053 1.00 47.18 35 TYR E C 1
ATOM 2353 O O . TYR E 1 35 ? 118.495 28.153 126.222 1.00 45.71 35 TYR E O 1
ATOM 2362 N N . ARG E 1 36 ? 119.719 26.397 125.474 1.00 47.25 36 ARG E N 1
ATOM 2363 C CA . ARG E 1 36 ? 120.870 27.172 125.037 1.00 41.49 36 ARG E CA 1
ATOM 2364 C C . ARG E 1 36 ? 121.479 26.506 123.808 1.00 42.86 36 ARG E C 1
ATOM 2365 O O . ARG E 1 36 ? 121.291 25.312 123.565 1.00 38.63 36 ARG E O 1
ATOM 2373 N N . GLU E 1 37 ? 122.198 27.303 123.022 1.00 53.19 37 GLU E N 1
ATOM 2374 C CA . GLU E 1 37 ? 122.889 26.813 121.835 1.00 46.97 37 GLU E CA 1
ATOM 2375 C C . GLU E 1 37 ? 124.223 26.197 122.263 1.00 55.10 37 GLU E C 1
ATOM 2376 O O . GLU E 1 37 ? 124.498 26.011 123.451 1.00 58.08 37 GLU E O 1
ATOM 2382 N N . ALA E 1 38 ? 125.067 25.861 121.294 1.00 65.48 38 ALA E N 1
ATOM 2383 C CA . ALA E 1 38 ? 126.435 25.461 121.570 1.00 55.82 38 ALA E CA 1
ATOM 2384 C C . ALA E 1 38 ? 127.344 26.685 121.476 1.00 64.24 38 ALA E C 1
ATOM 2385 O O . ALA E 1 38 ? 127.018 27.660 120.794 1.00 73.42 38 ALA E O 1
ATOM 2387 N N . GLU E 1 41 ? 124.016 30.746 124.872 1.00 83.71 41 GLU E N 1
ATOM 2388 C CA . GLU E 1 41 ? 122.968 31.710 125.186 1.00 88.97 41 GLU E CA 1
ATOM 2389 C C . GLU E 1 41 ? 121.766 31.012 125.816 1.00 81.14 41 GLU E C 1
ATOM 2390 O O . GLU E 1 41 ? 120.893 30.494 125.114 1.00 78.05 41 GLU E O 1
ATOM 2396 N N . TRP E 1 42 ? 121.734 30.993 127.149 1.00 65.94 42 TRP E N 1
ATOM 2397 C CA . TRP E 1 42 ? 120.597 30.396 127.836 1.00 62.74 42 TRP E CA 1
ATOM 2398 C C . TRP E 1 42 ? 119.336 31.214 127.591 1.00 63.99 42 TRP E C 1
ATOM 2399 O O . TRP E 1 42 ? 119.331 32.442 127.748 1.00 73.02 42 TRP E O 1
ATOM 2410 N N . LYS E 1 43 ? 118.258 30.522 127.261 1.00 53.76 43 LYS E N 1
ATOM 2411 C CA . LYS E 1 43 ? 116.933 31.108 127.227 1.00 41.49 43 LYS E CA 1
ATOM 2412 C C . LYS E 1 43 ? 116.045 30.266 128.128 1.00 41.39 43 LYS E C 1
ATOM 2413 O O . LYS E 1 43 ? 116.386 29.131 128.467 1.00 43.79 43 LYS E O 1
ATOM 2417 N N . GLU E 1 44 ? 114.914 30.829 128.535 1.00 43.20 44 GLU E N 1
ATOM 2418 C CA . GLU E 1 44 ? 114.011 30.099 129.411 1.00 44.73 44 GLU E CA 1
ATOM 2419 C C . GLU E 1 44 ? 112.581 30.522 129.137 1.00 54.75 44 GLU E C 1
ATOM 2420 O O . GLU E 1 44 ? 112.278 31.718 129.093 1.00 77.38 44 GLU E O 1
ATOM 2426 N N . VAL E 1 45 ? 111.712 29.537 128.947 1.00 45.17 45 VAL E N 1
ATOM 2427 C CA . VAL E 1 45 ? 110.279 29.758 128.848 1.00 46.29 45 VAL E CA 1
ATOM 2428 C C . VAL E 1 45 ? 109.598 28.773 129.788 1.00 45.11 45 VAL E C 1
ATOM 2429 O O . VAL E 1 45 ? 109.923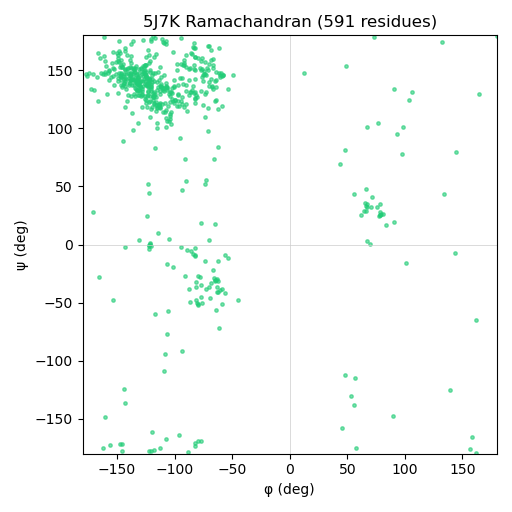 27.581 129.789 1.00 44.44 45 VAL E O 1
ATOM 2433 N N . THR E 1 46 ? 108.656 29.272 130.583 1.00 45.89 46 THR E N 1
ATOM 2434 C CA . THR E 1 46 ? 107.962 28.475 131.584 1.00 55.62 46 THR E CA 1
ATOM 2435 C C . THR E 1 46 ? 106.579 28.135 131.053 1.00 51.93 46 THR E C 1
ATOM 2436 O O . THR E 1 46 ? 105.870 29.016 130.557 1.00 57.23 46 THR E O 1
ATOM 2440 N N . VAL E 1 47 ? 106.206 26.865 131.131 1.00 42.21 47 VAL E N 1
ATOM 2441 C CA . VAL E 1 47 ? 104.887 26.457 130.666 1.00 47.19 47 VAL E CA 1
ATOM 2442 C C . VAL E 1 47 ? 104.049 26.147 131.905 1.00 51.19 47 VAL E C 1
ATOM 2443 O O . VAL E 1 47 ? 104.287 25.142 132.591 1.00 58.75 47 VAL E O 1
ATOM 2447 N N . PRO E 1 48 ? 103.072 26.988 132.238 1.00 48.43 48 PRO E N 1
ATOM 2448 C CA . PRO E 1 48 ? 102.282 26.751 133.449 1.00 50.49 48 PRO E CA 1
ATOM 2449 C C . PRO E 1 48 ? 101.283 25.631 133.223 1.00 50.10 48 PRO E C 1
ATOM 2450 O O . PRO E 1 48 ? 100.944 25.282 132.091 1.00 71.74 48 PRO E O 1
ATOM 2454 N N . GLY E 1 49 ? 100.807 25.073 134.329 1.00 47.43 49 GLY E N 1
ATOM 2455 C CA . GLY E 1 49 ? 99.891 23.955 134.270 1.00 48.83 49 GLY E CA 1
ATOM 2456 C C . GLY E 1 49 ? 100.554 22.631 134.582 1.00 53.36 49 GLY E C 1
ATOM 2457 O O . GLY E 1 49 ? 101.547 22.253 133.953 1.00 68.59 49 GLY E O 1
ATOM 2458 N N . ASP E 1 50 ? 100.017 21.926 135.578 1.00 56.37 50 ASP E N 1
ATOM 2459 C CA . ASP E 1 50 ? 100.487 20.577 135.871 1.00 63.37 50 ASP E CA 1
ATOM 2460 C C . ASP E 1 50 ? 100.236 19.646 134.694 1.00 58.85 50 ASP E C 1
ATOM 2461 O O . ASP E 1 50 ? 101.087 18.813 134.360 1.00 80.16 50 ASP E O 1
ATOM 2466 N N . LEU E 1 51 ? 99.070 19.769 134.057 1.00 62.18 51 LEU E N 1
ATOM 2467 C CA . LEU E 1 51 ? 98.775 18.975 132.872 1.00 75.95 51 LEU E CA 1
ATOM 2468 C C . LEU E 1 51 ? 99.665 19.347 131.695 1.00 75.13 51 LEU E C 1
ATOM 2469 O O . LEU E 1 51 ? 99.833 18.532 130.780 1.00 68.48 51 LEU E O 1
ATOM 2471 N N . SER E 1 52 ? 100.238 20.552 131.695 1.00 70.36 52 SER E N 1
ATOM 2472 C CA . SER E 1 52 ? 101.190 20.941 130.661 1.00 69.15 52 SER E CA 1
ATOM 2473 C C . SER E 1 52 ? 102.449 20.086 130.756 1.00 71.70 52 SER E C 1
ATOM 2474 O O . SER E 1 52 ? 103.505 20.555 131.190 1.00 64.12 52 SER E O 1
ATOM 2476 N N . HIS E 1 53 ? 102.338 18.828 130.334 1.00 71.16 53 HIS E N 1
ATOM 2477 C CA . HIS E 1 53 ? 103.409 17.844 130.402 1.00 52.40 53 HIS E CA 1
ATOM 2478 C C . HIS E 1 53 ? 104.300 17.847 129.165 1.00 48.76 53 HIS E C 1
ATOM 2479 O O . HIS E 1 53 ? 105.302 17.124 129.138 1.00 44.16 53 HIS E O 1
ATOM 2486 N N . ARG E 1 54 ? 103.954 18.639 128.153 1.00 59.33 54 ARG E N 1
ATOM 2487 C CA . ARG E 1 54 ? 104.662 18.710 126.883 1.00 48.78 54 ARG E CA 1
ATOM 2488 C C . ARG E 1 54 ? 104.873 20.163 126.486 1.00 46.54 54 ARG E C 1
ATOM 2489 O O . ARG E 1 54 ? 104.122 21.055 126.889 1.00 55.01 54 ARG E O 1
ATOM 2497 N N . TYR E 1 55 ? 105.921 20.392 125.701 1.00 36.78 55 TYR E N 1
ATOM 2498 C CA . TYR E 1 55 ? 106.169 21.712 125.144 1.00 39.68 55 TYR E CA 1
ATOM 2499 C C . TYR E 1 55 ? 106.984 21.561 123.872 1.00 34.21 55 TYR E C 1
ATOM 2500 O O . TYR E 1 55 ? 107.857 20.696 123.778 1.00 31.81 55 TYR E O 1
ATOM 2509 N N . THR E 1 56 ? 106.699 22.429 122.905 1.00 45.32 56 THR E N 1
ATOM 2510 C CA . THR E 1 56 ? 107.410 22.475 121.633 1.00 52.39 56 THR E CA 1
ATOM 2511 C C . THR E 1 56 ? 108.167 23.794 121.554 1.00 62.25 56 THR E C 1
ATOM 2512 O O . THR E 1 56 ? 107.555 24.866 121.582 1.00 74.00 56 THR E O 1
ATOM 2516 N N . VAL E 1 57 ? 109.489 23.713 121.433 1.00 51.04 57 VAL E N 1
ATOM 2517 C CA . VAL E 1 57 ? 110.336 24.897 121.344 1.00 33.52 57 VAL E CA 1
ATOM 2518 C C . VAL E 1 57 ? 110.555 25.217 119.871 1.00 29.61 57 VAL E C 1
ATOM 2519 O O . VAL E 1 57 ? 111.053 24.378 119.116 1.00 35.35 57 VAL E O 1
ATOM 2523 N N . THR E 1 58 ? 110.162 26.419 119.461 1.00 32.71 58 THR E N 1
ATOM 2524 C CA . THR E 1 58 ? 110.271 26.883 118.086 1.00 37.83 58 THR E CA 1
ATOM 2525 C C . THR E 1 58 ? 111.319 27.987 118.000 1.00 54.14 58 THR E C 1
ATOM 2526 O O . THR E 1 58 ? 111.911 28.397 119.003 1.00 67.36 58 THR E O 1
ATOM 2530 N N . GLY E 1 59 ? 111.565 28.454 116.779 1.00 51.63 59 GLY E N 1
ATOM 2531 C CA . GLY E 1 59 ? 112.495 29.544 116.588 1.00 50.58 59 GLY E CA 1
ATOM 2532 C C . GLY E 1 59 ? 113.933 29.111 116.667 1.00 48.28 59 GLY E C 1
ATOM 2533 O O . GLY E 1 59 ? 114.804 29.930 116.977 1.00 46.55 59 GLY E O 1
ATOM 2534 N N . LEU E 1 60 ? 114.207 27.840 116.402 1.00 41.83 60 LEU E N 1
ATOM 2535 C CA . LEU E 1 60 ? 115.561 27.327 116.491 1.00 32.78 60 LEU E CA 1
ATOM 2536 C C . LEU E 1 60 ? 116.246 27.424 115.138 1.00 33.49 60 LEU E C 1
ATOM 2537 O O . LEU E 1 60 ? 115.597 27.423 114.089 1.00 39.09 60 LEU E O 1
ATOM 2542 N N . LYS E 1 61 ? 117.555 27.493 115.173 1.00 29.48 61 LYS E N 1
ATOM 2543 C CA . LYS E 1 61 ? 118.313 27.571 113.935 1.00 32.07 61 LYS E CA 1
ATOM 2544 C C . LYS E 1 61 ? 118.557 26.172 113.386 1.00 42.90 61 LYS E C 1
ATOM 2545 O O . LYS E 1 61 ? 118.936 25.273 114.146 1.00 48.12 61 LYS E O 1
ATOM 2549 N N . PRO E 1 62 ? 118.328 25.954 112.094 1.00 32.83 62 PRO E N 1
ATOM 2550 C CA . PRO E 1 62 ? 118.650 24.656 111.495 1.00 29.19 62 PRO E CA 1
ATOM 2551 C C . PRO E 1 62 ? 120.126 24.330 111.660 1.00 47.28 62 PRO E C 1
ATOM 2552 O O . PRO E 1 62 ? 120.984 25.216 111.639 1.00 63.10 62 PRO E O 1
ATOM 2556 N N . GLY E 1 63 ? 120.415 23.046 111.847 1.00 34.22 63 GLY E N 1
ATOM 2557 C CA . GLY E 1 63 ? 121.789 22.593 111.928 1.00 24.07 63 GLY E CA 1
ATOM 2558 C C . GLY E 1 63 ? 122.550 23.127 113.120 1.00 40.38 63 GLY E C 1
ATOM 2559 O O . GLY E 1 63 ? 123.778 23.265 113.051 1.00 33.01 63 GLY E O 1
ATOM 2560 N N . THR E 1 64 ? 121.861 23.410 114.224 1.00 40.55 64 THR E N 1
ATOM 2561 C CA . THR E 1 64 ? 122.492 23.948 115.419 1.00 32.12 64 THR E CA 1
ATOM 2562 C C . THR E 1 64 ? 122.221 23.017 116.590 1.00 31.48 64 THR E C 1
ATOM 2563 O O . THR E 1 64 ? 121.136 22.442 116.713 1.00 40.72 64 THR E O 1
ATOM 2567 N N . GLU E 1 65 ? 123.230 22.870 117.433 1.00 39.32 65 GLU E N 1
ATOM 2568 C CA . GLU E 1 65 ? 123.148 22.044 118.625 1.00 31.47 65 GLU E CA 1
ATOM 2569 C C . GLU E 1 65 ? 122.501 22.823 119.766 1.00 28.12 65 GLU E C 1
ATOM 2570 O O . GLU E 1 65 ? 122.859 23.977 120.021 1.00 37.95 65 GLU E O 1
ATOM 2576 N N . TYR E 1 66 ? 121.507 22.218 120.412 1.00 31.80 66 TYR E N 1
ATOM 2577 C CA . TYR E 1 66 ? 120.841 22.839 121.546 1.00 25.84 66 TYR E CA 1
ATOM 2578 C C . TYR E 1 66 ? 120.891 21.895 122.740 1.00 33.05 66 TYR E C 1
ATOM 2579 O O . TYR E 1 66 ? 120.966 20.673 122.593 1.00 37.53 66 TYR E O 1
ATOM 2588 N N . GLU E 1 67 ? 120.827 22.473 123.932 1.00 25.76 67 GLU E N 1
ATOM 2589 C CA . GLU E 1 67 ? 120.684 21.703 125.158 1.00 41.98 67 GLU E CA 1
ATOM 2590 C C . GLU E 1 67 ? 119.406 22.158 125.840 1.00 46.97 67 GLU E C 1
ATOM 2591 O O . GLU E 1 67 ? 119.140 23.359 125.939 1.00 45.31 67 GLU E O 1
ATOM 2597 N N . PHE E 1 68 ? 118.628 21.195 126.322 1.00 45.18 68 PHE E N 1
ATOM 2598 C CA . PHE E 1 68 ? 117.317 21.469 126.884 1.00 25.16 68 PHE E CA 1
ATOM 2599 C C . PHE E 1 68 ? 117.249 20.842 128.264 1.00 44.59 68 PHE E C 1
ATOM 2600 O O . PHE E 1 68 ? 117.669 19.697 128.459 1.00 53.85 68 PHE E O 1
ATOM 2608 N N . ARG E 1 69 ? 116.697 21.591 129.214 1.00 37.22 69 ARG E N 1
ATOM 2609 C CA . ARG E 1 69 ? 116.442 21.063 130.541 1.00 37.34 69 ARG E CA 1
ATOM 2610 C C . ARG E 1 69 ? 115.180 21.715 131.076 1.00 31.23 69 ARG E C 1
ATOM 2611 O O . ARG E 1 69 ? 114.900 22.883 130.795 1.00 49.79 69 ARG E O 1
ATOM 2619 N N . VAL E 1 70 ? 114.407 20.938 131.826 1.00 33.93 70 VAL E N 1
ATOM 2620 C CA . VAL E 1 70 ? 113.145 21.397 132.385 1.00 52.03 70 VAL E CA 1
ATOM 2621 C C . VAL E 1 70 ? 113.161 21.181 133.893 1.00 52.26 70 VAL E C 1
ATOM 2622 O O . VAL E 1 70 ? 113.618 20.141 134.381 1.00 45.82 70 VAL E O 1
ATOM 2626 N N . ARG E 1 71 ? 112.668 22.176 134.629 1.00 51.66 71 ARG E N 1
ATOM 2627 C CA . ARG E 1 71 ? 112.629 22.163 136.084 1.00 72.26 71 ARG E CA 1
ATOM 2628 C C . ARG E 1 71 ? 111.242 22.574 136.555 1.00 87.04 71 ARG E C 1
ATOM 2629 O O . ARG E 1 71 ? 110.594 23.429 135.947 1.00 87.60 71 ARG E O 1
ATOM 2631 N N . ALA E 1 72 ? 110.790 21.956 137.642 1.00 109.05 72 ALA E N 1
ATOM 2632 C CA . ALA E 1 72 ? 109.499 22.308 138.215 1.00 117.81 72 ALA E CA 1
ATOM 2633 C C . ALA E 1 72 ? 109.560 23.685 138.866 1.00 116.41 72 ALA E C 1
ATOM 2634 O O . ALA E 1 72 ? 110.606 24.122 139.350 1.00 121.47 72 ALA E O 1
ATOM 2636 N N . VAL E 1 73 ? 108.423 24.376 138.859 1.00 111.79 73 VAL E N 1
ATOM 2637 C CA . VAL E 1 73 ? 108.346 25.723 139.414 1.00 96.95 73 VAL E CA 1
ATOM 2638 C C . VAL E 1 73 ? 107.290 25.766 140.513 1.00 99.10 73 VAL E C 1
ATOM 2639 O O . VAL E 1 73 ? 107.335 24.978 141.460 1.00 93.31 73 VAL E O 1
ATOM 2643 N N . PRO E 1 85 ? 118.191 18.689 134.969 1.00 71.23 85 PRO E N 1
ATOM 2644 C CA . PRO E 1 85 ? 118.428 17.400 135.624 1.00 68.54 85 PRO E CA 1
ATOM 2645 C C . PRO E 1 85 ? 117.305 16.391 135.387 1.00 62.18 85 PRO E C 1
ATOM 2646 O O . PRO E 1 85 ? 116.263 16.487 136.032 1.00 62.32 85 PRO E O 1
ATOM 2650 N N . SER E 1 86 ? 117.509 15.453 134.465 1.00 78.77 86 SER E N 1
ATOM 2651 C CA . SER E 1 86 ? 118.705 15.432 133.628 1.00 84.06 86 SER E CA 1
ATOM 2652 C C . SER E 1 86 ? 118.389 15.999 132.249 1.00 73.07 86 SER E C 1
ATOM 2653 O O . SER E 1 86 ? 117.314 15.746 131.704 1.00 74.29 86 SER E O 1
ATOM 2655 N N . SER E 1 87 ? 119.325 16.758 131.681 1.00 55.58 87 SER E N 1
ATOM 2656 C CA . SER E 1 87 ? 119.058 17.463 130.436 1.00 50.95 87 SER E CA 1
ATOM 2657 C C . SER E 1 87 ? 119.263 16.542 129.235 1.00 46.62 87 SER E C 1
ATOM 2658 O O . SER E 1 87 ? 119.716 15.401 129.360 1.00 58.12 87 SER E O 1
ATOM 2661 N N . VAL E 1 88 ? 118.918 17.051 128.047 1.00 43.09 88 VAL E N 1
ATOM 2662 C CA . VAL E 1 88 ? 119.109 16.339 126.788 1.00 38.97 88 VAL E CA 1
ATOM 2663 C C . VAL E 1 88 ? 119.633 17.307 125.736 1.00 33.09 88 VAL E C 1
ATOM 2664 O O . VAL E 1 88 ? 119.373 18.512 125.795 1.00 48.85 88 VAL E O 1
ATOM 2668 N N . SER E 1 89 ? 120.385 16.772 124.775 1.00 33.15 89 SER E N 1
ATOM 2669 C CA . SER E 1 89 ? 120.958 17.544 123.677 1.00 31.21 89 SER E CA 1
ATOM 2670 C C . SER E 1 89 ? 120.309 17.171 122.348 1.00 30.76 89 SER E C 1
ATOM 2671 O O . SER E 1 89 ? 120.063 15.994 122.077 1.00 42.34 89 SER E O 1
ATOM 2674 N N . VAL E 1 90 ? 120.024 18.183 121.528 1.00 34.34 90 VAL E N 1
ATOM 2675 C CA . VAL E 1 90 ? 119.342 18.023 120.246 1.00 29.20 90 VAL E CA 1
ATOM 2676 C C . VAL E 1 90 ? 120.108 18.802 119.184 1.00 28.16 90 VAL E C 1
ATOM 2677 O O . VAL E 1 90 ? 120.619 19.893 119.456 1.00 31.94 90 VAL E O 1
ATOM 2681 N N . THR E 1 91 ? 120.202 18.234 117.982 1.00 36.06 91 THR E N 1
ATOM 2682 C CA . THR E 1 91 ? 120.748 18.919 116.818 1.00 30.83 91 THR E CA 1
ATOM 2683 C C . THR E 1 91 ? 119.656 19.040 115.765 1.00 34.76 91 THR E C 1
ATOM 2684 O O . THR E 1 91 ? 118.980 18.054 115.455 1.00 41.09 91 THR E O 1
ATOM 2688 N N . THR E 1 92 ? 119.464 20.250 115.242 1.00 36.95 92 THR E N 1
ATOM 2689 C CA . THR E 1 92 ? 118.428 20.491 114.253 1.00 43.26 92 THR E CA 1
ATOM 2690 C C . THR E 1 92 ? 118.916 20.121 112.853 1.00 43.65 92 THR E C 1
ATOM 2691 O O . THR E 1 92 ? 120.108 19.901 112.608 1.00 40.44 92 THR E O 1
ATOM 2695 N N . GLY E 1 93 ? 117.966 20.092 111.919 1.00 35.76 93 GLY E N 1
ATOM 2696 C CA . GLY E 1 93 ? 118.250 19.627 110.581 1.00 34.88 93 GLY E CA 1
ATOM 2697 C C . GLY E 1 93 ? 119.061 20.612 109.766 1.00 51.19 93 GLY E C 1
ATOM 2698 O O . GLY E 1 93 ? 119.104 21.816 110.023 1.00 59.29 93 GLY E O 1
ATOM 2699 N N . HIS E 1 94 ? 119.725 20.063 108.758 1.00 31.51 94 HIS E N 1
ATOM 2700 C CA . HIS E 1 94 ? 120.663 20.799 107.931 1.00 31.54 94 HIS E CA 1
ATOM 2701 C C . HIS E 1 94 ? 120.412 20.535 106.454 1.00 42.41 94 HIS E C 1
ATOM 2702 O O . HIS E 1 94 ? 119.329 20.084 106.079 1.00 48.09 94 HIS E O 1
ATOM 2709 N N . ASN F 1 7 ? 84.702 29.002 195.556 1.00 73.96 7 ASN F N 1
ATOM 2710 C CA . ASN F 1 7 ? 86.010 28.419 195.833 1.00 70.26 7 ASN F CA 1
ATOM 2711 C C . ASN F 1 7 ? 86.456 27.484 194.716 1.00 87.64 7 ASN F C 1
ATOM 2712 O O . ASN F 1 7 ? 87.599 27.028 194.703 1.00 81.40 7 ASN F O 1
ATOM 2714 N N . LEU F 1 8 ? 85.562 27.214 193.767 1.00 100.60 8 LEU F N 1
ATOM 2715 C CA . LEU F 1 8 ? 85.838 26.282 192.681 1.00 102.01 8 LEU F CA 1
ATOM 2716 C C . LEU F 1 8 ? 85.539 26.929 191.336 1.00 99.73 8 LEU F C 1
ATOM 2717 O O . LEU F 1 8 ? 84.488 27.554 191.161 1.00 110.18 8 LEU F O 1
ATOM 2719 N N . ARG F 1 9 ? 86.473 26.775 190.394 1.00 83.48 9 ARG F N 1
ATOM 2720 C CA . ARG F 1 9 ? 86.407 27.409 189.085 1.00 61.29 9 ARG F CA 1
ATOM 2721 C C . ARG F 1 9 ? 86.557 26.369 187.985 1.00 47.93 9 ARG F C 1
ATOM 2722 O O . ARG F 1 9 ? 87.216 25.340 188.160 1.00 47.42 9 ARG F O 1
ATOM 2730 N N . VAL F 1 10 ? 85.917 26.642 186.854 1.00 41.47 10 VAL F N 1
ATOM 2731 C CA . VAL F 1 10 ? 86.027 25.822 185.655 1.00 39.89 10 VAL F CA 1
ATOM 2732 C C . VAL F 1 10 ? 86.917 26.580 184.674 1.00 54.31 10 VAL F C 1
ATOM 2733 O O . VAL F 1 10 ? 86.487 27.574 184.073 1.00 60.31 10 VAL F O 1
ATOM 2737 N N . THR F 1 11 ? 88.161 26.113 184.507 1.00 50.86 11 THR F N 1
ATOM 2738 C CA . THR F 1 11 ? 89.124 26.818 183.662 1.00 35.49 11 THR F CA 1
ATOM 2739 C C . THR F 1 11 ? 88.917 26.506 182.182 1.00 50.11 11 THR F C 1
ATOM 2740 O O . THR F 1 11 ? 88.828 27.421 181.356 1.00 73.97 11 THR F O 1
ATOM 2744 N N . ASP F 1 12 ? 88.829 25.224 181.829 1.00 48.52 12 ASP F N 1
ATOM 2745 C CA . ASP F 1 12 ? 88.699 24.812 180.437 1.00 34.54 12 ASP F CA 1
ATOM 2746 C C . ASP F 1 12 ? 87.704 23.667 180.339 1.00 38.59 12 ASP F C 1
ATOM 2747 O O . ASP F 1 12 ? 87.652 22.800 181.215 1.00 55.11 12 ASP F O 1
ATOM 2749 N N . VAL F 1 13 ? 86.923 23.671 179.260 1.00 49.70 13 VAL F N 1
ATOM 2750 C CA . VAL F 1 13 ? 85.888 22.676 179.005 1.00 43.40 13 VAL F CA 1
ATOM 2751 C C . VAL F 1 13 ? 86.093 22.158 177.588 1.00 54.73 13 VAL F C 1
ATOM 2752 O O . VAL F 1 13 ? 86.261 22.953 176.659 1.00 69.96 13 VAL F O 1
ATOM 2756 N N . THR F 1 14 ? 86.087 20.840 177.419 1.00 50.30 14 THR F N 1
ATOM 2757 C CA . THR F 1 14 ? 86.230 20.206 176.111 1.00 35.02 14 THR F CA 1
ATOM 2758 C C . THR F 1 14 ? 84.970 19.405 175.802 1.00 38.98 14 THR F C 1
ATOM 2759 O O . THR F 1 14 ? 83.984 19.448 176.536 1.00 70.81 14 THR F O 1
ATOM 2763 N N . SER F 1 15 ? 84.991 18.724 174.660 1.00 37.59 15 SER F N 1
ATOM 2764 C CA . SER F 1 15 ? 83.958 17.738 174.381 1.00 27.28 15 SER F CA 1
ATOM 2765 C C . SER F 1 15 ? 84.028 16.556 175.352 1.00 26.42 15 SER F C 1
ATOM 2766 O O . SER F 1 15 ? 83.003 15.930 175.642 1.00 37.26 15 SER F O 1
ATOM 2769 N N . THR F 1 16 ? 85.218 16.230 175.865 1.00 36.94 16 THR F N 1
ATOM 2770 C CA . THR F 1 16 ? 85.396 15.021 176.656 1.00 33.98 16 THR F CA 1
ATOM 2771 C C . THR F 1 16 ? 85.927 15.233 178.070 1.00 46.07 16 THR F C 1
ATOM 2772 O O . THR F 1 16 ? 86.031 14.250 178.816 1.00 58.82 16 THR F O 1
ATOM 2776 N N . SER F 1 17 ? 86.269 16.460 178.466 1.00 38.85 17 SER F N 1
ATOM 2777 C CA . SER F 1 17 ? 86.876 16.680 179.775 1.00 34.67 17 SER F CA 1
ATOM 2778 C C . SER F 1 17 ? 86.581 18.092 180.255 1.00 33.33 17 SER F C 1
ATOM 2779 O O . SER F 1 17 ? 86.149 18.942 179.478 1.00 31.98 17 SER F O 1
ATOM 2782 N N . VAL F 1 18 ? 86.819 18.333 181.552 1.00 44.58 18 VAL F N 1
ATOM 2783 C CA . VAL F 1 18 ? 86.722 19.679 182.139 1.00 40.84 18 VAL F CA 1
ATOM 2784 C C . VAL F 1 18 ? 87.761 19.804 183.254 1.00 40.68 18 VAL F C 1
ATOM 2785 O O . VAL F 1 18 ? 87.979 18.865 184.030 1.00 53.87 18 VAL F O 1
ATOM 2789 N N . THR F 1 19 ? 88.372 20.987 183.352 1.00 40.21 19 THR F N 1
ATOM 2790 C CA . THR F 1 19 ? 89.388 21.286 184.359 1.00 42.20 19 THR F CA 1
ATOM 2791 C C . THR F 1 19 ? 88.789 22.110 185.494 1.00 52.06 19 THR F C 1
ATOM 2792 O O . THR F 1 19 ? 88.072 23.086 185.250 1.00 55.65 19 THR F O 1
ATOM 2796 N N . LEU F 1 20 ? 89.113 21.724 186.731 1.00 60.95 20 LEU F N 1
ATOM 2797 C CA . LEU F 1 20 ? 88.583 22.328 187.944 1.00 51.74 20 LEU F CA 1
ATOM 2798 C C . LEU F 1 20 ? 89.736 22.761 188.844 1.00 42.05 20 LEU F C 1
ATOM 2799 O O . LEU F 1 20 ? 90.774 22.097 188.892 1.00 41.51 20 LEU F O 1
ATOM 2804 N N . SER F 1 21 ? 89.545 23.860 189.577 1.00 36.02 21 SER F N 1
ATOM 2805 C CA . SER F 1 21 ? 90.523 24.343 190.548 1.00 39.90 21 SER F CA 1
ATOM 2806 C C . SER F 1 21 ? 89.804 24.723 191.835 1.00 45.33 21 SER F C 1
ATOM 2807 O O . SER F 1 21 ? 88.689 25.247 191.791 1.00 34.91 21 SER F O 1
ATOM 2810 N N . TRP F 1 22 ? 90.429 24.458 192.984 1.00 40.71 22 TRP F N 1
ATOM 2811 C CA . TRP F 1 22 ? 89.778 24.734 194.257 1.00 38.37 22 TRP F CA 1
ATOM 2812 C C . TRP F 1 22 ? 90.766 25.328 195.253 1.00 38.68 22 TRP F C 1
ATOM 2813 O O . TRP F 1 22 ? 91.973 25.080 195.186 1.00 62.52 22 TRP F O 1
ATOM 2824 N N . ARG F 1 23 ? 90.229 26.113 196.186 1.00 39.19 23 ARG F N 1
ATOM 2825 C CA . ARG F 1 23 ? 91.007 26.581 197.324 1.00 47.02 23 ARG F CA 1
ATOM 2826 C C . ARG F 1 23 ? 91.429 25.403 198.196 1.00 51.81 23 ARG F C 1
ATOM 2827 O O . ARG F 1 23 ? 90.723 24.398 198.309 1.00 48.21 23 ARG F O 1
ATOM 2829 N N . GLY F 1 24 ? 92.591 25.538 198.826 1.00 50.46 24 GLY F N 1
ATOM 2830 C CA . GLY F 1 24 ? 93.147 24.462 199.617 1.00 53.07 24 GLY F CA 1
ATOM 2831 C C . GLY F 1 24 ? 92.643 24.455 201.048 1.00 59.78 24 GLY F C 1
ATOM 2832 O O . GLY F 1 24 ? 92.294 25.488 201.610 1.00 73.63 24 GLY F O 1
ATOM 2833 N N . TYR F 1 25 ? 92.621 23.259 201.637 1.00 68.99 25 TYR F N 1
ATOM 2834 C CA . TYR F 1 25 ? 92.128 23.045 202.988 1.00 69.10 25 TYR F CA 1
ATOM 2835 C C . TYR F 1 25 ? 93.232 22.490 203.879 1.00 77.34 25 TYR F C 1
ATOM 2836 O O . TYR F 1 25 ? 94.098 21.739 203.416 1.00 87.93 25 TYR F O 1
ATOM 2838 N N . PRO F 1 26 ? 93.222 22.838 205.167 1.00 79.98 26 PRO F N 1
ATOM 2839 C CA . PRO F 1 26 ? 94.289 22.364 206.059 1.00 66.76 26 PRO F CA 1
ATOM 2840 C C . PRO F 1 26 ? 94.172 20.894 206.413 1.00 62.00 26 PRO F C 1
ATOM 2841 O O . PRO F 1 26 ? 95.137 20.322 206.931 1.00 61.90 26 PRO F O 1
ATOM 2845 N N . TRP F 1 27 ? 93.027 20.260 206.154 1.00 72.24 27 TRP F N 1
ATOM 2846 C CA . TRP F 1 27 ? 92.899 18.839 206.455 1.00 71.95 27 TRP F CA 1
ATOM 2847 C C . TRP F 1 27 ? 93.607 17.988 205.408 1.00 78.16 27 TRP F C 1
ATOM 2848 O O . TRP F 1 27 ? 94.183 16.946 205.736 1.00 75.79 27 TRP F O 1
ATOM 2850 N N . ALA F 1 28 ? 93.587 18.426 204.152 1.00 79.88 28 ALA F N 1
ATOM 2851 C CA . ALA F 1 28 ? 94.176 17.704 203.023 1.00 77.34 28 ALA F CA 1
ATOM 2852 C C . ALA F 1 28 ? 95.708 17.749 203.048 1.00 76.42 28 ALA F C 1
ATOM 2853 O O . ALA F 1 28 ? 96.254 18.839 203.217 1.00 71.81 28 ALA F O 1
ATOM 2855 N N . THR F 1 29 ? 96.439 16.633 202.895 1.00 90.26 29 THR F N 1
ATOM 2856 C CA . THR F 1 29 ? 96.014 15.224 202.706 1.00 102.64 29 THR F CA 1
ATOM 2857 C C . THR F 1 29 ? 95.198 14.889 201.448 1.00 100.05 29 THR F C 1
ATOM 2858 O O . THR F 1 29 ? 94.457 13.909 201.429 1.00 100.35 29 THR F O 1
ATOM 2860 N N . GLY F 1 30 ? 95.351 15.688 200.398 1.00 93.99 30 GLY F N 1
ATOM 2861 C CA . GLY F 1 30 ? 94.695 15.425 199.129 1.00 80.88 30 GLY F CA 1
ATOM 2862 C C . GLY F 1 30 ? 93.201 15.691 199.101 1.00 78.99 30 GLY F C 1
ATOM 2863 O O . GLY F 1 30 ? 92.567 16.050 200.089 1.00 73.53 30 GLY F O 1
ATOM 2864 N N . TYR F 1 31 ? 92.628 15.463 197.921 1.00 73.85 31 TYR F N 1
ATOM 2865 C CA . TYR F 1 31 ? 91.236 15.785 197.657 1.00 46.84 31 TYR F CA 1
ATOM 2866 C C . TYR F 1 31 ? 90.532 14.659 196.919 1.00 44.29 31 TYR F C 1
ATOM 2867 O O . TYR F 1 31 ? 91.135 13.922 196.133 1.00 62.57 31 TYR F O 1
ATOM 2876 N N . ARG F 1 32 ? 89.235 14.557 197.179 1.00 38.79 32 ARG F N 1
ATOM 2877 C CA . ARG F 1 32 ? 88.361 13.588 196.539 1.00 45.07 32 ARG F CA 1
ATOM 2878 C C . ARG F 1 32 ? 87.380 14.367 195.680 1.00 63.73 32 ARG F C 1
ATOM 2879 O O . ARG F 1 32 ? 86.607 15.183 196.197 1.00 50.88 32 ARG F O 1
ATOM 2881 N N . VAL F 1 33 ? 87.418 14.116 194.378 1.00 65.80 33 VAL F N 1
ATOM 2882 C CA . VAL F 1 33 ? 86.569 14.797 193.411 1.00 37.23 33 VAL F CA 1
ATOM 2883 C C . VAL F 1 33 ? 85.405 13.876 193.072 1.00 31.59 33 VAL F C 1
ATOM 2884 O O . VAL F 1 33 ? 85.612 12.757 192.588 1.00 33.96 33 VAL F O 1
ATOM 2888 N N . GLU F 1 34 ? 84.182 14.354 193.297 1.00 31.50 34 GLU F N 1
ATOM 2889 C CA . GLU F 1 34 ? 82.970 13.594 193.012 1.00 32.93 34 GLU F CA 1
ATOM 2890 C C . GLU F 1 34 ? 82.247 14.229 191.833 1.00 45.03 34 GLU F C 1
ATOM 2891 O O . GLU F 1 34 ? 82.059 15.449 191.805 1.00 51.54 34 GLU F O 1
ATOM 2897 N N . TYR F 1 35 ? 81.835 13.408 190.869 1.00 42.08 35 TYR F N 1
ATOM 2898 C CA . TYR F 1 35 ? 81.119 13.932 189.715 1.00 31.16 35 TYR F CA 1
ATOM 2899 C C . TYR F 1 35 ? 80.093 12.922 189.230 1.00 38.26 35 TYR F C 1
ATOM 2900 O O . TYR F 1 35 ? 80.245 11.713 189.425 1.00 49.62 35 TYR F O 1
ATOM 2909 N N . ARG F 1 36 ? 79.053 13.435 188.578 1.00 37.07 36 ARG F N 1
ATOM 2910 C CA . ARG F 1 36 ? 78.019 12.590 188.006 1.00 31.39 36 ARG F CA 1
ATOM 2911 C C . ARG F 1 36 ? 77.454 13.275 186.772 1.00 33.08 36 ARG F C 1
ATOM 2912 O O . ARG F 1 36 ? 77.344 14.503 186.726 1.00 35.83 36 ARG F O 1
ATOM 2920 N N . GLU F 1 37 ? 77.129 12.468 185.766 1.00 33.30 37 GLU F N 1
ATOM 2921 C CA . GLU F 1 37 ? 76.290 12.892 184.659 1.00 36.21 37 GLU F CA 1
ATOM 2922 C C . GLU F 1 37 ? 74.857 13.076 185.167 1.00 44.70 37 GLU F C 1
ATOM 2923 O O . GLU F 1 37 ? 74.534 12.756 186.315 1.00 53.41 37 GLU F O 1
ATOM 2929 N N . ALA F 1 38 ? 73.995 13.640 184.328 1.00 72.40 38 ALA F N 1
ATOM 2930 C CA . ALA F 1 38 ? 72.583 13.715 184.673 1.00 77.71 38 ALA F CA 1
ATOM 2931 C C . ALA F 1 38 ? 71.717 12.913 183.700 1.00 72.12 38 ALA F C 1
ATOM 2932 O O . ALA F 1 38 ? 71.177 13.475 182.747 1.00 74.24 38 ALA F O 1
ATOM 2934 N N . GLY F 1 39 ? 71.606 11.600 183.911 1.00 60.81 39 GLY F N 1
ATOM 2935 C CA . GLY F 1 39 ? 72.390 10.875 184.900 1.00 73.73 39 GLY F CA 1
ATOM 2936 C C . GLY F 1 39 ? 71.802 10.780 186.294 1.00 75.91 39 GLY F C 1
ATOM 2937 O O . GLY F 1 39 ? 70.585 10.712 186.467 1.00 72.46 39 GLY F O 1
ATOM 2938 N N . GLY F 1 40 ? 72.685 10.764 187.293 1.00 49.89 40 GLY F N 1
ATOM 2939 C CA . GLY F 1 40 ? 72.272 10.734 188.682 1.00 41.62 40 GLY F CA 1
ATOM 2940 C C . GLY F 1 40 ? 73.162 9.907 189.590 1.00 50.56 40 GLY F C 1
ATOM 2941 O O . GLY F 1 40 ? 72.983 9.922 190.812 1.00 61.16 40 GLY F O 1
ATOM 2942 N N . GLU F 1 41 ? 74.128 9.188 189.021 1.00 49.34 41 GLU F N 1
ATOM 2943 C CA . GLU F 1 41 ? 74.969 8.269 189.783 1.00 49.83 41 GLU F CA 1
ATOM 2944 C C . GLU F 1 41 ? 76.337 8.904 190.025 1.00 57.56 41 GLU F C 1
ATOM 2945 O O . GLU F 1 41 ? 77.106 9.117 189.081 1.00 57.27 41 GLU F O 1
ATOM 2947 N N . TRP F 1 42 ? 76.638 9.186 191.294 1.00 45.26 42 TRP F N 1
ATOM 2948 C CA . TRP F 1 42 ? 77.905 9.801 191.672 1.00 31.47 42 TRP F CA 1
ATOM 2949 C C . TRP F 1 42 ? 79.073 8.838 191.499 1.00 37.05 42 TRP F C 1
ATOM 2950 O O . TRP F 1 42 ? 78.966 7.644 191.785 1.00 56.35 42 TRP F O 1
ATOM 2961 N N . LYS F 1 43 ? 80.189 9.367 191.010 1.00 33.75 43 LYS F N 1
ATOM 2962 C CA . LYS F 1 43 ? 81.455 8.655 190.968 1.00 33.82 43 LYS F CA 1
ATOM 2963 C C . LYS F 1 43 ? 82.490 9.462 191.737 1.00 43.90 43 LYS F C 1
ATOM 2964 O O . LYS F 1 43 ? 82.364 10.680 191.892 1.00 46.35 43 LYS F O 1
ATOM 2968 N N . GLU F 1 44 ? 83.525 8.774 192.212 1.00 48.15 44 GLU F N 1
ATOM 2969 C CA . GLU F 1 44 ? 84.511 9.365 193.105 1.00 40.49 44 GLU F CA 1
ATOM 2970 C C . GLU F 1 44 ? 85.903 9.190 192.517 1.00 47.54 44 GLU F C 1
ATOM 2971 O O . GLU F 1 44 ? 86.315 8.066 192.211 1.00 64.00 44 GLU F O 1
ATOM 2977 N N . VAL F 1 45 ? 86.618 10.300 192.353 1.00 39.86 45 VAL F N 1
ATOM 2978 C CA . VAL F 1 45 ? 88.013 10.297 191.931 1.00 34.99 45 VAL F CA 1
ATOM 2979 C C . VAL F 1 45 ? 88.830 10.968 193.022 1.00 36.40 45 VAL F C 1
ATOM 2980 O O . VAL F 1 45 ? 88.450 12.032 193.525 1.00 35.46 45 VAL F O 1
ATOM 2984 N N . THR F 1 46 ? 89.943 10.343 193.389 1.00 51.67 46 THR F N 1
ATOM 2985 C CA . THR F 1 46 ? 90.810 10.819 194.456 1.00 53.65 46 THR F CA 1
ATOM 2986 C C . THR F 1 46 ? 92.052 11.440 193.828 1.00 56.74 46 THR F C 1
ATOM 2987 O O . THR F 1 46 ? 92.696 10.824 192.971 1.00 52.31 46 THR F O 1
ATOM 2991 N N . VAL F 1 47 ? 92.381 12.649 194.259 1.00 55.30 47 VAL F N 1
ATOM 2992 C CA . VAL F 1 47 ? 93.489 13.442 193.734 1.00 39.05 47 VAL F CA 1
ATOM 2993 C C . VAL F 1 47 ? 94.591 13.475 194.787 1.00 59.89 47 VAL F C 1
ATOM 2994 O O . VAL F 1 47 ? 94.345 13.920 195.916 1.00 53.87 47 VAL F O 1
ATOM 2998 N N . PRO F 1 48 ? 95.812 13.018 194.470 1.00 68.64 48 PRO F N 1
ATOM 2999 C CA . PRO F 1 48 ? 96.859 12.931 195.499 1.00 61.94 48 PRO F CA 1
ATOM 3000 C C . PRO F 1 48 ? 97.378 14.287 195.948 1.00 64.24 48 PRO F C 1
ATOM 3001 O O . PRO F 1 48 ? 97.927 15.054 195.150 1.00 73.69 48 PRO F O 1
ATOM 3005 N N . GLY F 1 49 ? 97.179 14.582 197.229 1.00 56.87 49 GLY F N 1
ATOM 3006 C CA . GLY F 1 49 ? 97.808 15.701 197.900 1.00 56.55 49 GLY F CA 1
ATOM 3007 C C . GLY F 1 49 ? 97.569 17.074 197.310 1.00 64.10 49 GLY F C 1
ATOM 3008 O O . GLY F 1 49 ? 96.789 17.253 196.372 1.00 74.32 49 GLY F O 1
ATOM 3009 N N . ASP F 1 50 ? 98.243 18.053 197.905 1.00 64.54 50 ASP F N 1
ATOM 3010 C CA . ASP F 1 50 ? 98.398 19.384 197.352 1.00 57.41 50 ASP F CA 1
ATOM 3011 C C . ASP F 1 50 ? 99.660 19.270 196.470 1.00 58.60 50 ASP F C 1
ATOM 3012 O O . ASP F 1 50 ? 100.206 18.170 196.374 1.00 57.14 50 ASP F O 1
ATOM 3017 N N . LEU F 1 51 ? 100.156 20.317 195.806 1.00 66.96 51 LEU F N 1
ATOM 3018 C CA . LEU F 1 51 ? 99.833 21.728 195.977 1.00 60.30 51 LEU F CA 1
ATOM 3019 C C . LEU F 1 51 ? 98.758 22.152 194.992 1.00 58.81 51 LEU F C 1
ATOM 3020 O O . LEU F 1 51 ? 98.331 23.306 194.965 1.00 67.99 51 LEU F O 1
ATOM 3025 N N . SER F 1 52 ? 98.356 21.203 194.155 1.00 66.82 52 SER F N 1
ATOM 3026 C CA . SER F 1 52 ? 97.191 21.345 193.296 1.00 60.51 52 SER F CA 1
ATOM 3027 C C . SER F 1 52 ? 96.040 20.638 194.015 1.00 65.46 52 SER F C 1
ATOM 3028 O O . SER F 1 52 ? 96.152 19.433 194.251 1.00 70.01 52 SER F O 1
ATOM 3031 N N . HIS F 1 53 ? 94.936 21.307 194.389 1.00 58.47 53 HIS F N 1
ATOM 3032 C CA . HIS F 1 53 ? 94.423 22.640 193.984 1.00 55.15 53 HIS F CA 1
ATOM 3033 C C . HIS F 1 53 ? 93.934 22.670 192.544 1.00 55.70 53 HIS F C 1
ATOM 3034 O O . HIS F 1 53 ? 93.466 23.709 192.072 1.00 51.80 53 HIS F O 1
ATOM 3041 N N . ARG F 1 54 ? 94.014 21.536 191.853 1.00 40.37 54 ARG F N 1
ATOM 3042 C CA . ARG F 1 54 ? 93.621 21.487 190.451 1.00 51.65 54 ARG F CA 1
ATOM 3043 C C . ARG F 1 54 ? 93.518 20.035 190.009 1.00 67.31 54 ARG F C 1
ATOM 3044 O O . ARG F 1 54 ? 94.311 19.197 190.450 1.00 78.82 54 ARG F O 1
ATOM 3052 N N . TYR F 1 55 ? 92.543 19.747 189.141 1.00 53.71 55 TYR F N 1
ATOM 3053 C CA . TYR F 1 55 ? 92.403 18.414 188.567 1.00 48.83 55 TYR F CA 1
ATOM 3054 C C . TYR F 1 55 ? 91.556 18.477 187.300 1.00 44.49 55 TYR F C 1
ATOM 3055 O O . TYR F 1 55 ? 90.630 19.285 187.197 1.00 39.01 55 TYR F O 1
ATOM 3064 N N . THR F 1 56 ? 91.883 17.607 186.342 1.00 42.90 56 THR F N 1
ATOM 3065 C CA . THR F 1 56 ? 91.166 17.495 185.074 1.00 39.65 56 THR F CA 1
ATOM 3066 C C . THR F 1 56 ? 90.515 16.121 184.960 1.00 42.54 56 THR F C 1
ATOM 3067 O O . THR F 1 56 ? 91.208 15.098 185.013 1.00 57.97 56 THR F O 1
ATOM 3071 N N . VAL F 1 57 ? 89.197 16.100 184.783 1.00 36.85 57 VAL F N 1
ATOM 3072 C CA . VAL F 1 57 ? 88.435 14.864 184.621 1.00 33.43 57 VAL F CA 1
ATOM 3073 C C . VAL F 1 57 ? 88.282 14.589 183.132 1.00 34.89 57 VAL F C 1
ATOM 3074 O O . VAL F 1 57 ? 87.726 15.417 182.409 1.00 32.75 57 VAL F O 1
ATOM 3078 N N . THR F 1 58 ? 88.726 13.419 182.674 1.00 50.55 58 THR F N 1
ATOM 3079 C CA . THR F 1 58 ? 88.686 13.083 181.255 1.00 38.68 58 THR F CA 1
ATOM 3080 C C . THR F 1 58 ? 87.601 12.048 180.974 1.00 41.09 58 THR F C 1
ATOM 3081 O O . THR F 1 58 ? 86.981 11.492 181.884 1.00 64.29 58 THR F O 1
ATOM 3085 N N . GLY F 1 59 ? 87.382 11.788 179.686 1.00 35.05 59 GLY F N 1
ATOM 3086 C CA . GLY F 1 59 ? 86.468 10.735 179.284 1.00 58.45 59 GLY F CA 1
ATOM 3087 C C . GLY F 1 59 ? 84.992 11.059 179.348 1.00 58.22 59 GLY F C 1
ATOM 3088 O O . GLY F 1 59 ? 84.181 10.148 179.547 1.00 59.94 59 GLY F O 1
ATOM 3089 N N . LEU F 1 60 ? 84.613 12.324 179.203 1.00 50.31 60 LEU F N 1
ATOM 3090 C CA . LEU F 1 60 ? 83.214 12.706 179.318 1.00 47.30 60 LEU F CA 1
ATOM 3091 C C . LEU F 1 60 ? 82.519 12.677 177.961 1.00 35.67 60 LEU F C 1
ATOM 3092 O O . LEU F 1 60 ? 83.150 12.731 176.906 1.00 55.00 60 LEU F O 1
ATOM 3097 N N . LYS F 1 61 ? 81.193 12.580 178.003 1.00 37.67 61 LYS F N 1
ATOM 3098 C CA . LYS F 1 61 ? 80.422 12.587 176.770 1.00 33.35 61 LYS F CA 1
ATOM 3099 C C . LYS F 1 61 ? 80.211 14.025 176.315 1.00 45.06 61 LYS F C 1
ATOM 3100 O O . LYS F 1 61 ? 79.838 14.876 177.129 1.00 64.04 61 LYS F O 1
ATOM 3105 N N . PRO F 1 62 ? 80.463 14.339 175.045 1.00 34.96 62 PRO F N 1
ATOM 3106 C CA . PRO F 1 62 ? 80.172 15.689 174.550 1.00 26.26 62 PRO F CA 1
ATOM 3107 C C . PRO F 1 62 ? 78.693 16.017 174.680 1.00 31.33 62 PRO F C 1
ATOM 3108 O O . PRO F 1 62 ? 77.829 15.153 174.529 1.00 47.18 62 PRO F O 1
ATOM 3112 N N . GLY F 1 63 ? 78.407 17.284 174.959 1.00 51.36 63 GLY F N 1
ATOM 3113 C CA . GLY F 1 63 ? 77.021 17.722 174.988 1.00 25.23 63 GLY F CA 1
ATOM 3114 C C . GLY F 1 63 ? 76.162 17.148 176.095 1.00 41.93 63 GLY F C 1
ATOM 3115 O O . GLY F 1 63 ? 74.975 16.877 175.871 1.00 50.04 63 GLY F O 1
ATOM 3116 N N . THR F 1 64 ? 76.733 16.927 177.276 1.00 35.65 64 THR F N 1
ATOM 3117 C CA . THR F 1 64 ? 76.030 16.303 178.388 1.00 38.16 64 THR F CA 1
ATOM 3118 C C . THR F 1 64 ? 76.069 17.218 179.607 1.00 34.36 64 THR F C 1
ATOM 3119 O O . THR F 1 64 ? 77.095 17.849 179.876 1.00 36.51 64 THR F O 1
ATOM 3123 N N . GLU F 1 65 ? 74.965 17.291 180.358 1.00 29.86 65 GLU F N 1
ATOM 3124 C CA . GLU F 1 65 ? 74.970 18.079 181.588 1.00 37.53 65 GLU F CA 1
ATOM 3125 C C . GLU F 1 65 ? 75.587 17.266 182.721 1.00 39.33 65 GLU F C 1
ATOM 3126 O O . GLU F 1 65 ? 75.202 16.116 182.958 1.00 42.39 65 GLU F O 1
ATOM 3132 N N . TYR F 1 66 ? 76.568 17.865 183.400 1.00 42.91 66 TYR F N 1
ATOM 3133 C CA . TYR F 1 66 ? 77.309 17.236 184.486 1.00 27.04 66 TYR F CA 1
ATOM 3134 C C . TYR F 1 66 ? 77.254 18.101 185.741 1.00 36.73 66 TYR F C 1
ATOM 3135 O O . TYR F 1 66 ? 77.103 19.324 185.663 1.00 51.32 66 TYR F O 1
ATOM 3144 N N . GLU F 1 67 ? 77.402 17.457 186.901 1.00 39.77 67 GLU F N 1
ATOM 3145 C CA . GLU F 1 67 ? 77.512 18.132 188.191 1.00 36.74 67 GLU F CA 1
ATOM 3146 C C . GLU F 1 67 ? 78.806 17.698 188.871 1.00 38.06 67 GLU F C 1
ATOM 3147 O O . GLU F 1 67 ? 79.163 16.516 188.844 1.00 45.66 67 GLU F O 1
ATOM 3153 N N . PHE F 1 68 ? 79.516 18.653 189.472 1.00 47.17 68 PHE F N 1
ATOM 3154 C CA . PHE F 1 68 ? 80.823 18.398 190.070 1.00 47.38 68 PHE F CA 1
ATOM 3155 C C . PHE F 1 68 ? 80.895 18.966 191.481 1.00 45.10 68 PHE F C 1
ATOM 3156 O O . PHE F 1 68 ? 80.405 20.071 191.736 1.00 50.40 68 PHE F O 1
ATOM 3164 N N . ARG F 1 69 ? 81.521 18.218 192.392 1.00 30.04 69 ARG F N 1
ATOM 3165 C CA . ARG F 1 69 ? 81.824 18.731 193.723 1.00 37.66 69 ARG F CA 1
ATOM 3166 C C . ARG F 1 69 ? 83.129 18.113 194.213 1.00 37.23 69 ARG F C 1
ATOM 3167 O O . ARG F 1 69 ? 83.437 16.958 193.909 1.00 44.52 69 ARG F O 1
ATOM 3175 N N . VAL F 1 70 ? 83.899 18.900 194.966 1.00 47.58 70 VAL F N 1
ATOM 3176 C CA . VAL F 1 70 ? 85.188 18.479 195.506 1.00 40.06 70 VAL F CA 1
ATOM 3177 C C . VAL F 1 70 ? 85.155 18.642 197.018 1.00 57.84 70 VAL F C 1
ATOM 3178 O O . VAL F 1 70 ? 84.664 19.654 197.531 1.00 65.58 70 VAL F O 1
ATOM 3182 N N . ARG F 1 71 ? 85.680 17.645 197.728 1.00 58.95 71 ARG F N 1
ATOM 3183 C CA . ARG F 1 71 ? 85.737 17.669 199.180 1.00 39.37 71 ARG F CA 1
ATOM 3184 C C . ARG F 1 71 ? 87.151 17.321 199.612 1.00 38.63 71 ARG F C 1
ATOM 3185 O O . ARG F 1 71 ? 87.764 16.396 199.071 1.00 40.24 71 ARG F O 1
ATOM 3193 N N . ALA F 1 72 ? 87.667 18.065 200.587 1.00 50.69 72 ALA F N 1
ATOM 3194 C CA . ALA F 1 72 ? 88.985 17.758 201.122 1.00 44.30 72 ALA F CA 1
ATOM 3195 C C . ALA F 1 72 ? 88.899 16.530 202.015 1.00 49.62 72 ALA F C 1
ATOM 3196 O O . ALA F 1 72 ? 87.907 16.321 202.719 1.00 58.20 72 ALA F O 1
ATOM 3198 N N . VAL F 1 73 ? 89.955 15.728 202.006 1.00 55.90 73 VAL F N 1
ATOM 3199 C CA . VAL F 1 73 ? 89.958 14.491 202.773 1.00 45.36 73 VAL F CA 1
ATOM 3200 C C . VAL F 1 73 ? 91.139 14.459 203.726 1.00 48.41 73 VAL F C 1
ATOM 3201 O O . VAL F 1 73 ? 92.248 14.122 203.327 1.00 57.09 73 VAL F O 1
ATOM 3203 N N . SER F 1 86 ? 82.202 25.149 196.161 1.00 63.73 86 SER F N 1
ATOM 3204 C CA . SER F 1 86 ? 81.134 24.244 196.568 1.00 65.09 86 SER F CA 1
ATOM 3205 C C . SER F 1 86 ? 80.837 23.228 195.470 1.00 59.47 86 SER F C 1
ATOM 3206 O O . SER F 1 86 ? 81.454 22.165 195.413 1.00 43.62 86 SER F O 1
ATOM 3209 N N . SER F 1 87 ? 79.888 23.557 194.596 1.00 60.31 87 SER F N 1
ATOM 3210 C CA . SER F 1 87 ? 79.513 22.676 193.500 1.00 37.43 87 SER F CA 1
ATOM 3211 C C . SER F 1 87 ? 79.227 23.511 192.264 1.00 39.72 87 SER F C 1
ATOM 3212 O O . SER F 1 87 ? 78.639 24.592 192.362 1.00 61.85 87 SER F O 1
ATOM 3215 N N . VAL F 1 88 ? 79.614 22.994 191.097 1.00 36.94 88 VAL F N 1
ATOM 3216 C CA . VAL F 1 88 ? 79.393 23.683 189.832 1.00 38.30 88 VAL F CA 1
ATOM 3217 C C . VAL F 1 88 ? 78.768 22.723 188.831 1.00 27.77 88 VAL F C 1
ATOM 3218 O O . VAL F 1 88 ? 78.983 21.508 188.882 1.00 39.14 88 VAL F O 1
ATOM 3222 N N . SER F 1 89 ? 77.988 23.287 187.912 1.00 50.52 89 SER F N 1
ATOM 3223 C CA . SER F 1 89 ? 77.301 22.534 186.872 1.00 31.42 89 SER F CA 1
ATOM 3224 C C . SER F 1 89 ? 77.981 22.797 185.536 1.00 39.63 89 SER F C 1
ATOM 3225 O O . SER F 1 89 ? 78.312 23.943 185.218 1.00 47.07 89 SER F O 1
ATOM 3228 N N . VAL F 1 90 ? 78.205 21.731 184.765 1.00 51.08 90 VAL F N 1
ATOM 3229 C CA . VAL F 1 90 ? 78.947 21.803 183.513 1.00 33.22 90 VAL F CA 1
ATOM 3230 C C . VAL F 1 90 ? 78.195 21.060 182.418 1.00 29.35 90 VAL F C 1
ATOM 3231 O O . VAL F 1 90 ? 77.640 19.981 182.651 1.00 55.30 90 VAL F O 1
ATOM 3235 N N . THR F 1 91 ? 78.165 21.647 181.226 1.00 28.59 91 THR F N 1
ATOM 3236 C CA . THR F 1 91 ? 77.733 20.962 180.018 1.00 25.35 91 THR F CA 1
ATOM 3237 C C . THR F 1 91 ? 78.925 20.964 179.079 1.00 29.83 91 THR F C 1
ATOM 3238 O O . THR F 1 91 ? 79.526 22.019 178.848 1.00 34.85 91 THR F O 1
ATOM 3242 N N . THR F 1 92 ? 79.290 19.795 178.563 1.00 56.93 92 THR F N 1
ATOM 3243 C CA . THR F 1 92 ? 80.454 19.780 177.696 1.00 25.45 92 THR F CA 1
ATOM 3244 C C . THR F 1 92 ? 80.048 20.208 176.294 1.00 79.16 92 THR F C 1
ATOM 3245 O O . THR F 1 92 ? 78.870 20.184 175.925 1.00 63.67 92 THR F O 1
ATOM 3249 N N . GLY F 1 93 ? 81.041 20.607 175.507 1.00 45.98 93 GLY F N 1
ATOM 3250 C CA . GLY F 1 93 ? 80.763 21.032 174.161 1.00 25.16 93 GLY F CA 1
ATOM 3251 C C . GLY F 1 93 ? 80.641 19.842 173.234 1.00 31.98 93 GLY F C 1
ATOM 3252 O O . GLY F 1 93 ? 81.219 18.784 173.461 1.00 38.88 93 GLY F O 1
ATOM 3253 N N . HIS F 1 94 ? 79.828 20.004 172.201 1.00 43.34 94 HIS F N 1
ATOM 3254 C CA . HIS F 1 94 ? 79.631 18.950 171.224 1.00 35.36 94 HIS F CA 1
ATOM 3255 C C . HIS F 1 94 ? 79.531 19.586 169.847 1.00 29.48 94 HIS F C 1
ATOM 3256 O O . HIS F 1 94 ? 79.345 20.797 169.709 1.00 41.85 94 HIS F O 1
ATOM 3263 N N . HIS F 1 95 ? 79.709 18.757 168.828 1.00 29.26 95 HIS F N 1
ATOM 3264 C CA . HIS F 1 95 ? 79.601 19.177 167.443 1.00 29.69 95 HIS F CA 1
ATOM 3265 C C . HIS F 1 95 ? 78.809 18.132 166.668 1.00 25.93 95 HIS F C 1
ATOM 3266 O O . HIS F 1 95 ? 78.443 17.079 167.195 1.00 31.37 95 HIS F O 1
ATOM 3273 N N . HIS F 1 96 ? 78.543 18.439 165.401 1.00 37.85 96 HIS F N 1
ATOM 3274 C CA . HIS F 1 96 ? 77.880 17.518 164.476 1.00 56.19 96 HIS F CA 1
ATOM 3275 C C . HIS F 1 96 ? 78.687 17.502 163.179 1.00 55.58 96 HIS F C 1
ATOM 3276 O O . HIS F 1 96 ? 78.600 18.447 162.391 1.00 43.34 96 HIS F O 1
ATOM 3283 N N . HIS F 1 97 ? 79.455 16.435 162.951 1.00 59.20 97 HIS F N 1
ATOM 3284 C CA . HIS F 1 97 ? 80.251 16.316 161.727 1.00 49.29 97 HIS F CA 1
ATOM 3285 C C . HIS F 1 97 ? 79.390 16.546 160.481 1.00 50.69 97 HIS F C 1
ATOM 3286 O O . HIS F 1 97 ? 78.173 16.333 160.504 1.00 52.17 97 HIS F O 1
ATOM 3293 N N . ASN G 1 7 ? 106.810 20.996 152.661 1.00 63.39 7 ASN G N 1
ATOM 3294 C CA . ASN G 1 7 ? 107.892 20.531 153.526 1.00 68.56 7 ASN G CA 1
ATOM 3295 C C . ASN G 1 7 ? 107.381 20.221 154.936 1.00 68.88 7 ASN G C 1
ATOM 3296 O O . ASN G 1 7 ? 106.207 19.929 155.108 1.00 80.65 7 ASN G O 1
ATOM 3301 N N . LEU G 1 8 ? 108.249 20.324 155.943 1.00 63.22 8 LEU G N 1
ATOM 3302 C CA . LEU G 1 8 ? 107.923 19.901 157.299 1.00 61.19 8 LEU G CA 1
ATOM 3303 C C . LEU G 1 8 ? 108.209 20.997 158.318 1.00 58.01 8 LEU G C 1
ATOM 3304 O O . LEU G 1 8 ? 109.289 21.593 158.301 1.00 61.50 8 LEU G O 1
ATOM 3309 N N . ARG G 1 9 ? 107.242 21.247 159.210 1.00 58.20 9 ARG G N 1
ATOM 3310 C CA . ARG G 1 9 ? 107.294 22.322 160.196 1.00 64.09 9 ARG G CA 1
ATOM 3311 C C . ARG G 1 9 ? 107.022 21.772 161.595 1.00 71.21 9 ARG G C 1
ATOM 3312 O O . ARG G 1 9 ? 106.265 20.813 161.766 1.00 75.12 9 ARG G O 1
ATOM 3314 N N . VAL G 1 10 ? 107.639 22.399 162.597 1.00 62.37 10 VAL G N 1
ATOM 3315 C CA . VAL G 1 10 ? 107.497 22.039 164.009 1.00 50.15 10 VAL G CA 1
ATOM 3316 C C . VAL G 1 10 ? 106.594 23.055 164.694 1.00 49.57 10 VAL G C 1
ATOM 3317 O O . VAL G 1 10 ? 106.967 24.225 164.845 1.00 56.99 10 VAL G O 1
ATOM 3321 N N . THR G 1 11 ? 105.403 22.609 165.108 1.00 45.37 11 THR G N 1
ATOM 3322 C CA . THR G 1 11 ? 104.424 23.516 165.695 1.00 46.91 11 THR G CA 1
ATOM 3323 C C . THR G 1 11 ? 104.741 23.808 167.158 1.00 76.92 11 THR G C 1
ATOM 3324 O O . THR G 1 11 ? 104.800 24.973 167.566 1.00 101.00 11 THR G O 1
ATOM 3328 N N . ASP G 1 12 ? 104.927 22.765 167.967 1.00 75.41 12 ASP G N 1
ATOM 3329 C CA . ASP G 1 12 ? 105.190 22.924 169.391 1.00 55.34 12 ASP G CA 1
ATOM 3330 C C . ASP G 1 12 ? 106.178 21.864 169.851 1.00 59.75 12 ASP G C 1
ATOM 3331 O O . ASP G 1 12 ? 106.130 20.721 169.393 1.00 75.86 12 ASP G O 1
ATOM 3333 N N . VAL G 1 13 ? 107.058 22.243 170.771 1.00 48.16 13 VAL G N 1
ATOM 3334 C CA . VAL G 1 13 ? 108.047 21.335 171.336 1.00 45.63 13 VAL G CA 1
ATOM 3335 C C . VAL G 1 13 ? 107.939 21.417 172.851 1.00 49.40 13 VAL G C 1
ATOM 3336 O O . VAL G 1 13 ? 107.964 22.512 173.424 1.00 63.54 13 VAL G O 1
ATOM 3340 N N . THR G 1 14 ? 107.821 20.266 173.496 1.00 42.06 14 THR G N 1
ATOM 3341 C CA . THR G 1 14 ? 107.707 20.183 174.944 1.00 34.35 14 THR G CA 1
ATOM 3342 C C . THR G 1 14 ? 108.890 19.395 175.498 1.00 36.50 14 THR G C 1
ATOM 3343 O O . THR G 1 14 ? 109.767 18.940 174.761 1.00 55.37 14 THR G O 1
ATOM 3347 N N . SER G 1 15 ? 108.917 19.253 176.823 1.00 34.50 15 SER G N 1
ATOM 3348 C CA . SER G 1 15 ? 109.950 18.440 177.455 1.00 32.78 15 SER G CA 1
ATOM 3349 C C . SER G 1 15 ? 109.839 16.970 177.069 1.00 35.10 15 SER G C 1
ATOM 3350 O O . SER G 1 15 ? 110.854 16.264 177.018 1.00 47.61 15 SER G O 1
ATOM 3352 N N . THR G 1 16 ? 108.627 16.487 176.798 1.00 40.72 16 THR G N 1
ATOM 3353 C CA . THR G 1 16 ? 108.406 15.071 176.550 1.00 36.94 16 THR G CA 1
ATOM 3354 C C . THR G 1 16 ? 107.784 14.767 175.195 1.00 36.72 16 THR G C 1
ATOM 3355 O O . THR G 1 16 ? 107.574 13.590 174.884 1.00 54.99 16 THR G O 1
ATOM 3359 N N . SER G 1 17 ? 107.486 15.773 174.375 1.00 34.94 17 SER G N 1
ATOM 3360 C CA . SER G 1 17 ? 106.800 15.516 173.116 1.00 36.59 17 SER G CA 1
ATOM 3361 C C . SER G 1 17 ? 107.211 16.560 172.088 1.00 42.95 17 SER G C 1
ATOM 3362 O O . SER G 1 17 ? 107.773 17.606 172.421 1.00 54.36 17 SER G O 1
ATOM 3365 N N . VAL G 1 18 ? 106.909 16.260 170.829 1.00 50.26 18 VAL G N 1
ATOM 3366 C CA . VAL G 1 18 ? 107.150 17.160 169.708 1.00 48.42 18 VAL G CA 1
ATOM 3367 C C . VAL G 1 18 ? 106.005 17.004 168.720 1.00 48.84 18 VAL G C 1
ATOM 3368 O O . VAL G 1 18 ? 105.528 15.891 168.472 1.00 65.60 18 VAL G O 1
ATOM 3372 N N . THR G 1 19 ? 105.546 18.128 168.180 1.00 41.81 19 THR G N 1
ATOM 3373 C CA . THR G 1 19 ? 104.495 18.160 167.178 1.00 47.66 19 THR G CA 1
ATOM 3374 C C . THR G 1 19 ? 105.102 18.491 165.821 1.00 47.29 19 THR G C 1
ATOM 3375 O O . THR G 1 19 ? 105.939 19.393 165.705 1.00 47.65 19 THR G O 1
ATOM 3379 N N . LEU G 1 20 ? 104.684 17.751 164.800 1.00 53.87 20 LEU G N 1
ATOM 3380 C CA . LEU G 1 20 ? 105.175 17.927 163.442 1.00 74.73 20 LEU G CA 1
ATOM 3381 C C . LEU G 1 20 ? 104.005 18.153 162.500 1.00 71.56 20 LEU G C 1
ATOM 3382 O O . LEU G 1 20 ? 102.928 17.573 162.674 1.00 72.60 20 LEU G O 1
ATOM 3387 N N . SER G 1 21 ? 104.234 18.997 161.501 1.00 71.62 21 SER G N 1
ATOM 3388 C CA . SER G 1 21 ? 103.278 19.247 160.437 1.00 75.33 21 SER G CA 1
ATOM 3389 C C . SER G 1 21 ? 104.025 19.278 159.114 1.00 60.40 21 SER G C 1
ATOM 3390 O O . SER G 1 21 ? 105.134 19.811 159.033 1.00 58.47 21 SER G O 1
ATOM 3392 N N . TRP G 1 22 ? 103.402 18.738 158.073 1.00 59.32 22 TRP G N 1
ATOM 3393 C CA . TRP G 1 22 ? 104.031 18.682 156.766 1.00 59.53 22 TRP G CA 1
ATOM 3394 C C . TRP G 1 22 ? 103.000 19.076 155.723 1.00 75.67 22 TRP G C 1
ATOM 3395 O O . TRP G 1 22 ? 101.795 18.919 155.932 1.00 87.30 22 TRP G O 1
ATOM 3406 N N . ARG G 1 23 ? 103.482 19.634 154.612 1.00 66.65 23 ARG G N 1
ATOM 3407 C CA . ARG G 1 23 ? 102.569 20.042 153.551 1.00 64.12 23 ARG G CA 1
ATOM 3408 C C . ARG G 1 23 ? 101.791 18.853 153.015 1.00 64.25 23 ARG G C 1
ATOM 3409 O O . ARG G 1 23 ? 100.595 18.965 152.727 1.00 77.93 23 ARG G O 1
ATOM 3411 N N . GLY G 1 24 ? 102.453 17.711 152.879 1.00 63.73 24 GLY G N 1
ATOM 3412 C CA . GLY G 1 24 ? 101.829 16.513 152.362 1.00 77.98 24 GLY G CA 1
ATOM 3413 C C . GLY G 1 24 ? 102.722 15.740 151.421 1.00 87.63 24 GLY G C 1
ATOM 3414 O O . GLY G 1 24 ? 103.859 15.411 151.760 1.00 99.64 24 GLY G O 1
ATOM 3415 N N . TYR G 1 25 ? 102.220 15.474 150.221 1.00 83.97 25 TYR G N 1
ATOM 3416 C CA . TYR G 1 25 ? 100.936 15.998 149.766 1.00 86.84 25 TYR G CA 1
ATOM 3417 C C . TYR G 1 25 ? 100.187 14.929 148.985 1.00 98.91 25 TYR G C 1
ATOM 3418 O O . TYR G 1 25 ? 100.810 14.049 148.390 1.00 96.12 25 TYR G O 1
ATOM 3420 N N . PRO G 1 26 ? 98.847 14.991 148.988 1.00 102.11 26 PRO G N 1
ATOM 3421 C CA . PRO G 1 26 ? 98.123 13.942 148.264 1.00 90.43 26 PRO G CA 1
ATOM 3422 C C . PRO G 1 26 ? 98.351 14.096 146.761 1.00 85.76 26 PRO G C 1
ATOM 3423 O O . PRO G 1 26 ? 98.727 15.191 146.338 1.00 80.56 26 PRO G O 1
ATOM 3427 N N . TRP G 1 27 ? 98.162 13.042 145.966 1.00 86.21 27 TRP G N 1
ATOM 3428 C CA . TRP G 1 27 ? 97.654 11.749 146.425 1.00 86.40 27 TRP G CA 1
ATOM 3429 C C . TRP G 1 27 ? 98.685 10.926 147.196 1.00 82.02 27 TRP G C 1
ATOM 3430 O O . TRP G 1 27 ? 99.756 10.592 146.686 1.00 84.91 27 TRP G O 1
ATOM 3432 N N . ALA G 1 28 ? 98.331 10.621 148.442 1.00 76.96 28 ALA G N 1
ATOM 3433 C CA . ALA G 1 28 ? 99.134 9.781 149.320 1.00 75.11 28 ALA G CA 1
ATOM 3434 C C . ALA G 1 28 ? 98.211 9.242 150.400 1.00 84.22 28 ALA G C 1
ATOM 3435 O O . ALA G 1 28 ? 97.481 10.014 151.029 1.00 93.50 28 ALA G O 1
ATOM 3437 N N . THR G 1 29 ? 98.238 7.927 150.607 1.00 85.06 29 THR G N 1
ATOM 3438 C CA . THR G 1 29 ? 97.364 7.301 151.590 1.00 79.56 29 THR G CA 1
ATOM 3439 C C . THR G 1 29 ? 97.905 7.391 153.008 1.00 81.82 29 THR G C 1
ATOM 3440 O O . THR G 1 29 ? 97.177 7.053 153.949 1.00 88.22 29 THR G O 1
ATOM 3442 N N . GLY G 1 30 ? 99.140 7.843 153.191 1.00 86.87 30 GLY G N 1
ATOM 3443 C CA . GLY G 1 30 ? 99.681 7.939 154.533 1.00 56.42 30 GLY G CA 1
ATOM 3444 C C . GLY G 1 30 ? 101.093 8.469 154.549 1.00 58.26 30 GLY G C 1
ATOM 3445 O O . GLY G 1 30 ? 101.681 8.785 153.510 1.00 60.39 30 GLY G O 1
ATOM 3446 N N . TYR G 1 31 ? 101.627 8.576 155.766 1.00 67.15 31 TYR G N 1
ATOM 3447 C CA . TYR G 1 31 ? 102.932 9.175 155.985 1.00 59.50 31 TYR G CA 1
ATOM 3448 C C . TYR G 1 31 ? 103.718 8.353 156.990 1.00 63.54 31 TYR G C 1
ATOM 3449 O O . TYR G 1 31 ? 103.153 7.766 157.917 1.00 55.97 31 TYR G O 1
ATOM 3458 N N . ARG G 1 32 ? 105.035 8.338 156.809 1.00 74.33 32 ARG G N 1
ATOM 3459 C CA . ARG G 1 32 ? 105.941 7.639 157.708 1.00 66.95 32 ARG G CA 1
ATOM 3460 C C . ARG G 1 32 ? 106.839 8.664 158.379 1.00 66.76 32 ARG G C 1
ATOM 3461 O O . ARG G 1 32 ? 107.656 9.309 157.714 1.00 71.15 32 ARG G O 1
ATOM 3465 N N . VAL G 1 33 ? 106.703 8.791 159.693 1.00 75.08 33 VAL G N 1
ATOM 3466 C CA . VAL G 1 33 ? 107.501 9.711 160.490 1.00 60.04 33 VAL G CA 1
ATOM 3467 C C . VAL G 1 33 ? 108.572 8.903 161.207 1.00 56.87 33 VAL G C 1
ATOM 3468 O O . VAL G 1 33 ? 108.268 7.921 161.893 1.00 62.47 33 VAL G O 1
ATOM 3470 N N . GLU G 1 34 ? 109.825 9.287 161.025 1.00 58.01 34 GLU G N 1
ATOM 3471 C CA . GLU G 1 34 ? 110.943 8.633 161.682 1.00 57.63 34 GLU G CA 1
ATOM 3472 C C . GLU G 1 34 ? 111.569 9.585 162.688 1.00 58.79 34 GLU G C 1
ATOM 3473 O O . GLU G 1 34 ? 111.759 10.767 162.392 1.00 62.73 34 GLU G O 1
ATOM 3475 N N . TYR G 1 35 ? 111.895 9.079 163.877 1.00 67.62 35 TYR G N 1
ATOM 3476 C CA . TYR G 1 35 ? 112.563 9.925 164.850 1.00 72.86 35 TYR G CA 1
ATOM 3477 C C . TYR G 1 35 ? 113.657 9.122 165.532 1.00 74.63 35 TYR G C 1
ATOM 3478 O O . TYR G 1 35 ? 113.529 7.914 165.744 1.00 84.96 35 TYR G O 1
ATOM 3487 N N . ARG G 1 36 ? 114.741 9.818 165.866 1.00 60.57 36 ARG G N 1
ATOM 3488 C CA . ARG G 1 36 ? 115.890 9.216 166.518 1.00 57.46 36 ARG G CA 1
ATOM 3489 C C . ARG G 1 36 ? 116.602 10.280 167.333 1.00 63.61 36 ARG G C 1
ATOM 3490 O O . ARG G 1 36 ? 116.580 11.465 166.988 1.00 64.18 36 ARG G O 1
ATOM 3498 N N . GLU G 1 37 ? 117.250 9.840 168.405 1.00 65.98 37 GLU G N 1
ATOM 3499 C CA . GLU G 1 37 ? 118.171 10.708 169.109 1.00 60.65 37 GLU G CA 1
ATOM 3500 C C . GLU G 1 37 ? 119.397 10.968 168.235 1.00 70.82 37 GLU G C 1
ATOM 3501 O O . GLU G 1 37 ? 119.610 10.319 167.206 1.00 87.28 37 GLU G O 1
ATOM 3507 N N . ALA G 1 38 ? 120.196 11.958 168.641 1.00 61.53 38 ALA G N 1
ATOM 3508 C CA . ALA G 1 38 ? 121.406 12.284 167.891 1.00 56.81 38 ALA G CA 1
ATOM 3509 C C . ALA G 1 38 ? 122.333 11.076 167.817 1.00 56.44 38 ALA G C 1
ATOM 3510 O O . ALA G 1 38 ? 122.777 10.685 166.730 1.00 46.01 38 ALA G O 1
ATOM 3512 N N . GLY G 1 39 ? 122.624 10.470 168.961 1.00 71.46 39 GLY G N 1
ATOM 3513 C CA . GLY G 1 39 ? 123.231 9.154 169.018 1.00 78.37 39 GLY G CA 1
ATOM 3514 C C . GLY G 1 39 ? 122.255 8.167 169.658 1.00 73.87 39 GLY G C 1
ATOM 3515 O O . GLY G 1 39 ? 121.655 8.465 170.690 1.00 65.65 39 GLY G O 1
ATOM 3516 N N . GLY G 1 40 ? 122.107 7.013 169.015 1.00 76.52 40 GLY G N 1
ATOM 3517 C CA . GLY G 1 40 ? 121.230 5.966 169.512 1.00 75.73 40 GLY G CA 1
ATOM 3518 C C . GLY G 1 40 ? 119.856 5.957 168.867 1.00 64.15 40 GLY G C 1
ATOM 3519 O O . GLY G 1 40 ? 119.275 4.899 168.619 1.00 58.48 40 GLY G O 1
ATOM 3520 N N . TRP G 1 42 ? 117.121 4.706 164.799 1.00 73.10 42 TRP G N 1
ATOM 3521 C CA . TRP G 1 42 ? 115.962 5.136 164.025 1.00 66.23 42 TRP G CA 1
ATOM 3522 C C . TRP G 1 42 ? 114.711 4.368 164.439 1.00 64.86 42 TRP G C 1
ATOM 3523 O O . TRP G 1 42 ? 114.754 3.152 164.627 1.00 75.32 42 TRP G O 1
ATOM 3525 N N . LYS G 1 43 ? 113.597 5.082 164.572 1.00 67.88 43 LYS G N 1
ATOM 3526 C CA . LYS G 1 43 ? 112.300 4.469 164.810 1.00 76.46 43 LYS G CA 1
ATOM 3527 C C . LYS G 1 43 ? 111.326 4.883 163.714 1.00 71.53 43 LYS G C 1
ATOM 3528 O O . LYS G 1 43 ? 111.553 5.853 162.985 1.00 58.42 43 LYS G O 1
ATOM 3530 N N . GLU G 1 44 ? 110.233 4.130 163.602 1.00 76.48 44 GLU G N 1
ATOM 3531 C CA . GLU G 1 44 ? 109.246 4.348 162.552 1.00 83.01 44 GLU G CA 1
ATOM 3532 C C . GLU G 1 44 ? 107.848 4.346 163.154 1.00 81.89 44 GLU G C 1
ATOM 3533 O O . GLU G 1 44 ? 107.511 3.457 163.940 1.00 84.93 44 GLU G O 1
ATOM 3535 N N . VAL G 1 45 ? 107.045 5.347 162.789 1.00 81.51 45 VAL G N 1
ATOM 3536 C CA . VAL G 1 45 ? 105.645 5.444 163.189 1.00 92.80 45 VAL G CA 1
ATOM 3537 C C . VAL G 1 45 ? 104.815 5.750 161.948 1.00 119.41 45 VAL G C 1
ATOM 3538 O O . VAL G 1 45 ? 105.223 6.550 161.098 1.00 120.44 45 VAL G O 1
ATOM 3542 N N . THR G 1 46 ? 103.668 5.078 161.825 1.00 142.60 46 THR G N 1
ATOM 3543 C CA . THR G 1 46 ? 102.819 5.166 160.644 1.00 154.22 46 THR G CA 1
ATOM 3544 C C . THR G 1 46 ? 101.594 6.034 160.910 1.00 150.81 46 THR G C 1
ATOM 3545 O O . THR G 1 46 ? 100.837 5.776 161.857 1.00 157.35 46 THR G O 1
ATOM 3549 N N . VAL G 1 47 ? 101.436 7.083 160.100 1.00 135.29 47 VAL G N 1
ATOM 3550 C CA . VAL G 1 47 ? 100.238 7.926 160.094 1.00 116.43 47 VAL G CA 1
ATOM 3551 C C . VAL G 1 47 ? 99.632 7.890 158.691 1.00 113.53 47 VAL G C 1
ATOM 3552 O O . VAL G 1 47 ? 100.213 8.413 157.721 1.00 101.12 47 VAL G O 1
ATOM 3554 N N . PRO G 1 48 ? 98.493 7.250 158.516 1.00 92.40 48 PRO G N 1
ATOM 3555 C CA . PRO G 1 48 ? 97.900 7.253 157.185 1.00 95.91 48 PRO G CA 1
ATOM 3556 C C . PRO G 1 48 ? 96.954 8.406 156.934 1.00 104.30 48 PRO G C 1
ATOM 3557 O O . PRO G 1 48 ? 96.030 8.642 157.711 1.00 103.07 48 PRO G O 1
ATOM 3561 N N . GLY G 1 49 ? 97.074 8.985 155.748 1.00 111.94 49 GLY G N 1
ATOM 3562 C CA . GLY G 1 49 ? 96.352 10.204 155.441 1.00 113.56 49 GLY G CA 1
ATOM 3563 C C . GLY G 1 49 ? 94.827 10.222 155.454 1.00 116.13 49 GLY G C 1
ATOM 3564 O O . GLY G 1 49 ? 94.183 9.186 155.509 1.00 128.76 49 GLY G O 1
ATOM 3565 N N . ASP G 1 50 ? 94.259 11.425 155.387 1.00 102.83 50 ASP G N 1
ATOM 3566 C CA . ASP G 1 50 ? 95.129 12.582 155.316 1.00 79.03 50 ASP G CA 1
ATOM 3567 C C . ASP G 1 50 ? 94.731 13.762 156.189 1.00 64.39 50 ASP G C 1
ATOM 3568 O O . ASP G 1 50 ? 93.716 14.408 155.960 1.00 60.47 50 ASP G O 1
ATOM 3573 N N . LEU G 1 51 ? 95.573 14.034 157.192 1.00 57.85 51 LEU G N 1
ATOM 3574 C CA . LEU G 1 51 ? 95.370 15.198 158.050 1.00 57.57 51 LEU G CA 1
ATOM 3575 C C . LEU G 1 51 ? 95.373 16.482 157.231 1.00 76.37 51 LEU G C 1
ATOM 3576 O O . LEU G 1 51 ? 94.601 17.408 157.510 1.00 86.64 51 LEU G O 1
ATOM 3581 N N . SER G 1 52 ? 96.237 16.546 156.221 1.00 75.26 52 SER G N 1
ATOM 3582 C CA . SER G 1 52 ? 96.486 17.719 155.378 1.00 57.34 52 SER G CA 1
ATOM 3583 C C . SER G 1 52 ? 97.330 18.864 155.995 1.00 69.03 52 SER G C 1
ATOM 3584 O O . SER G 1 52 ? 97.119 20.007 155.592 1.00 83.53 52 SER G O 1
ATOM 3587 N N . HIS G 1 53 ? 98.308 18.636 156.892 1.00 65.62 53 HIS G N 1
ATOM 3588 C CA . HIS G 1 53 ? 98.828 17.363 157.427 1.00 68.70 53 HIS G CA 1
ATOM 3589 C C . HIS G 1 53 ? 99.502 17.659 158.795 1.00 68.53 53 HIS G C 1
ATOM 3590 O O . HIS G 1 53 ? 100.021 18.760 158.971 1.00 71.73 53 HIS G O 1
ATOM 3597 N N . ARG G 1 54 ? 99.523 16.705 159.746 1.00 63.57 54 ARG G N 1
ATOM 3598 C CA . ARG G 1 54 ? 99.988 16.993 161.112 1.00 54.12 54 ARG G CA 1
ATOM 3599 C C . ARG G 1 54 ? 100.064 15.757 162.015 1.00 69.59 54 ARG G C 1
ATOM 3600 O O . ARG G 1 54 ? 99.267 14.826 161.862 1.00 87.31 54 ARG G O 1
ATOM 3608 N N . TYR G 1 55 ? 101.026 15.728 162.947 1.00 59.84 55 TYR G N 1
ATOM 3609 C CA . TYR G 1 55 ? 101.112 14.653 163.937 1.00 53.19 55 TYR G CA 1
ATOM 3610 C C . TYR G 1 55 ? 101.957 15.057 165.149 1.00 44.06 55 TYR G C 1
ATOM 3611 O O . TYR G 1 55 ? 102.917 15.823 165.026 1.00 36.92 55 TYR G O 1
ATOM 3620 N N . THR G 1 56 ? 101.596 14.513 166.321 1.00 49.89 56 THR G N 1
ATOM 3621 C CA . THR G 1 56 ? 102.283 14.768 167.591 1.00 42.73 56 THR G CA 1
ATOM 3622 C C . THR G 1 56 ? 102.960 13.495 168.094 1.00 50.75 56 THR G C 1
ATOM 3623 O O . THR G 1 56 ? 102.286 12.486 168.329 1.00 61.47 56 THR G O 1
ATOM 3627 N N . VAL G 1 57 ? 104.282 13.546 168.271 1.00 46.33 57 VAL G N 1
ATOM 3628 C CA . VAL G 1 57 ? 105.075 12.421 168.771 1.00 41.16 57 VAL G CA 1
ATOM 3629 C C . VAL G 1 57 ? 105.306 12.590 170.271 1.00 38.83 57 VAL G C 1
ATOM 3630 O O . VAL G 1 57 ? 105.865 13.604 170.705 1.00 39.35 57 VAL G O 1
ATOM 3634 N N . THR G 1 58 ? 104.907 11.591 171.067 1.00 35.29 58 THR G N 1
ATOM 3635 C CA . THR G 1 58 ? 105.032 11.626 172.523 1.00 38.39 58 THR G CA 1
ATOM 3636 C C . THR G 1 58 ? 106.134 10.671 172.984 1.00 34.68 58 THR G C 1
ATOM 3637 O O . THR G 1 58 ? 106.723 9.928 172.195 1.00 53.82 58 THR G O 1
ATOM 3641 N N . GLY G 1 59 ? 106.407 10.697 174.288 1.00 38.56 59 GLY G N 1
ATOM 3642 C CA . GLY G 1 59 ? 107.362 9.780 174.882 1.00 54.80 59 GLY G CA 1
ATOM 3643 C C . GLY G 1 59 ? 108.824 10.143 174.746 1.00 56.65 59 GLY G C 1
ATOM 3644 O O . GLY G 1 59 ? 109.677 9.248 174.755 1.00 47.19 59 GLY G O 1
ATOM 3645 N N . LEU G 1 60 ? 109.148 11.427 174.615 1.00 51.60 60 LEU G N 1
ATOM 3646 C CA . LEU G 1 60 ? 110.535 11.840 174.460 1.00 54.32 60 LEU G CA 1
ATOM 3647 C C . LEU G 1 60 ? 111.177 12.172 175.800 1.00 58.82 60 LEU G C 1
ATOM 3648 O O . LEU G 1 60 ? 110.504 12.542 176.766 1.00 54.10 60 LEU G O 1
ATOM 3653 N N . LYS G 1 61 ? 112.504 12.041 175.843 1.00 55.66 61 LYS G N 1
ATOM 3654 C CA . LYS G 1 61 ? 113.287 12.373 177.026 1.00 40.92 61 LYS G CA 1
ATOM 3655 C C . LYS G 1 61 ? 113.649 13.853 177.006 1.00 46.63 61 LYS G C 1
ATOM 3656 O O . LYS G 1 61 ? 114.134 14.350 175.983 1.00 66.47 61 LYS G O 1
ATOM 3660 N N . PRO G 1 62 ? 113.438 14.578 178.102 1.00 39.82 62 PRO G N 1
ATOM 3661 C CA . PRO G 1 62 ? 113.838 15.990 178.147 1.00 31.95 62 PRO G CA 1
ATOM 3662 C C . PRO G 1 62 ? 115.330 16.188 177.919 1.00 34.25 62 PRO G C 1
ATOM 3663 O O . PRO G 1 62 ? 116.158 15.358 178.301 1.00 37.00 62 PRO G O 1
ATOM 3667 N N . GLY G 1 63 ? 115.663 17.315 177.290 1.00 37.25 63 GLY G N 1
ATOM 3668 C CA . GLY G 1 63 ? 117.051 17.686 177.083 1.00 33.76 63 GLY G CA 1
ATOM 3669 C C . GLY G 1 63 ? 117.796 16.777 176.136 1.00 39.74 63 GLY G C 1
ATOM 3670 O O . GLY G 1 63 ? 119.010 16.596 176.285 1.00 41.59 63 GLY G O 1
ATOM 3671 N N . THR G 1 64 ? 117.109 16.227 175.141 1.00 47.53 64 THR G N 1
ATOM 3672 C CA . THR G 1 64 ? 117.684 15.244 174.240 1.00 48.78 64 THR G CA 1
ATOM 3673 C C . THR G 1 64 ? 117.587 15.750 172.806 1.00 38.51 64 THR G C 1
ATOM 3674 O O . THR G 1 64 ? 116.567 16.322 172.410 1.00 34.47 64 THR G O 1
ATOM 3678 N N . GLU G 1 65 ? 118.646 15.530 172.025 1.00 37.61 65 GLU G N 1
ATOM 3679 C CA . GLU G 1 65 ? 118.655 15.909 170.618 1.00 35.43 65 GLU G CA 1
ATOM 3680 C C . GLU G 1 65 ? 117.965 14.831 169.792 1.00 42.71 65 GLU G C 1
ATOM 3681 O O . GLU G 1 65 ? 118.358 13.661 169.841 1.00 51.55 65 GLU G O 1
ATOM 3687 N N . TYR G 1 66 ? 116.964 15.230 169.008 1.00 40.70 66 TYR G N 1
ATOM 3688 C CA . TYR G 1 66 ? 116.192 14.314 168.181 1.00 54.82 66 TYR G CA 1
ATOM 3689 C C . TYR G 1 66 ? 116.193 14.766 166.722 1.00 55.96 66 TYR G C 1
ATOM 3690 O O . TYR G 1 66 ? 116.353 15.952 166.418 1.00 79.83 66 TYR G O 1
ATOM 3699 N N . GLU G 1 67 ? 116.009 13.803 165.814 1.00 41.72 67 GLU G N 1
ATOM 3700 C CA . GLU G 1 67 ? 115.842 14.071 164.390 1.00 47.58 67 GLU G CA 1
ATOM 3701 C C . GLU G 1 67 ? 114.555 13.436 163.877 1.00 59.81 67 GLU G C 1
ATOM 3702 O O . GLU G 1 67 ? 114.238 12.298 164.223 1.00 60.85 67 GLU G O 1
ATOM 3708 N N . PHE G 1 68 ? 113.830 14.169 163.031 1.00 64.27 68 PHE G N 1
ATOM 3709 C CA . PHE G 1 68 ? 112.534 13.739 162.516 1.00 54.12 68 PHE G CA 1
ATOM 3710 C C . PHE G 1 68 ? 112.522 13.866 161.001 1.00 56.00 68 PHE G C 1
ATOM 3711 O O . PHE G 1 68 ? 113.040 14.842 160.454 1.00 61.17 68 PHE G O 1
ATOM 3719 N N . ARG G 1 69 ? 111.911 12.894 160.325 1.00 59.57 69 ARG G N 1
ATOM 3720 C CA . ARG G 1 69 ? 111.703 12.973 158.885 1.00 48.44 69 ARG G CA 1
ATOM 3721 C C . ARG G 1 69 ? 110.372 12.323 158.537 1.00 54.55 69 ARG G C 1
ATOM 3722 O O . ARG G 1 69 ? 109.979 11.328 159.152 1.00 67.14 69 ARG G O 1
ATOM 3724 N N . VAL G 1 70 ? 109.692 12.880 157.538 1.00 48.08 70 VAL G N 1
ATOM 3725 C CA . VAL G 1 70 ? 108.381 12.409 157.106 1.00 45.12 70 VAL G CA 1
ATOM 3726 C C . VAL G 1 70 ? 108.449 12.051 155.628 1.00 49.36 70 VAL G C 1
ATOM 3727 O O . VAL G 1 70 ? 109.071 12.767 154.836 1.00 48.46 70 VAL G O 1
ATOM 3731 N N . ARG G 1 71 ? 107.812 10.938 155.262 1.00 47.63 71 ARG G N 1
ATOM 3732 C CA . ARG G 1 71 ? 107.752 10.481 153.882 1.00 57.50 71 ARG G CA 1
ATOM 3733 C C . ARG G 1 71 ? 106.301 10.196 153.537 1.00 60.50 71 ARG G C 1
ATOM 3734 O O . ARG G 1 71 ? 105.578 9.580 154.325 1.00 68.45 71 ARG G O 1
ATOM 3736 N N . ALA G 1 72 ? 105.879 10.642 152.358 1.00 50.68 72 ALA G N 1
ATOM 3737 C CA . ALA G 1 72 ? 104.532 10.350 151.904 1.00 44.93 72 ALA G CA 1
ATOM 3738 C C . ALA G 1 72 ? 104.448 8.908 151.425 1.00 50.63 72 ALA G C 1
ATOM 3739 O O . ALA G 1 72 ? 105.409 8.356 150.879 1.00 53.73 72 ALA G O 1
ATOM 3741 N N . VAL G 1 73 ? 103.304 8.282 151.682 1.00 50.84 73 VAL G N 1
ATOM 3742 C CA . VAL G 1 73 ? 103.042 6.907 151.278 1.00 51.65 73 VAL G CA 1
ATOM 3743 C C . VAL G 1 73 ? 101.664 6.844 150.630 1.00 59.23 73 VAL G C 1
ATOM 3744 O O . VAL G 1 73 ? 100.713 7.459 151.126 1.00 72.27 73 VAL G O 1
ATOM 3748 N N . ASN G 1 74 ? 101.545 6.081 149.545 1.00 63.42 74 ASN G N 1
ATOM 3749 C CA . ASN G 1 74 ? 100.243 5.647 149.049 1.00 71.24 74 ASN G CA 1
ATOM 3750 C C . ASN G 1 74 ? 100.063 4.164 149.349 1.00 86.08 74 ASN G C 1
ATOM 3751 O O . ASN G 1 74 ? 99.346 3.810 150.289 1.00 97.04 74 ASN G O 1
ATOM 3756 N N . ARG G 1 75 ? 100.705 3.288 148.578 1.00 79.15 75 ARG G N 1
ATOM 3757 C CA . ARG G 1 75 ? 100.788 1.871 148.911 1.00 69.51 75 ARG G CA 1
ATOM 3758 C C . ARG G 1 75 ? 102.231 1.457 149.148 1.00 61.56 75 ARG G C 1
ATOM 3759 O O . ARG G 1 75 ? 102.576 1.024 150.252 1.00 55.92 75 ARG G O 1
ATOM 3762 N N . VAL G 1 76 ? 103.089 1.615 148.138 1.00 70.96 76 VAL G N 1
ATOM 3763 C CA . VAL G 1 76 ? 104.489 1.227 148.269 1.00 70.03 76 VAL G CA 1
ATOM 3764 C C . VAL G 1 76 ? 105.222 2.155 149.226 1.00 65.71 76 VAL G C 1
ATOM 3765 O O . VAL G 1 76 ? 105.970 1.701 150.092 1.00 65.58 76 VAL G O 1
ATOM 3767 N N . GLY G 1 77 ? 105.035 3.460 149.090 1.00 65.05 77 GLY G N 1
ATOM 3768 C CA . GLY G 1 77 ? 105.746 4.371 149.963 1.00 65.72 77 GLY G CA 1
ATOM 3769 C C . GLY G 1 77 ? 106.352 5.526 149.200 1.00 79.20 77 GLY G C 1
ATOM 3770 O O . GLY G 1 77 ? 107.502 5.911 149.430 1.00 77.21 77 GLY G O 1
ATOM 3771 N N . ARG G 1 78 ? 105.576 6.078 148.276 1.00 91.90 78 ARG G N 1
ATOM 3772 C CA . ARG G 1 78 ? 106.041 7.183 147.456 1.00 85.94 78 ARG G CA 1
ATOM 3773 C C . ARG G 1 78 ? 105.095 8.372 147.568 1.00 79.59 78 ARG G C 1
ATOM 3774 O O . ARG G 1 78 ? 105.449 9.494 147.212 1.00 73.56 78 ARG G O 1
ATOM 3776 N N . PRO G 1 85 ? 111.986 14.272 150.766 1.00 64.47 85 PRO G N 1
ATOM 3777 C CA . PRO G 1 85 ? 112.854 13.990 151.914 1.00 70.65 85 PRO G CA 1
ATOM 3778 C C . PRO G 1 85 ? 113.198 15.244 152.712 1.00 72.73 85 PRO G C 1
ATOM 3779 O O . PRO G 1 85 ? 114.204 15.893 152.426 1.00 79.73 85 PRO G O 1
ATOM 3783 N N . SER G 1 86 ? 112.368 15.574 153.698 1.00 66.27 86 SER G N 1
ATOM 3784 C CA . SER G 1 86 ? 112.570 16.733 154.557 1.00 67.45 86 SER G CA 1
ATOM 3785 C C . SER G 1 86 ? 112.724 16.267 155.996 1.00 51.84 86 SER G C 1
ATOM 3786 O O . SER G 1 86 ? 111.872 15.536 156.510 1.00 46.84 86 SER G O 1
ATOM 3789 N N . SER G 1 87 ? 113.808 16.686 156.640 1.00 61.29 87 SER G N 1
ATOM 3790 C CA . SER G 1 87 ? 114.086 16.298 158.012 1.00 71.26 87 SER G CA 1
ATOM 3791 C C . SER G 1 87 ? 114.304 17.535 158.868 1.00 71.28 87 SER G C 1
ATOM 3792 O O . SER G 1 87 ? 114.793 18.562 158.391 1.00 85.64 87 SER G O 1
ATOM 3795 N N . VAL G 1 88 ? 113.954 17.419 160.144 1.00 53.73 88 VAL G N 1
ATOM 3796 C CA . VAL G 1 88 ? 114.167 18.486 161.109 1.00 56.39 88 VAL G CA 1
ATOM 3797 C C . VAL G 1 88 ? 114.831 17.887 162.339 1.00 72.57 88 VAL G C 1
ATOM 3798 O O . VAL G 1 88 ? 114.596 16.730 162.700 1.00 79.11 88 VAL G O 1
ATOM 3802 N N . SER G 1 89 ? 115.666 18.693 162.985 1.00 72.43 89 SER G N 1
ATOM 3803 C CA . SER G 1 89 ? 116.383 18.302 164.189 1.00 53.68 89 SER G CA 1
ATOM 3804 C C . SER G 1 89 ? 115.802 19.072 165.365 1.00 67.28 89 SER G C 1
ATOM 3805 O O . SER G 1 89 ? 115.584 20.281 165.264 1.00 74.35 89 SER G O 1
ATOM 3808 N N . VAL G 1 90 ? 115.557 18.378 166.475 1.00 61.35 90 VAL G N 1
ATOM 3809 C CA . VAL G 1 90 ? 114.885 18.962 167.629 1.00 56.84 90 VAL G CA 1
ATOM 3810 C C . VAL G 1 90 ? 115.659 18.633 168.899 1.00 44.46 90 VAL G C 1
ATOM 3811 O O . VAL G 1 90 ? 116.156 17.513 169.064 1.00 47.04 90 VAL G O 1
ATOM 3815 N N . THR G 1 91 ? 115.760 19.613 169.794 1.00 32.89 91 THR G N 1
ATOM 3816 C CA . THR G 1 91 ? 116.259 19.411 171.146 1.00 35.46 91 THR G CA 1
ATOM 3817 C C . THR G 1 91 ? 115.125 19.722 172.108 1.00 39.88 91 THR G C 1
ATOM 3818 O O . THR G 1 91 ? 114.532 20.804 172.041 1.00 38.47 91 THR G O 1
ATOM 3822 N N . THR G 1 92 ? 114.825 18.785 173.002 1.00 40.07 92 THR G N 1
ATOM 3823 C CA . THR G 1 92 ? 113.712 19.023 173.904 1.00 32.52 92 THR G CA 1
ATOM 3824 C C . THR G 1 92 ? 114.160 19.874 175.083 1.00 42.65 92 THR G C 1
ATOM 3825 O O . THR G 1 92 ? 115.351 19.990 175.385 1.00 47.44 92 THR G O 1
ATOM 3829 N N . GLY G 1 93 ? 113.185 20.472 175.754 1.00 37.32 93 GLY G N 1
ATOM 3830 C CA . GLY G 1 93 ? 113.475 21.287 176.906 1.00 25.44 93 GLY G CA 1
ATOM 3831 C C . GLY G 1 93 ? 113.632 20.422 178.141 1.00 31.55 93 GLY G C 1
ATOM 3832 O O . GLY G 1 93 ? 113.033 19.357 178.260 1.00 39.05 93 GLY G O 1
ATOM 3833 N N . HIS G 1 94 ? 114.450 20.900 179.068 1.00 28.56 94 HIS G N 1
ATOM 3834 C CA . HIS G 1 94 ? 114.732 20.186 180.297 1.00 27.24 94 HIS G CA 1
ATOM 3835 C C . HIS G 1 94 ? 114.712 21.216 181.411 1.00 25.88 94 HIS G C 1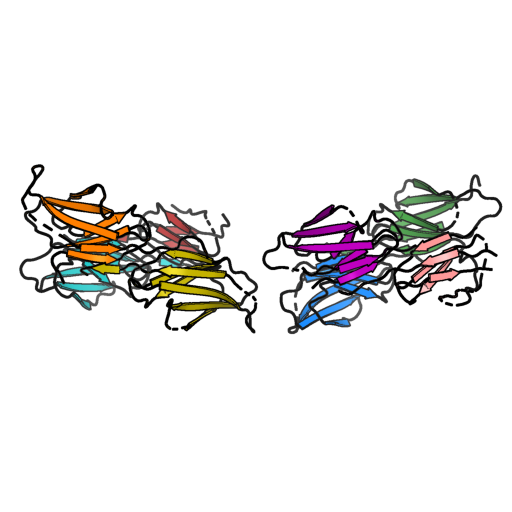
ATOM 3836 O O . HIS G 1 94 ? 114.585 22.421 181.168 1.00 34.90 94 HIS G O 1
ATOM 3843 N N . HIS G 1 95 ? 114.796 20.745 182.647 1.00 40.07 95 HIS G N 1
ATOM 3844 C CA . HIS G 1 95 ? 114.772 21.689 183.750 1.00 41.05 95 HIS G CA 1
ATOM 3845 C C . HIS G 1 95 ? 115.213 21.006 185.033 1.00 27.70 95 HIS G C 1
ATOM 3846 O O . HIS G 1 95 ? 115.242 19.777 185.135 1.00 34.91 95 HIS G O 1
ATOM 3853 N N . HIS G 1 96 ? 115.521 21.837 186.023 1.00 33.73 96 HIS G N 1
ATOM 3854 C CA . HIS G 1 96 ? 115.846 21.422 187.384 1.00 38.72 96 HIS G CA 1
ATOM 3855 C C . HIS G 1 96 ? 115.232 22.501 188.289 1.00 54.79 96 HIS G C 1
ATOM 3856 O O . HIS G 1 96 ? 115.652 23.651 188.188 1.00 64.67 96 HIS G O 1
ATOM 3863 N N . HIS G 1 97 ? 114.282 22.192 189.182 1.00 75.73 97 HIS G N 1
ATOM 3864 C CA . HIS G 1 97 ? 113.954 20.851 189.678 1.00 75.56 97 HIS G CA 1
ATOM 3865 C C . HIS G 1 97 ? 112.439 20.541 189.758 1.00 64.03 97 HIS G C 1
ATOM 3866 O O . HIS G 1 97 ? 111.782 20.916 190.727 1.00 29.28 97 HIS G O 1
ATOM 3873 N N . HIS G 1 98 ? 111.927 19.849 188.737 1.00 47.56 98 HIS G N 1
ATOM 3874 C CA . HIS G 1 98 ? 110.557 19.294 188.615 1.00 28.08 98 HIS G CA 1
ATOM 3875 C C . HIS G 1 98 ? 109.409 19.981 189.365 1.00 58.87 98 HIS G C 1
ATOM 3876 O O . HIS G 1 98 ? 108.253 19.943 188.909 1.00 59.97 98 HIS G O 1
ATOM 3883 N N . ASN H 1 7 ? 112.666 24.417 90.900 1.00 80.04 7 ASN H N 1
ATOM 3884 C CA . ASN H 1 7 ? 113.836 23.732 91.440 1.00 86.51 7 ASN H CA 1
ATOM 3885 C C . ASN H 1 7 ? 113.435 22.617 92.406 1.00 79.97 7 ASN H C 1
ATOM 3886 O O . ASN H 1 7 ? 112.511 21.849 92.135 1.00 66.47 7 ASN H O 1
ATOM 3888 N N . LEU H 1 8 ? 114.142 22.530 93.532 1.00 82.97 8 LEU H N 1
ATOM 3889 C CA . LEU H 1 8 ? 113.893 21.519 94.550 1.00 78.43 8 LEU H CA 1
ATOM 3890 C C . LEU H 1 8 ? 113.535 22.197 95.865 1.00 81.88 8 LEU H C 1
ATOM 3891 O O . LEU H 1 8 ? 114.049 23.277 96.175 1.00 98.84 8 LEU H O 1
ATOM 3893 N N . ARG H 1 9 ? 112.651 21.561 96.636 1.00 81.39 9 ARG H N 1
ATOM 3894 C CA . ARG H 1 9 ? 112.161 22.124 97.889 1.00 75.57 9 ARG H CA 1
ATOM 3895 C C . ARG H 1 9 ? 111.986 21.020 98.921 1.00 72.20 9 ARG H C 1
ATOM 3896 O O . ARG H 1 9 ? 111.401 19.976 98.619 1.00 69.42 9 ARG H O 1
ATOM 3900 N N . VAL H 1 10 ? 112.474 21.260 100.136 1.00 69.62 10 VAL H N 1
ATOM 3901 C CA . VAL H 1 10 ? 112.338 20.327 101.250 1.00 70.92 10 VAL H CA 1
ATOM 3902 C C . VAL H 1 10 ? 111.668 21.056 102.409 1.00 73.00 10 VAL H C 1
ATOM 3903 O O . VAL H 1 10 ? 112.111 22.141 102.807 1.00 73.50 10 VAL H O 1
ATOM 3907 N N . THR H 1 11 ? 110.600 20.462 102.946 1.00 72.11 11 THR H N 1
ATOM 3908 C CA . THR H 1 11 ? 109.737 21.131 103.914 1.00 69.26 11 THR H CA 1
ATOM 3909 C C . THR H 1 11 ? 109.926 20.617 105.336 1.00 78.45 11 THR H C 1
ATOM 3910 O O . THR H 1 11 ? 110.228 21.403 106.238 1.00 102.79 11 THR H O 1
ATOM 3914 N N . ASP H 1 12 ? 109.742 19.320 105.573 1.00 68.95 12 ASP H N 1
ATOM 3915 C CA . ASP H 1 12 ? 109.750 18.759 106.924 1.00 79.21 12 ASP H CA 1
ATOM 3916 C C . ASP H 1 12 ? 110.933 17.807 107.072 1.00 72.44 12 ASP H C 1
ATOM 3917 O O . ASP H 1 12 ? 110.898 16.684 106.560 1.00 81.92 12 ASP H O 1
ATOM 3919 N N . VAL H 1 13 ? 111.972 18.249 107.777 1.00 55.89 13 VAL H N 1
ATOM 3920 C CA . VAL H 1 13 ? 113.130 17.419 108.082 1.00 51.40 13 VAL H CA 1
ATOM 3921 C C . VAL H 1 13 ? 113.074 17.098 109.562 1.00 65.63 13 VAL H C 1
ATOM 3922 O O . VAL H 1 13 ? 113.229 17.989 110.406 1.00 65.44 13 VAL H O 1
ATOM 3926 N N . THR H 1 14 ? 112.874 15.827 109.867 1.00 48.77 14 THR H N 1
ATOM 3927 C CA . THR H 1 14 ? 112.793 15.303 111.216 1.00 50.68 14 THR H CA 1
ATOM 3928 C C . THR H 1 14 ? 114.059 14.520 111.511 1.00 66.04 14 THR H C 1
ATOM 3929 O O . THR H 1 14 ? 115.057 14.613 110.790 1.00 70.47 14 THR H O 1
ATOM 3933 N N . SER H 1 15 ? 114.015 13.772 112.613 1.00 62.26 15 SER H N 1
ATOM 3934 C CA . SER H 1 15 ? 115.000 12.727 112.843 1.00 50.22 15 SER H CA 1
ATOM 3935 C C . SER H 1 15 ? 114.697 11.484 112.020 1.00 57.49 15 SER H C 1
ATOM 3936 O O . SER H 1 15 ? 115.616 10.731 111.681 1.00 53.11 15 SER H O 1
ATOM 3939 N N . THR H 1 16 ? 113.420 11.255 111.702 1.00 79.33 16 THR H N 1
ATOM 3940 C CA . THR H 1 16 ? 112.959 10.036 111.053 1.00 64.37 16 THR H CA 1
ATOM 3941 C C . THR H 1 16 ? 112.586 10.226 109.588 1.00 64.55 16 THR H C 1
ATOM 3942 O O . THR H 1 16 ? 112.476 9.228 108.864 1.00 61.43 16 THR H O 1
ATOM 3946 N N . SER H 1 17 ? 112.380 11.464 109.131 1.00 63.84 17 SER H N 1
ATOM 3947 C CA . SER H 1 17 ? 111.828 11.685 107.801 1.00 48.65 17 SER H CA 1
ATOM 3948 C C . SER H 1 17 ? 112.458 12.908 107.140 1.00 53.57 17 SER H C 1
ATOM 3949 O O . SER H 1 17 ? 113.198 13.676 107.762 1.00 60.98 17 SER H O 1
ATOM 3952 N N . VAL H 1 18 ? 112.172 13.043 105.841 1.00 64.72 18 VAL H N 1
ATOM 3953 C CA . VAL H 1 18 ? 112.437 14.229 105.020 1.00 63.11 18 VAL H CA 1
ATOM 3954 C C . VAL H 1 18 ? 111.404 14.243 103.899 1.00 54.97 18 VAL H C 1
ATOM 3955 O O . VAL H 1 18 ? 111.116 13.201 103.301 1.00 53.23 18 VAL H O 1
ATOM 3959 N N . THR H 1 19 ? 110.848 15.420 103.608 1.00 63.15 19 THR H N 1
ATOM 3960 C CA . THR H 1 19 ? 109.830 15.589 102.577 1.00 62.77 19 THR H CA 1
ATOM 3961 C C . THR H 1 19 ? 110.403 16.398 101.420 1.00 50.98 19 THR H C 1
ATOM 3962 O O . THR H 1 19 ? 111.219 17.301 101.620 1.00 56.39 19 THR H O 1
ATOM 3966 N N . LEU H 1 20 ? 109.980 16.049 100.204 1.00 49.54 20 LEU H N 1
ATOM 3967 C CA . LEU H 1 20 ? 110.446 16.688 98.983 1.00 68.58 20 LEU H CA 1
ATOM 3968 C C . LEU H 1 20 ? 109.263 17.124 98.127 1.00 66.63 20 LEU H C 1
ATOM 3969 O O . LEU H 1 20 ? 108.187 16.521 98.166 1.00 76.21 20 LEU H O 1
ATOM 3972 N N . SER H 1 21 ? 109.484 18.173 97.335 1.00 51.94 21 SER H N 1
ATOM 3973 C CA . SER H 1 21 ? 108.485 18.702 96.416 1.00 56.24 21 SER H CA 1
ATOM 3974 C C . SER H 1 21 ? 109.161 19.048 95.098 1.00 69.98 21 SER H C 1
ATOM 3975 O O . SER H 1 21 ? 110.166 19.765 95.084 1.00 69.91 21 SER H O 1
ATOM 3977 N N . TRP H 1 22 ? 108.612 18.543 93.997 1.00 69.75 22 TRP H N 1
ATOM 3978 C CA . TRP H 1 22 ? 109.169 18.762 92.671 1.00 81.74 22 TRP H CA 1
ATOM 3979 C C . TRP H 1 22 ? 108.235 19.622 91.831 1.00 80.91 22 TRP H C 1
ATOM 3980 O O . TRP H 1 22 ? 107.016 19.621 92.028 1.00 70.41 22 TRP H O 1
ATOM 3991 N N . ARG H 1 23 ? 108.825 20.347 90.884 1.00 78.06 23 ARG H N 1
ATOM 3992 C CA . ARG H 1 23 ? 108.082 21.233 89.992 1.00 67.24 23 ARG H CA 1
ATOM 3993 C C . ARG H 1 23 ? 106.983 20.498 89.224 1.00 63.30 23 ARG H C 1
ATOM 3994 O O . ARG H 1 23 ? 107.248 19.822 88.229 1.00 69.34 23 ARG H O 1
ATOM 3996 N N . TYR H 1 31 ? 106.011 9.138 89.433 1.00 107.07 31 TYR H N 1
ATOM 3997 C CA . TYR H 1 31 ? 107.198 9.793 89.968 1.00 95.02 31 TYR H CA 1
ATOM 3998 C C . TYR H 1 31 ? 108.012 8.858 90.846 1.00 92.13 31 TYR H C 1
ATOM 3999 O O . TYR H 1 31 ? 107.479 8.220 91.751 1.00 88.56 31 TYR H O 1
ATOM 4008 N N . ARG H 1 32 ? 109.310 8.789 90.575 1.00 92.53 32 ARG H N 1
ATOM 4009 C CA . ARG H 1 32 ? 110.203 7.938 91.349 1.00 90.43 32 ARG H CA 1
ATOM 4010 C C . ARG H 1 32 ? 111.257 8.764 92.083 1.00 91.68 32 ARG H C 1
ATOM 4011 O O . ARG H 1 32 ? 111.969 9.566 91.479 1.00 96.04 32 ARG H O 1
ATOM 4013 N N . TYR H 1 35 ? 117.294 8.089 97.096 1.00 99.02 35 TYR H N 1
ATOM 4014 C CA . TYR H 1 35 ? 118.093 8.685 98.159 1.00 84.03 35 TYR H CA 1
ATOM 4015 C C . TYR H 1 35 ? 119.263 7.796 98.553 1.00 97.12 35 TYR H C 1
ATOM 4016 O O . TYR H 1 35 ? 119.157 6.568 98.556 1.00 104.33 35 TYR H O 1
ATOM 4025 N N . ARG H 1 36 ? 120.378 8.433 98.897 1.00 92.78 36 ARG H N 1
ATOM 4026 C CA . ARG H 1 36 ? 121.612 7.744 99.241 1.00 74.84 36 ARG H CA 1
ATOM 4027 C C . ARG H 1 36 ? 122.205 8.371 100.492 1.00 65.79 36 ARG H C 1
ATOM 4028 O O . ARG H 1 36 ? 122.264 9.599 100.606 1.00 66.79 36 ARG H O 1
ATOM 4036 N N . GLU H 1 37 ? 122.639 7.529 101.425 1.00 68.55 3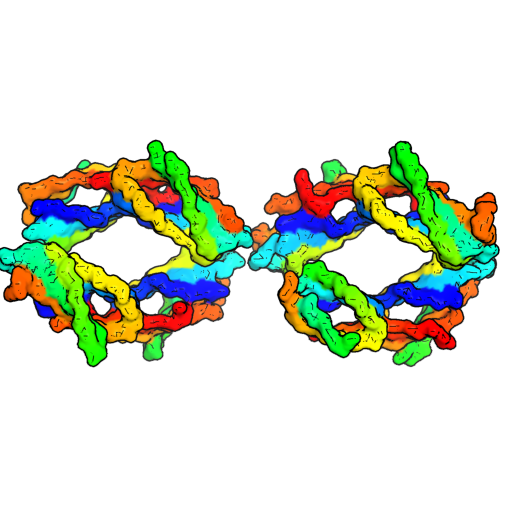7 GLU H N 1
ATOM 4037 C CA . GLU H 1 37 ? 123.321 8.003 102.625 1.00 77.45 37 GLU H CA 1
ATOM 4038 C C . GLU H 1 37 ? 124.657 8.653 102.272 1.00 84.36 37 GLU H C 1
ATOM 4039 O O . GLU H 1 37 ? 125.699 8.304 102.831 1.00 85.68 37 GLU H O 1
ATOM 4045 N N . VAL H 1 45 ? 111.701 4.618 95.535 1.00 64.66 45 VAL H N 1
ATOM 4046 C CA . VAL H 1 45 ? 110.259 4.415 95.578 1.00 67.31 45 VAL H CA 1
ATOM 4047 C C . VAL H 1 45 ? 109.612 5.064 94.362 1.00 86.73 45 VAL H C 1
ATOM 4048 O O . VAL H 1 45 ? 110.285 5.734 93.582 1.00 96.58 45 VAL H O 1
ATOM 4050 N N . THR H 1 46 ? 108.304 4.869 94.203 1.00 87.23 46 THR H N 1
ATOM 4051 C CA . THR H 1 46 ? 107.593 5.321 93.012 1.00 74.65 46 THR H CA 1
ATOM 4052 C C . THR H 1 46 ? 106.225 5.851 93.411 1.00 73.72 46 THR H C 1
ATOM 4053 O O . THR H 1 46 ? 105.438 5.131 94.033 1.00 67.37 46 THR H O 1
ATOM 4055 N N . VAL H 1 47 ? 105.942 7.095 93.050 1.00 70.53 47 VAL H N 1
ATOM 4056 C CA . VAL H 1 47 ? 104.661 7.734 93.316 1.00 62.19 47 VAL H CA 1
ATOM 4057 C C . VAL H 1 47 ? 103.984 8.013 91.980 1.00 62.68 47 VAL H C 1
ATOM 4058 O O . VAL H 1 47 ? 104.298 8.994 91.305 1.00 61.96 47 VAL H O 1
ATOM 4060 N N . PRO H 1 48 ? 103.029 7.166 91.566 1.00 66.21 48 PRO H N 1
ATOM 4061 C CA . PRO H 1 48 ? 102.445 7.293 90.221 1.00 65.62 48 PRO H CA 1
ATOM 4062 C C . PRO H 1 48 ? 101.508 8.482 90.069 1.00 73.04 48 PRO H C 1
ATOM 4063 O O . PRO H 1 48 ? 100.353 8.323 89.655 1.00 77.44 48 PRO H O 1
ATOM 4067 N N . GLY H 1 49 ? 102.004 9.675 90.381 1.00 72.62 49 GLY H N 1
ATOM 4068 C CA . GLY H 1 49 ? 101.229 10.894 90.251 1.00 71.25 49 GLY H CA 1
ATOM 4069 C C . GLY H 1 49 ? 99.925 10.858 91.023 1.00 75.61 49 GLY H C 1
ATOM 4070 O O . GLY H 1 49 ? 99.881 10.387 92.160 1.00 81.02 49 GLY H O 1
ATOM 4071 N N . ASP H 1 50 ? 98.860 11.367 90.410 1.00 71.50 50 ASP H N 1
ATOM 4072 C CA . ASP H 1 50 ? 98.949 12.026 89.112 1.00 73.67 50 ASP H CA 1
ATOM 4073 C C . ASP H 1 50 ? 99.273 13.500 89.314 1.00 77.40 50 ASP H C 1
ATOM 4074 O O . ASP H 1 50 ? 100.045 14.089 88.558 1.00 84.92 50 ASP H O 1
ATOM 4076 N N . LEU H 1 51 ? 98.672 14.085 90.350 1.00 65.27 51 LEU H N 1
ATOM 4077 C CA . LEU H 1 51 ? 98.962 15.448 90.772 1.00 67.70 51 LEU H CA 1
ATOM 4078 C C . LEU H 1 51 ? 99.803 15.492 92.041 1.00 69.72 51 LEU H C 1
ATOM 4079 O O . LEU H 1 51 ? 100.047 16.579 92.576 1.00 64.99 51 LEU H O 1
ATOM 4081 N N . SER H 1 52 ? 100.244 14.337 92.538 1.00 83.63 52 SER H N 1
ATOM 4082 C CA . SER H 1 52 ? 101.069 14.284 93.738 1.00 83.91 52 SER H CA 1
ATOM 4083 C C . SER H 1 52 ? 102.384 15.019 93.524 1.00 81.63 52 SER H C 1
ATOM 4084 O O . SER H 1 52 ? 103.396 14.397 93.191 1.00 86.49 52 SER H O 1
ATOM 4087 N N . HIS H 1 53 ? 102.375 16.342 93.706 1.00 70.96 53 HIS H N 1
ATOM 4088 C CA . HIS H 1 53 ? 103.596 17.132 93.598 1.00 64.46 53 HIS H CA 1
ATOM 4089 C C . HIS H 1 53 ? 104.642 16.753 94.639 1.00 64.85 53 HIS H C 1
ATOM 4090 O O . HIS H 1 53 ? 105.802 17.157 94.498 1.00 72.54 53 HIS H O 1
ATOM 4097 N N . ARG H 1 54 ? 104.275 15.995 95.672 1.00 60.37 54 ARG H N 1
ATOM 4098 C CA . ARG H 1 54 ? 105.195 15.737 96.770 1.00 67.38 54 ARG H CA 1
ATOM 4099 C C . ARG H 1 54 ? 104.972 14.341 97.337 1.00 82.00 54 ARG H C 1
ATOM 4100 O O . ARG H 1 54 ? 103.908 13.738 97.168 1.00 86.81 54 ARG H O 1
ATOM 4108 N N . TYR H 1 55 ? 106.002 13.840 98.020 1.00 80.76 55 TYR H N 1
ATOM 4109 C CA . TYR H 1 55 ? 105.952 12.582 98.756 1.00 78.54 55 TYR H CA 1
ATOM 4110 C C . TYR H 1 55 ? 106.989 12.651 99.872 1.00 78.28 55 TYR H C 1
ATOM 4111 O O . TYR H 1 55 ? 107.962 13.404 99.790 1.00 69.98 55 TYR H O 1
ATOM 4120 N N . THR H 1 56 ? 106.772 11.862 100.925 1.00 78.84 56 THR H N 1
ATOM 4121 C CA . THR H 1 56 ? 107.577 11.940 102.139 1.00 67.05 56 THR H CA 1
ATOM 4122 C C . THR H 1 56 ? 108.231 10.596 102.428 1.00 72.98 56 THR H C 1
ATOM 4123 O O . THR H 1 56 ? 107.539 9.581 102.559 1.00 78.72 56 THR H O 1
ATOM 4127 N N . VAL H 1 57 ? 109.561 10.600 102.540 1.00 80.82 57 VAL H N 1
ATOM 4128 C CA . VAL H 1 57 ? 110.289 9.415 102.978 1.00 79.24 57 VAL H CA 1
ATOM 4129 C C . VAL H 1 57 ? 110.097 9.224 104.479 1.00 78.15 57 VAL H C 1
ATOM 4130 O O . VAL H 1 57 ? 109.969 10.192 105.241 1.00 75.42 57 VAL H O 1
ATOM 4134 N N . THR H 1 58 ? 110.063 7.964 104.916 1.00 81.53 58 THR H N 1
ATOM 4135 C CA . THR H 1 58 ? 109.753 7.650 106.305 1.00 83.61 58 THR H CA 1
ATOM 4136 C C . THR H 1 58 ? 110.764 6.673 106.888 1.00 91.16 58 THR H C 1
ATOM 4137 O O . THR H 1 58 ? 111.238 5.760 106.206 1.00 97.22 58 THR H O 1
ATOM 4141 N N . GLY H 1 59 ? 111.079 6.880 108.167 1.00 89.95 59 GLY H N 1
ATOM 4142 C CA . GLY H 1 59 ? 111.766 5.885 108.973 1.00 89.06 59 GLY H CA 1
ATOM 4143 C C . GLY H 1 59 ? 113.258 5.766 108.761 1.00 93.85 59 GLY H C 1
ATOM 4144 O O . GLY H 1 59 ? 113.802 4.662 108.868 1.00 100.46 59 GLY H O 1
ATOM 4145 N N . LEU H 1 60 ? 113.943 6.876 108.482 1.00 85.46 60 LEU H N 1
ATOM 4146 C CA . LEU H 1 60 ? 115.367 6.825 108.198 1.00 83.46 60 LEU H CA 1
ATOM 4147 C C . LEU H 1 60 ? 116.192 7.098 109.458 1.00 80.50 60 LEU H C 1
ATOM 4148 O O . LEU H 1 60 ? 115.664 7.413 110.527 1.00 91.56 60 LEU H O 1
ATOM 4153 N N . LYS H 1 61 ? 117.519 7.018 109.312 1.00 66.84 61 LYS H N 1
ATOM 4154 C CA . LYS H 1 61 ? 118.435 7.056 110.448 1.00 57.70 61 LYS H CA 1
ATOM 4155 C C . LYS H 1 61 ? 118.702 8.494 110.868 1.00 63.46 61 LYS H C 1
ATOM 4156 O O . LYS H 1 61 ? 119.153 9.295 110.039 1.00 76.29 61 LYS H O 1
ATOM 4158 N N . PRO H 1 62 ? 118.423 8.865 112.117 1.00 63.03 62 PRO H N 1
ATOM 4159 C CA . PRO H 1 62 ? 118.774 10.210 112.590 1.00 51.66 62 PRO H CA 1
ATOM 4160 C C . PRO H 1 62 ? 120.264 10.503 112.468 1.00 52.42 62 PRO H C 1
ATOM 4161 O O . PRO H 1 62 ? 121.112 9.623 112.629 1.00 67.27 62 PRO H O 1
ATOM 4165 N N . GLY H 1 63 ? 120.572 11.769 112.185 1.00 60.26 63 GLY H N 1
ATOM 4166 C CA . GLY H 1 63 ? 121.937 12.261 112.205 1.00 47.75 63 GLY H CA 1
ATOM 4167 C C . GLY H 1 63 ? 122.780 11.911 111.004 1.00 47.50 63 GLY H C 1
ATOM 4168 O O . GLY H 1 63 ? 124.010 11.877 111.115 1.00 50.76 63 GLY H O 1
ATOM 4169 N N . THR H 1 64 ? 122.165 11.663 109.854 1.00 47.43 64 THR H N 1
ATOM 4170 C CA . THR H 1 64 ? 122.869 11.136 108.695 1.00 52.98 64 THR H CA 1
ATOM 4171 C C . THR H 1 64 ? 122.860 12.138 107.552 1.00 52.23 64 THR H C 1
ATOM 4172 O O . THR H 1 64 ? 121.842 12.785 107.279 1.00 46.97 64 THR H O 1
ATOM 4176 N N . GLU H 1 65 ? 123.995 12.236 106.871 1.00 41.87 65 GLU H N 1
ATOM 4177 C CA . GLU H 1 65 ? 124.063 12.975 105.626 1.00 53.44 65 GLU H CA 1
ATOM 4178 C C . GLU H 1 65 ? 123.429 12.168 104.508 1.00 60.69 65 GLU H C 1
ATOM 4179 O O . GLU H 1 65 ? 123.442 10.935 104.518 1.00 74.79 65 GLU H O 1
ATOM 4185 N N . TYR H 1 66 ? 122.888 12.881 103.527 1.00 56.94 66 TYR H N 1
ATOM 4186 C CA . TYR H 1 66 ? 122.096 12.255 102.483 1.00 56.93 66 TYR H CA 1
ATOM 4187 C C . TYR H 1 66 ? 122.250 13.023 101.178 1.00 62.78 66 TYR H C 1
ATOM 4188 O O . TYR H 1 66 ? 122.751 14.150 101.146 1.00 61.97 66 TYR H O 1
ATOM 4197 N N . GLU H 1 67 ? 121.801 12.387 100.096 1.00 62.42 67 GLU H N 1
ATOM 4198 C CA . GLU H 1 67 ? 121.621 13.026 98.797 1.00 64.11 67 GLU H CA 1
ATOM 4199 C C . GLU H 1 67 ? 120.282 12.587 98.224 1.00 56.70 67 GLU H C 1
ATOM 4200 O O . GLU H 1 67 ? 119.995 11.388 98.178 1.00 67.38 67 GLU H O 1
ATOM 4206 N N . PHE H 1 68 ? 119.473 13.550 97.785 1.00 53.35 68 PHE H N 1
ATOM 4207 C CA . PHE H 1 68 ? 118.153 13.287 97.220 1.00 54.76 68 PHE H CA 1
ATOM 4208 C C . PHE H 1 68 ? 118.091 13.814 95.796 1.00 65.41 68 PHE H C 1
ATOM 4209 O O . PHE H 1 68 ? 118.461 14.963 95.552 1.00 72.43 68 PHE H O 1
ATOM 4217 N N . ARG H 1 69 ? 117.602 12.997 94.863 1.00 67.71 69 ARG H N 1
ATOM 4218 C CA . ARG H 1 69 ? 117.363 13.478 93.509 1.00 70.98 69 ARG H CA 1
ATOM 4219 C C . ARG H 1 69 ? 116.046 12.917 92.991 1.00 66.99 69 ARG H C 1
ATOM 4220 O O . ARG H 1 69 ? 115.670 11.783 93.298 1.00 64.62 69 ARG H O 1
ATOM 4224 N N . VAL H 1 70 ? 115.351 13.726 92.197 1.00 83.51 70 VAL H N 1
ATOM 4225 C CA . VAL H 1 70 ? 114.011 13.408 91.721 1.00 76.78 70 VAL H CA 1
ATOM 4226 C C . VAL H 1 70 ? 113.946 13.642 90.219 1.00 68.67 70 VAL H C 1
ATOM 4227 O O . VAL H 1 70 ? 114.413 14.669 89.716 1.00 66.01 70 VAL H O 1
ATOM 4231 N N . ARG H 1 71 ? 113.390 12.669 89.503 1.00 70.99 71 ARG H N 1
ATOM 4232 C CA . ARG H 1 71 ? 113.005 12.844 88.111 1.00 71.34 71 ARG H CA 1
ATOM 4233 C C . ARG H 1 71 ? 111.718 12.069 87.890 1.00 72.46 71 ARG H C 1
ATOM 4234 O O . ARG H 1 71 ? 111.475 11.063 88.556 1.00 72.62 71 ARG H O 1
ATOM 4242 N N . PRO H 1 85 ? 119.210 15.417 87.270 1.00 84.26 85 PRO H N 1
ATOM 4243 C CA . PRO H 1 85 ? 118.951 16.703 87.923 1.00 87.18 85 PRO H CA 1
ATOM 4244 C C . PRO H 1 85 ? 117.615 16.734 88.658 1.00 81.85 85 PRO H C 1
ATOM 4245 O O . PRO H 1 85 ? 116.680 16.051 88.236 1.00 83.14 85 PRO H O 1
ATOM 4249 N N . SER H 1 86 ? 117.529 17.481 89.756 1.00 73.85 86 SER H N 1
ATOM 4250 C CA . SER H 1 86 ? 118.687 18.079 90.419 1.00 72.21 86 SER H CA 1
ATOM 4251 C C . SER H 1 86 ? 118.644 17.568 91.857 1.00 71.27 86 SER H C 1
ATOM 4252 O O . SER H 1 86 ? 117.632 17.003 92.270 1.00 71.81 86 SER H O 1
ATOM 4255 N N . SER H 1 87 ? 119.715 17.739 92.629 1.00 71.33 87 SER H N 1
ATOM 4256 C CA . SER H 1 87 ? 119.825 17.034 93.898 1.00 61.14 87 SER H CA 1
ATOM 4257 C C . SER H 1 87 ? 119.969 17.993 95.074 1.00 75.31 87 SER H C 1
ATOM 4258 O O . SER H 1 87 ? 120.516 19.092 94.943 1.00 73.96 87 SER H O 1
ATOM 4261 N N . VAL H 1 88 ? 119.478 17.550 96.234 1.00 79.82 88 VAL H N 1
ATOM 4262 C CA . VAL H 1 88 ? 119.608 18.278 97.491 1.00 77.34 88 VAL H CA 1
ATOM 4263 C C . VAL H 1 88 ? 120.344 17.392 98.488 1.00 93.76 88 VAL H C 1
ATOM 4264 O O . VAL H 1 88 ? 120.244 16.161 98.448 1.00 90.12 88 VAL H O 1
ATOM 4268 N N . SER H 1 89 ? 121.102 18.029 99.377 1.00 118.01 89 SER H N 1
ATOM 4269 C CA . SER H 1 89 ? 121.824 17.344 100.440 1.00 125.63 89 SER H CA 1
ATOM 4270 C C . SER H 1 89 ? 121.151 17.616 101.780 1.00 124.15 89 SER H C 1
ATOM 4271 O O . SER H 1 89 ? 120.734 18.744 102.056 1.00 131.74 89 SER H O 1
ATOM 4274 N N . VAL H 1 90 ? 121.059 16.584 102.617 1.00 106.83 90 VAL H N 1
ATOM 4275 C CA . VAL H 1 90 ? 120.246 16.630 103.828 1.00 75.62 90 VAL H CA 1
ATOM 4276 C C . VAL H 1 90 ? 121.003 15.991 104.986 1.00 54.19 90 VAL H C 1
ATOM 4277 O O . VAL H 1 90 ? 121.706 14.992 104.809 1.00 70.24 90 VAL H O 1
ATOM 4281 N N . THR H 1 91 ? 120.852 16.573 106.175 1.00 62.43 91 THR H N 1
ATOM 4282 C CA . THR H 1 91 ? 121.336 16.006 107.426 1.00 43.26 91 THR H CA 1
ATOM 4283 C C . THR H 1 91 ? 120.167 15.931 108.400 1.00 61.57 91 THR H C 1
ATOM 4284 O O . THR H 1 91 ? 119.473 16.930 108.616 1.00 71.59 91 THR H O 1
ATOM 4288 N N . THR H 1 92 ? 119.942 14.755 108.982 1.00 66.63 92 THR H N 1
ATOM 4289 C CA . THR H 1 92 ? 118.940 14.605 110.030 1.00 53.18 92 THR H CA 1
ATOM 4290 C C . THR H 1 92 ? 119.529 15.046 111.371 1.00 49.57 92 THR H C 1
ATOM 4291 O O . THR H 1 92 ? 120.648 15.560 111.447 1.00 74.62 92 THR H O 1
ATOM 4295 N N . GLY H 1 93 ? 118.773 14.841 112.450 1.00 45.11 93 GLY H N 1
ATOM 4296 C CA . GLY H 1 93 ? 119.164 15.391 113.736 1.00 54.96 93 GLY H CA 1
ATOM 4297 C C . GLY H 1 93 ? 119.207 14.447 114.924 1.00 55.80 93 GLY H C 1
ATOM 4298 O O . GLY H 1 93 ? 118.183 13.881 115.319 1.00 45.10 93 GLY H O 1
ATOM 4299 N N . HIS H 1 94 ? 120.393 14.290 115.515 1.00 59.25 94 HIS H N 1
ATOM 4300 C CA . HIS H 1 94 ? 120.579 13.530 116.759 1.00 53.07 94 HIS H CA 1
ATOM 4301 C C . HIS H 1 94 ? 120.609 14.489 117.957 1.00 68.61 94 HIS H C 1
ATOM 4302 O O . HIS H 1 94 ? 121.013 15.636 117.794 1.00 99.32 94 HIS H O 1
ATOM 4309 N N . HIS H 1 95 ? 120.182 14.063 119.150 1.00 62.13 95 HIS H N 1
ATOM 4310 C CA . HIS H 1 95 ? 119.547 12.771 119.413 1.00 42.14 95 HIS H CA 1
ATOM 4311 C C . HIS H 1 95 ? 118.162 12.985 120.032 1.00 45.00 95 HIS H C 1
ATOM 4312 O O . HIS H 1 95 ? 117.732 14.125 120.221 1.00 42.42 95 HIS H O 1
ATOM 4319 N N . HIS H 1 96 ? 117.477 11.898 120.382 1.00 51.14 96 HIS H N 1
ATOM 4320 C CA . HIS H 1 96 ? 116.134 12.011 120.930 1.00 37.22 96 HIS H CA 1
ATOM 4321 C C . HIS H 1 96 ? 115.812 10.772 121.753 1.00 36.41 96 HIS H C 1
ATOM 4322 O O . HIS H 1 96 ? 116.214 9.664 121.396 1.00 48.75 96 HIS H O 1
ATOM 4324 N N . HIS H 1 97 ? 115.111 10.975 122.862 1.00 41.16 97 HIS H N 1
ATOM 4325 C CA . HIS H 1 97 ? 114.592 9.877 123.668 1.00 37.56 97 HIS H CA 1
ATOM 4326 C C . HIS H 1 97 ? 115.614 8.784 123.975 1.00 50.79 97 HIS H C 1
ATOM 4327 O O . HIS H 1 97 ? 115.641 7.755 123.294 1.00 62.71 97 HIS H O 1
ATOM 4329 N N . HIS H 1 98 ? 116.466 8.989 124.973 1.00 57.95 98 HIS H N 1
ATOM 4330 C CA . HIS H 1 98 ? 116.607 10.240 125.703 1.00 36.99 98 HIS H CA 1
ATOM 4331 C C . HIS H 1 98 ? 118.083 10.302 126.038 1.00 37.27 98 HIS H C 1
ATOM 4332 O O . HIS H 1 98 ? 118.828 9.465 125.546 1.00 63.35 98 HIS H O 1
ATOM 4334 N N . HIS H 1 99 ? 118.524 11.253 126.857 1.00 43.62 99 HIS H N 1
ATOM 4335 C CA . HIS H 1 99 ? 119.923 11.243 127.312 1.00 41.54 99 HIS H CA 1
ATOM 4336 C C . HIS H 1 99 ? 120.215 12.296 128.367 1.00 49.53 99 HIS H C 1
ATOM 4337 O O . HIS H 1 99 ? 121.380 12.557 128.671 1.00 57.36 99 HIS H O 1
#

Radius of gyration: 38.67 Å; Cα contacts (8 Å, |Δi|>4): 1664; chains: 8; bounding box: 54×48×123 Å